Protein AF-0000000084673022 (afdb_homodimer)

pLDDT: mean 87.24, std 14.82, range [24.66, 98.88]

InterPro domains:
  IPR000847 LysR, HTH, N-terminal domain [PF00126] (3-62)
  IPR000847 LysR, HTH, N-terminal domain [PR00039] (18-29)
  IPR000847 LysR, HTH, N-terminal domain [PR00039] (29-39)
  IPR000847 LysR, HTH, N-terminal domain [PR00039] (39-50)
  IPR000847 LysR, HTH, N-terminal domain [PS50931] (1-58)
  IPR005119 LysR, substrate-binding [PF03466] (88-296)
  IPR036388 Winged helix-like DNA-binding domain superfamily [G3DSA:1.10.10.10] (1-85)
  IPR036390 Winged helix DNA-binding domain superfamily [SSF46785] (1-85)

Organism: Aquipseudomonas alcaligenes (strain ATCC 14909 / DSM 50342 / CCUG 1425 / JCM 20561 / NBRC 14159 / NCIMB 9945 / NCTC 10367 / 1577) (NCBI:txid1215092)

Solvent-accessible surface area (backbone atoms only — not comparable to full-atom values): 33502 Å² total; per-residue (Å²): 138,50,74,66,43,41,50,47,48,41,40,27,67,73,56,39,33,65,61,59,22,10,56,75,69,72,45,52,43,68,59,43,53,51,40,46,49,50,50,25,62,74,70,71,45,66,42,62,43,79,52,99,84,45,50,41,71,28,80,68,19,50,56,49,36,37,52,36,40,45,50,54,32,48,53,50,33,53,56,41,61,74,34,66,81,56,70,62,43,58,48,72,44,34,37,31,21,25,66,90,45,36,79,62,43,47,78,50,33,44,62,51,39,48,72,78,34,62,51,34,18,37,44,65,44,72,41,43,61,72,57,47,50,52,33,40,54,56,56,75,22,58,31,36,37,44,60,63,85,80,86,55,90,71,44,45,71,43,84,61,50,59,35,45,46,28,38,38,34,19,51,87,41,76,68,70,78,42,82,48,42,55,52,71,69,63,58,42,53,42,38,46,37,54,28,91,70,42,66,63,40,52,52,52,43,67,59,19,57,54,57,62,65,41,60,99,70,47,82,38,53,44,71,39,78,29,92,42,73,65,54,51,48,51,20,17,48,32,56,59,29,30,34,73,38,49,48,60,62,67,72,64,61,85,70,59,89,66,40,51,39,80,31,45,38,41,77,88,50,53,62,46,40,34,27,41,35,31,46,67,51,55,71,42,62,65,42,52,50,55,50,54,52,42,44,52,72,53,55,73,50,68,70,83,71,84,70,74,81,130,139,50,72,65,40,40,49,46,47,40,41,28,67,73,57,37,32,63,60,59,21,11,54,76,69,72,47,51,44,66,58,42,52,52,40,46,48,51,49,25,61,75,70,71,46,66,43,60,43,79,51,99,85,45,49,41,70,30,80,66,20,51,56,50,37,37,51,36,39,46,51,53,31,48,52,48,34,53,56,42,60,74,36,68,82,57,68,62,42,58,48,72,44,35,38,31,21,26,66,91,44,36,79,63,44,47,79,51,34,45,64,49,39,47,73,78,34,63,51,36,17,38,44,66,40,72,41,44,62,73,58,48,49,52,33,41,53,58,57,74,23,58,33,35,39,44,60,63,85,80,86,55,89,71,44,44,73,44,83,61,51,59,35,46,45,29,39,39,33,19,49,86,42,76,68,69,76,43,82,46,42,54,54,69,68,62,58,38,55,41,35,48,36,53,24,90,72,42,64,64,40,52,52,53,43,67,61,18,56,57,57,60,62,36,58,99,68,47,80,37,50,40,71,35,79,34,88,41,71,64,54,51,50,51,21,18,48,32,56,59,28,30,34,72,40,47,48,60,63,66,71,64,60,86,70,60,88,66,40,51,39,79,32,44,39,42,76,88,51,53,63,46,40,35,25,42,34,32,48,66,52,56,71,44,62,65,42,52,50,53,50,53,52,42,44,53,71,54,54,72,51,68,72,82,70,85,72,73,81,130

Radius of gyration: 26.32 Å; Cα contacts (8 Å, |Δi|>4): 1087; chains: 2; bounding box: 62×76×70 Å

Nearest PDB structures (foldseek):
  6g4r-assembly1_E  TM=6.621E-01  e=5.731E-28  Corynebacterium glutamicum
  6g1d-assembly1_C  TM=6.575E-01  e=6.791E-27  Corynebacterium glutamicum
  6g1d-assembly1_A  TM=6.542E-01  e=2.136E-26  Corynebacterium glutamicum
  1ixc-assembly1_B-2  TM=6.039E-01  e=1.770E-20  Cupriavidus necator
  7d98-assembly1_Q  TM=5.892E-01  e=1.477E-20  Cupriavidus necator

Sequence (620 aa):
MTLTELRYIVTLAQEQHFGRAAERCHVSQPTLSVGVKKLEDELGVLIFERSKSAVRLTPVGEGIVTQAQKVLEQAQGIRELAQAGKNQLTAPLKIGAIYTVGPYLFPHLIPQLHRVAPQMPLYIEENFTHILRDKLRTGELDAIIIALPFQEADVLTKPLYDEPFFALLPAGHPWAARESIDTELLNDKSLLLLGEGHCFRDQVLEACPSLRKGGEDAAKHTTVESSSLETIRHMVASGLGISILPFSAVDSHHYAPGVIEVRPLTPPAPFRTVAIAWRASFPRPKAIEVLADSIRLCSVARPQGEALPAMTLTELRYIVTLAQEQHFGRAAERCHVSQPTLSVGVKKLEDELGVLIFERSKSAVRLTPVGEGIVTQAQKVLEQAQGIRELAQAGKNQLTAPLKIGAIYTVGPYLFPHLIPQLHRVAPQMPLYIEENFTHILRDKLRTGELDAIIIALPFQEADVLTKPLYDEPFFALLPAGHPWAARESIDTELLNDKSLLLLGEGHCFRDQVLEACPSLRKGGEDAAKHTTVESSSLETIRHMVASGLGISILPFSAVDSHHYAPGVIEVRPLTPPAPFRTVAIAWRASFPRPKAIEVLADSIRLCSVARPQGEALPA

Structure (mmCIF, N/CA/C/O backbone):
data_AF-0000000084673022-model_v1
#
loop_
_entity.id
_entity.type
_entity.pdbx_description
1 polymer 'Putative LysR family transcriptional regulator'
#
loop_
_atom_site.group_PDB
_atom_site.id
_atom_site.type_symbol
_atom_site.label_atom_id
_atom_site.label_alt_id
_atom_site.label_comp_id
_atom_site.label_asym_id
_atom_site.label_entity_id
_atom_site.label_seq_id
_atom_site.pdbx_PDB_ins_code
_atom_site.Cartn_x
_atom_site.Cartn_y
_atom_site.Cartn_z
_atom_site.occupancy
_atom_site.B_iso_or_equiv
_atom_site.auth_seq_id
_atom_site.auth_comp_id
_atom_site.auth_asym_id
_atom_site.auth_atom_id
_atom_site.pdbx_PDB_model_num
ATOM 1 N N . MET A 1 1 ? -11.953 39.531 -7.309 1 88.38 1 MET A N 1
ATOM 2 C CA . MET A 1 1 ? -11.406 38.312 -6.715 1 88.38 1 MET A CA 1
ATOM 3 C C . MET A 1 1 ? -11.812 38.188 -5.25 1 88.38 1 MET A C 1
ATOM 5 O O . MET A 1 1 ? -11.617 39.094 -4.469 1 88.38 1 MET A O 1
ATOM 9 N N . THR A 1 2 ? -12.438 37.062 -4.855 1 91.94 2 THR A N 1
ATOM 10 C CA . THR A 1 2 ? -12.961 36.844 -3.514 1 91.94 2 THR A CA 1
ATOM 11 C C . THR A 1 2 ? -12.391 35.531 -2.922 1 91.94 2 THR A C 1
ATOM 13 O O . THR A 1 2 ? -11.875 34.688 -3.652 1 91.94 2 THR A O 1
ATOM 16 N N . LEU A 1 3 ? -12.523 35.469 -1.6 1 93.38 3 LEU A N 1
ATOM 17 C CA . LEU A 1 3 ? -12.086 34.25 -0.931 1 93.38 3 LEU A CA 1
ATOM 18 C C . LEU A 1 3 ? -12.883 33.031 -1.423 1 93.38 3 LEU A C 1
ATOM 20 O O . LEU A 1 3 ? -12.352 31.922 -1.522 1 93.38 3 LEU A O 1
ATOM 24 N N . THR A 1 4 ? -14.094 33.312 -1.745 1 93.75 4 THR A N 1
ATOM 25 C CA . THR A 1 4 ? -14.961 32.25 -2.246 1 93.75 4 THR A CA 1
ATOM 26 C C . THR A 1 4 ? -14.461 31.734 -3.59 1 93.75 4 THR A C 1
ATOM 28 O O . THR A 1 4 ? -14.414 30.516 -3.814 1 93.75 4 THR A O 1
ATOM 31 N N . GLU A 1 5 ? -14.141 32.625 -4.406 1 93.38 5 GLU A N 1
ATOM 32 C CA . GLU A 1 5 ? -13.609 32.219 -5.707 1 93.38 5 GLU A CA 1
ATOM 33 C C . GLU A 1 5 ? -12.297 31.453 -5.555 1 93.38 5 GLU A C 1
ATOM 35 O O . GLU A 1 5 ? -12.047 30.5 -6.281 1 93.38 5 GLU A O 1
ATOM 40 N N . LEU A 1 6 ? -11.477 31.922 -4.613 1 94.62 6 LEU A N 1
ATOM 41 C CA . LEU A 1 6 ? -10.227 31.219 -4.34 1 94.62 6 LEU A CA 1
ATOM 42 C C . LEU A 1 6 ? -10.492 29.812 -3.812 1 94.62 6 LEU A C 1
ATOM 44 O O . LEU A 1 6 ? -9.805 28.875 -4.191 1 94.62 6 LEU A O 1
ATOM 48 N N . ARG A 1 7 ? -11.477 29.688 -3.014 1 94.94 7 ARG A N 1
ATOM 49 C CA . ARG A 1 7 ? -11.875 28.375 -2.512 1 94.94 7 ARG A CA 1
ATOM 50 C C . ARG A 1 7 ? -12.352 27.469 -3.648 1 94.94 7 ARG A C 1
ATOM 52 O O . ARG A 1 7 ? -12.062 26.266 -3.66 1 94.94 7 ARG A O 1
ATOM 59 N N . TYR A 1 8 ? -13.078 28.078 -4.613 1 95.75 8 TYR A N 1
ATOM 60 C CA . TYR A 1 8 ? -13.57 27.312 -5.754 1 95.75 8 TYR A CA 1
ATOM 61 C C . TYR A 1 8 ? -12.414 26.703 -6.539 1 95.75 8 TYR A C 1
ATOM 63 O O . TYR A 1 8 ? -12.438 25.516 -6.852 1 95.75 8 TYR A O 1
ATOM 71 N N . ILE A 1 9 ? -11.406 27.469 -6.824 1 95.69 9 ILE A N 1
ATOM 72 C CA . ILE A 1 9 ? -10.344 26.984 -7.695 1 95.69 9 ILE A CA 1
ATOM 73 C C . ILE A 1 9 ? -9.477 25.984 -6.941 1 95.69 9 ILE A C 1
ATOM 75 O O . ILE A 1 9 ? -8.992 25.016 -7.52 1 95.69 9 ILE A O 1
ATOM 79 N N . VAL A 1 10 ? -9.211 26.203 -5.629 1 94.81 10 VAL A N 1
ATOM 80 C CA . VAL A 1 10 ? -8.43 25.25 -4.836 1 94.81 10 VAL A CA 1
ATOM 81 C C . VAL A 1 10 ? -9.172 23.922 -4.75 1 94.81 10 VAL A C 1
ATOM 83 O O . VAL A 1 10 ? -8.578 22.859 -4.977 1 94.81 10 VAL A O 1
ATOM 86 N N . THR A 1 11 ? -10.461 23.969 -4.492 1 94.94 11 THR A N 1
ATOM 87 C CA . THR A 1 11 ? -11.273 22.766 -4.379 1 94.94 11 THR A CA 1
ATOM 88 C C . THR A 1 11 ? -11.336 22.031 -5.715 1 94.94 11 THR A C 1
ATOM 90 O O . THR A 1 11 ? -11.242 20.797 -5.762 1 94.94 11 THR A O 1
ATOM 93 N N . LEU A 1 12 ? -11.484 22.781 -6.785 1 94.75 12 LEU A N 1
ATOM 94 C CA . LEU A 1 12 ? -11.531 22.172 -8.109 1 94.75 12 LEU A CA 1
ATOM 95 C C . LEU A 1 12 ? -10.203 21.516 -8.453 1 94.75 12 LEU A C 1
ATOM 97 O O . LEU A 1 12 ? -10.172 20.453 -9.086 1 94.75 12 LEU A O 1
ATOM 101 N N . ALA A 1 13 ? -9.117 22.125 -8.078 1 93.5 13 ALA A N 1
ATOM 102 C CA . ALA A 1 13 ? -7.801 21.547 -8.305 1 93.5 13 ALA A CA 1
ATOM 103 C C . ALA A 1 13 ? -7.66 20.203 -7.582 1 93.5 13 ALA A C 1
ATOM 105 O O . ALA A 1 13 ? -7.043 19.266 -8.102 1 93.5 13 ALA A O 1
ATOM 106 N N . GLN A 1 14 ? -8.219 20.141 -6.422 1 90.75 14 GLN A N 1
ATOM 107 C CA . GLN A 1 14 ? -8.148 18.938 -5.59 1 90.75 14 GLN A CA 1
ATOM 108 C C . GLN A 1 14 ? -9.031 17.828 -6.141 1 90.75 14 GLN A C 1
ATOM 110 O O . GLN A 1 14 ? -8.609 16.672 -6.227 1 90.75 14 GLN A O 1
ATOM 115 N N . GLU A 1 15 ? -10.25 18.203 -6.609 1 88.69 15 GLU A N 1
ATOM 116 C CA . GLU A 1 15 ? -11.25 17.219 -7.004 1 88.69 15 GLU A CA 1
ATOM 117 C C . GLU A 1 15 ? -11.117 16.844 -8.477 1 88.69 15 GLU A C 1
ATOM 119 O O . GLU A 1 15 ? -11.539 15.766 -8.898 1 88.69 15 GLU A O 1
ATOM 124 N N . GLN A 1 16 ? -10.664 17.766 -9.258 1 91.06 16 GLN A N 1
ATOM 125 C CA . GLN A 1 16 ? -10.508 17.625 -10.703 1 91.06 16 GLN A CA 1
ATOM 126 C C . GLN A 1 16 ? -11.828 17.266 -11.367 1 91.06 16 GLN A C 1
ATOM 128 O O . GLN A 1 16 ? -11.852 16.5 -12.328 1 91.06 16 GLN A O 1
ATOM 133 N N . HIS A 1 17 ? -12.859 17.641 -10.758 1 91.12 17 HIS A N 1
ATOM 134 C CA . HIS A 1 17 ? -14.234 17.422 -11.203 1 91.12 17 HIS A CA 1
ATOM 135 C C . HIS A 1 17 ? -15.148 18.531 -10.734 1 91.12 17 HIS A C 1
ATOM 137 O O . HIS A 1 17 ? -15.336 18.734 -9.531 1 91.12 17 HIS A O 1
ATOM 143 N N . PHE A 1 18 ? -15.828 19.234 -11.727 1 93.06 18 PHE A N 1
ATOM 144 C CA . PHE A 1 18 ? -16.625 20.406 -11.398 1 93.06 18 PHE A CA 1
ATOM 145 C C . PHE A 1 18 ? -17.781 20.031 -10.469 1 93.06 18 PHE A C 1
ATOM 147 O O . PHE A 1 18 ? -18.047 20.734 -9.492 1 93.06 18 PHE A O 1
ATOM 154 N N . GLY A 1 19 ? -18.391 18.969 -10.789 1 92.19 19 GLY A N 1
ATOM 155 C CA . GLY A 1 19 ? -19.516 18.547 -9.961 1 92.19 19 GLY A CA 1
ATOM 156 C C . GLY A 1 19 ? -19.109 18.25 -8.523 1 92.19 19 GLY A C 1
ATOM 157 O O . GLY A 1 19 ? -19.719 18.766 -7.59 1 92.19 19 GLY A O 1
ATOM 158 N N . ARG A 1 20 ? -18.047 17.531 -8.328 1 91.19 20 ARG A N 1
ATOM 159 C CA . ARG A 1 20 ? -17.562 17.172 -6.996 1 91.19 20 ARG A CA 1
ATOM 160 C C . ARG A 1 20 ? -17.062 18.391 -6.25 1 91.19 20 ARG A C 1
ATOM 162 O O . ARG A 1 20 ? -17.297 18.531 -5.047 1 91.19 20 ARG A O 1
ATOM 169 N N . ALA A 1 21 ? -16.406 19.203 -6.973 1 93.69 21 ALA A N 1
ATOM 170 C CA . ALA A 1 21 ? -15.914 20.422 -6.363 1 93.69 21 ALA A CA 1
ATOM 171 C C . ALA A 1 21 ? -17.062 21.297 -5.875 1 93.69 21 ALA A C 1
ATOM 173 O O . ALA A 1 21 ? -17 21.859 -4.773 1 93.69 21 ALA A O 1
ATOM 174 N N . ALA A 1 22 ? -18.125 21.375 -6.672 1 94.75 22 ALA A N 1
ATOM 175 C CA . ALA A 1 22 ? -19.297 22.172 -6.297 1 94.75 22 ALA A CA 1
ATOM 176 C C . ALA A 1 22 ? -19.969 21.609 -5.047 1 94.75 22 ALA A C 1
ATOM 178 O O . ALA A 1 22 ? -20.328 22.359 -4.141 1 94.75 22 ALA A O 1
ATOM 179 N N . GLU A 1 23 ? -20.016 20.359 -4.988 1 90.25 23 GLU A N 1
ATOM 180 C CA . GLU A 1 23 ? -20.594 19.703 -3.822 1 90.25 23 GLU A CA 1
ATOM 181 C C . GLU A 1 23 ? -19.781 19.984 -2.561 1 90.25 23 GLU A C 1
ATOM 183 O O . GLU A 1 23 ? -20.359 20.312 -1.517 1 90.25 23 GLU A O 1
ATOM 188 N N . ARG A 1 24 ? -18.547 19.953 -2.729 1 89.12 24 ARG A N 1
ATOM 189 C CA . ARG A 1 24 ? -17.656 20.188 -1.594 1 89.12 24 ARG A CA 1
ATOM 190 C C . ARG A 1 24 ? -17.734 21.641 -1.136 1 89.12 24 ARG A C 1
ATOM 192 O O . ARG A 1 24 ? -17.562 21.938 0.05 1 89.12 24 ARG A O 1
ATOM 199 N N . CYS A 1 25 ? -18.016 22.5 -2.059 1 93.31 25 CYS A N 1
ATOM 200 C CA . CYS A 1 25 ? -18.156 23.922 -1.742 1 93.31 25 CYS A CA 1
ATOM 201 C C . CYS A 1 25 ? -19.594 24.266 -1.379 1 93.31 25 CYS A C 1
ATOM 203 O O . CYS A 1 25 ? -19.906 25.422 -1.108 1 93.31 25 CYS A O 1
ATOM 205 N N . HIS A 1 26 ? -20.5 23.234 -1.459 1 92.25 26 HIS A N 1
ATOM 206 C CA . HIS A 1 26 ? -21.906 23.391 -1.115 1 92.25 26 HIS A CA 1
ATOM 207 C C . HIS A 1 26 ? -22.594 24.406 -2.023 1 92.25 26 HIS A C 1
ATOM 209 O O . HIS A 1 26 ? -23.312 25.281 -1.546 1 92.25 26 HIS A O 1
ATOM 215 N N . VAL A 1 27 ? -22.281 24.328 -3.34 1 94 27 VAL A N 1
ATOM 216 C CA . VAL A 1 27 ? -22.906 25.156 -4.363 1 94 27 VAL A CA 1
ATOM 217 C C . VAL A 1 27 ? -23.25 24.297 -5.578 1 94 27 VAL A C 1
ATOM 219 O O . VAL A 1 27 ? -22.891 23.125 -5.633 1 94 27 VAL A O 1
ATOM 222 N N . SER A 1 28 ? -24.031 24.844 -6.402 1 95.31 28 SER A N 1
ATOM 223 C CA . SER A 1 28 ? -24.328 24.141 -7.648 1 95.31 28 SER A CA 1
ATOM 224 C C . SER A 1 28 ? -23.125 24.156 -8.586 1 95.31 28 SER A C 1
ATOM 226 O O . SER A 1 28 ? -22.266 25.047 -8.492 1 95.31 28 SER A O 1
ATOM 228 N N . GLN A 1 29 ? -23.078 23.203 -9.445 1 94.44 29 GLN A N 1
ATOM 229 C CA . GLN A 1 29 ? -21.969 23.109 -10.398 1 94.44 29 GLN A CA 1
ATOM 230 C C . GLN A 1 29 ? -21.922 24.344 -11.297 1 94.44 29 GLN A C 1
ATOM 232 O O . GLN A 1 29 ? -20.859 24.906 -11.531 1 94.44 29 GLN A O 1
ATOM 237 N N . PRO A 1 30 ? -23.047 24.922 -11.773 1 96.19 30 PRO A N 1
ATOM 238 C CA . PRO A 1 30 ? -22.969 26.156 -12.555 1 96.19 30 PRO A CA 1
ATOM 239 C C . PRO A 1 30 ? -22.406 27.328 -11.766 1 96.19 30 PRO A C 1
ATOM 241 O O . PRO A 1 30 ? -21.641 28.141 -12.305 1 96.19 30 PRO A O 1
ATOM 244 N N . THR A 1 31 ? -22.781 27.391 -10.484 1 95 31 THR A N 1
ATOM 245 C CA . THR A 1 31 ? -22.281 28.469 -9.625 1 95 31 THR A CA 1
ATOM 246 C C . THR A 1 31 ? -20.766 28.406 -9.523 1 95 31 THR A C 1
ATOM 248 O O . THR A 1 31 ? -20.094 29.422 -9.688 1 95 31 THR A O 1
ATOM 251 N N . LEU A 1 32 ? -20.234 27.234 -9.289 1 96.5 32 LEU A N 1
ATOM 252 C CA . LEU A 1 32 ? -18.781 27.062 -9.203 1 96.5 32 LEU A CA 1
ATOM 253 C C . LEU A 1 32 ? -18.125 27.375 -10.531 1 96.5 32 LEU A C 1
ATOM 255 O O . LEU A 1 32 ? -17.094 28.078 -10.57 1 96.5 32 LEU A O 1
ATOM 259 N N . SER A 1 33 ? -18.703 26.891 -11.609 1 95.56 33 SER A N 1
ATOM 260 C CA . SER A 1 33 ? -18.156 27.094 -12.945 1 95.56 33 SER A CA 1
ATOM 261 C C . SER A 1 33 ? -18.062 28.578 -13.289 1 95.56 33 SER A C 1
ATOM 263 O O . SER A 1 33 ? -17.047 29.031 -13.828 1 95.56 33 SER A O 1
ATOM 265 N N . VAL A 1 34 ? -19.109 29.297 -12.977 1 95.94 34 VAL A N 1
ATOM 266 C CA . VAL A 1 34 ? -19.156 30.719 -13.25 1 95.94 34 VAL A CA 1
ATOM 267 C C . VAL A 1 34 ? -18.094 31.438 -12.414 1 95.94 34 VAL A C 1
ATOM 269 O O . VAL A 1 34 ? -17.438 32.344 -12.898 1 95.94 34 VAL A O 1
ATOM 272 N N . GLY A 1 35 ? -18 31.031 -11.156 1 95.62 35 GLY A N 1
ATOM 273 C CA . GLY A 1 35 ? -17 31.609 -10.281 1 95.62 35 GLY A CA 1
ATOM 274 C C . GLY A 1 35 ? -15.586 31.422 -10.781 1 95.62 35 GLY A C 1
ATOM 275 O O . GLY A 1 35 ? -14.773 32.344 -10.742 1 95.62 35 GLY A O 1
ATOM 276 N N . VAL A 1 36 ? -15.273 30.266 -11.289 1 96.5 36 VAL A N 1
ATOM 277 C CA . VAL A 1 36 ? -13.953 29.953 -11.828 1 96.5 36 VAL A CA 1
ATOM 278 C C . VAL A 1 36 ? -13.695 30.781 -13.086 1 96.5 36 VAL A C 1
ATOM 280 O O . VAL A 1 36 ? -12.617 31.359 -13.242 1 96.5 36 VAL A O 1
ATOM 283 N N . LYS A 1 37 ? -14.625 30.828 -13.93 1 96.06 37 LYS A N 1
ATOM 284 C CA . LYS A 1 37 ? -14.508 31.594 -15.172 1 96.06 37 LYS A CA 1
ATOM 285 C C . LYS A 1 37 ? -14.297 33.062 -14.891 1 96.06 37 LYS A C 1
ATOM 287 O O . LYS A 1 37 ? -13.484 33.719 -15.555 1 96.06 37 LYS A O 1
ATOM 292 N N . LYS A 1 38 ? -15.094 33.562 -13.977 1 95.44 38 LYS A N 1
ATOM 293 C CA . LYS A 1 38 ? -14.969 34.969 -13.602 1 95.44 38 LYS A CA 1
ATOM 294 C C . LYS A 1 38 ? -13.547 35.312 -13.148 1 95.44 38 LYS A C 1
ATOM 296 O O . LYS A 1 38 ? -12.984 36.312 -13.547 1 95.44 38 LYS A O 1
ATOM 301 N N . LEU A 1 39 ? -13.031 34.469 -12.32 1 95.38 39 LEU A N 1
ATOM 302 C CA . LEU A 1 39 ? -11.672 34.688 -11.836 1 95.38 39 LEU A CA 1
ATOM 303 C C . LEU A 1 39 ? -10.664 34.594 -12.977 1 95.38 39 LEU A C 1
ATOM 305 O O . LEU A 1 39 ? -9.727 35.375 -13.047 1 95.38 39 LEU A O 1
ATOM 309 N N . GLU A 1 40 ? -10.797 33.594 -13.867 1 96.5 40 GLU A N 1
ATOM 310 C CA . GLU A 1 40 ? -9.922 33.438 -15.031 1 96.5 40 GLU A CA 1
ATOM 311 C C . GLU A 1 40 ? -9.984 34.688 -15.914 1 96.5 40 GLU A C 1
ATOM 313 O O . GLU A 1 40 ? -8.945 35.188 -16.375 1 96.5 40 GLU A O 1
ATOM 318 N N . ASP A 1 41 ? -11.148 35.25 -16.141 1 95.5 41 ASP A N 1
ATOM 319 C CA . ASP A 1 41 ? -11.336 36.438 -16.938 1 95.5 41 ASP A CA 1
ATOM 320 C C . ASP A 1 41 ? -10.633 37.656 -16.312 1 95.5 41 ASP A C 1
ATOM 322 O O . ASP A 1 41 ? -9.977 38.438 -17 1 95.5 41 ASP A O 1
ATOM 326 N N . GLU A 1 42 ? -10.852 37.719 -15.039 1 95.19 42 GLU A N 1
ATOM 327 C CA . GLU A 1 42 ? -10.242 38.844 -14.312 1 95.19 42 GLU A CA 1
ATOM 328 C C . GLU A 1 42 ? -8.719 38.781 -14.398 1 95.19 42 GLU A C 1
ATOM 330 O O . GLU A 1 42 ? -8.062 39.812 -14.555 1 95.19 42 GLU A O 1
ATOM 335 N N . LEU A 1 43 ? -8.18 37.562 -14.312 1 94.5 43 LEU A N 1
ATOM 336 C CA . LEU A 1 43 ? -6.73 37.375 -14.297 1 94.5 43 LEU A CA 1
ATOM 337 C C . LEU A 1 43 ? -6.176 37.312 -15.711 1 94.5 43 LEU A C 1
ATOM 339 O O . LEU A 1 43 ? -4.969 37.469 -15.922 1 94.5 43 LEU A O 1
ATOM 343 N N . GLY A 1 44 ? -7.031 37.031 -16.688 1 95.25 44 GLY A N 1
ATOM 344 C CA . GLY A 1 44 ? -6.625 36.969 -18.078 1 95.25 44 GLY A CA 1
ATOM 345 C C . GLY A 1 44 ? -5.887 35.719 -18.453 1 95.25 44 GLY A C 1
ATOM 346 O O . GLY A 1 44 ? -5.094 35.688 -19.391 1 95.25 44 GLY A O 1
ATOM 347 N N . VAL A 1 45 ? -5.996 34.75 -17.625 1 95.88 45 VAL A N 1
ATOM 348 C CA . VAL A 1 45 ? -5.359 33.469 -17.891 1 95.88 45 VAL A CA 1
ATOM 349 C C . VAL A 1 45 ? -6.348 32.312 -17.609 1 95.88 45 VAL A C 1
ATOM 351 O O . VAL A 1 45 ? -7.32 32.5 -16.875 1 95.88 45 VAL A O 1
ATOM 354 N N . LEU A 1 46 ? -6.074 31.203 -18.219 1 95.69 46 LEU A N 1
ATOM 355 C CA . LEU A 1 46 ? -6.805 29.984 -17.875 1 95.69 46 LEU A CA 1
ATOM 356 C C . LEU A 1 46 ? -6.105 29.219 -16.766 1 95.69 46 LEU A C 1
ATOM 358 O O . LEU A 1 46 ? -4.914 28.922 -16.875 1 95.69 46 LEU A O 1
ATOM 362 N N . ILE A 1 47 ? -6.859 28.984 -15.773 1 96.31 47 ILE A N 1
ATOM 363 C CA . ILE A 1 47 ? -6.312 28.25 -14.641 1 96.31 47 ILE A CA 1
ATOM 364 C C . ILE A 1 47 ? -6.422 26.734 -14.891 1 96.31 47 ILE A C 1
ATOM 366 O O . ILE A 1 47 ? -5.535 25.969 -14.516 1 96.31 47 ILE A O 1
ATOM 370 N N . PHE A 1 48 ? -7.492 26.359 -15.594 1 96.06 48 PHE A N 1
ATOM 371 C CA . PHE A 1 48 ? -7.754 24.938 -15.844 1 96.06 48 PHE A CA 1
ATOM 372 C C . PHE A 1 48 ? -7.883 24.672 -17.344 1 96.06 48 PHE A C 1
ATOM 374 O O . PHE A 1 48 ? -8.383 25.516 -18.078 1 96.06 48 PHE A O 1
ATOM 381 N N . GLU A 1 49 ? -7.309 23.484 -17.719 1 92.62 49 GLU A N 1
ATOM 382 C CA . GLU A 1 49 ? -7.605 22.906 -19.031 1 92.62 49 GLU A CA 1
ATOM 383 C C . GLU A 1 49 ? -8.758 21.922 -18.953 1 92.62 49 GLU A C 1
ATOM 385 O O . GLU A 1 49 ? -8.797 21.078 -18.062 1 92.62 49 GLU A O 1
ATOM 390 N N . ARG A 1 50 ? -9.727 22.203 -19.766 1 84.12 50 ARG A N 1
ATOM 391 C CA . ARG A 1 50 ? -10.922 21.375 -19.75 1 84.12 50 ARG A CA 1
ATOM 392 C C . ARG A 1 50 ? -10.961 20.453 -20.969 1 84.12 50 ARG A C 1
ATOM 394 O O . ARG A 1 50 ? -10.805 20.906 -22.094 1 84.12 50 ARG A O 1
ATOM 401 N N . SER A 1 51 ? -10.656 19.203 -20.734 1 78.38 51 SER A N 1
ATOM 402 C CA . SER A 1 51 ? -10.914 18.219 -21.781 1 78.38 51 SER A CA 1
ATOM 403 C C . SER A 1 51 ? -12.195 17.453 -21.516 1 78.38 51 SER A C 1
ATOM 405 O O . SER A 1 51 ? -12.859 17.672 -20.484 1 78.38 51 SER A O 1
ATOM 407 N N . LYS A 1 52 ? -12.68 16.688 -22.547 1 68.94 52 LYS A N 1
ATOM 408 C CA . LYS A 1 52 ? -13.906 15.922 -22.438 1 68.94 52 LYS A CA 1
ATOM 409 C C . LYS A 1 52 ? -13.867 15.008 -21.203 1 68.94 52 LYS A C 1
ATOM 411 O O . LYS A 1 52 ? -14.891 14.789 -20.562 1 68.94 52 LYS A O 1
ATOM 416 N N . SER A 1 53 ? -12.758 14.711 -20.828 1 69.94 53 SER A N 1
ATOM 417 C CA . SER A 1 53 ? -12.727 13.648 -19.844 1 69.94 53 SER A CA 1
ATOM 418 C C . SER A 1 53 ? -12.016 14.102 -18.562 1 69.94 53 SER A C 1
ATOM 420 O O . SER A 1 53 ? -12.086 13.43 -17.531 1 69.94 53 SER A O 1
ATOM 422 N N . ALA A 1 54 ? -11.414 15.297 -18.641 1 78.25 54 ALA A N 1
ATOM 423 C CA . ALA A 1 54 ? -10.625 15.586 -17.453 1 78.25 54 ALA A CA 1
ATOM 424 C C . ALA A 1 54 ? -10.414 17.094 -17.281 1 78.25 54 ALA A C 1
ATOM 426 O O . ALA A 1 54 ? -10.359 17.828 -18.266 1 78.25 54 ALA A O 1
ATOM 427 N N . VAL A 1 55 ? -10.523 17.641 -15.984 1 91 55 VAL A N 1
ATOM 428 C CA . VAL A 1 55 ? -10.133 19 -15.594 1 91 55 VAL A CA 1
ATOM 429 C C . VAL A 1 55 ? -8.758 18.969 -14.938 1 91 55 VAL A C 1
ATOM 431 O O . VAL A 1 55 ? -8.539 18.25 -13.961 1 91 55 VAL A O 1
ATOM 434 N N . ARG A 1 56 ? -7.793 19.656 -15.641 1 92 56 ARG A N 1
ATOM 435 C CA . ARG A 1 56 ? -6.434 19.703 -15.109 1 92 56 ARG A CA 1
ATOM 436 C C . ARG A 1 56 ? -5.938 21.141 -15 1 92 56 ARG A C 1
ATOM 438 O O . ARG A 1 56 ? -6.379 22.016 -15.75 1 92 56 ARG A O 1
ATOM 445 N N . LEU A 1 57 ? -5.02 21.344 -14.125 1 93 57 LEU A N 1
ATOM 446 C CA . LEU A 1 57 ? -4.398 22.656 -13.969 1 93 57 LEU A CA 1
ATOM 447 C C . LEU A 1 57 ? -3.486 22.969 -15.156 1 93 57 LEU A C 1
ATOM 449 O O . LEU A 1 57 ? -2.779 22.094 -15.648 1 93 57 LEU A O 1
ATOM 453 N N . THR A 1 58 ? -3.529 24.203 -15.648 1 93.12 58 THR A N 1
ATOM 454 C CA . THR A 1 58 ? -2.488 24.703 -16.531 1 93.12 58 THR A CA 1
ATOM 455 C C . THR A 1 58 ? -1.196 24.969 -15.766 1 93.12 58 THR A C 1
ATOM 457 O O . THR A 1 58 ? -1.201 25.016 -14.539 1 93.12 58 THR A O 1
ATOM 460 N N . PRO A 1 59 ? -0.155 25.156 -16.469 1 91.5 59 PRO A N 1
ATOM 461 C CA . PRO A 1 59 ? 1.099 25.453 -15.773 1 91.5 59 PRO A CA 1
ATOM 462 C C . PRO A 1 59 ? 1.002 26.719 -14.914 1 91.5 59 PRO A C 1
ATOM 464 O O . PRO A 1 59 ? 1.454 26.719 -13.766 1 91.5 59 PRO A O 1
ATOM 467 N N . VAL A 1 60 ? 0.406 27.734 -15.422 1 94.19 60 VAL A N 1
ATOM 468 C CA . VAL A 1 60 ? 0.24 28.953 -14.648 1 94.19 60 VAL A CA 1
ATOM 469 C C . VAL A 1 60 ? -0.769 28.734 -13.531 1 94.19 60 VAL A C 1
ATOM 471 O O . VAL A 1 60 ? -0.644 29.312 -12.445 1 94.19 60 VAL A O 1
ATOM 474 N N . GLY A 1 61 ? -1.76 27.875 -13.812 1 94.5 61 GLY A N 1
ATOM 475 C CA . GLY A 1 61 ? -2.76 27.531 -12.812 1 94.5 61 GLY A CA 1
ATOM 476 C C . GLY A 1 61 ? -2.168 26.922 -11.562 1 94.5 61 GLY A C 1
ATOM 477 O O . GLY A 1 61 ? -2.65 27.156 -10.453 1 94.5 61 GLY A O 1
ATOM 478 N N . GLU A 1 62 ? -1.126 26.219 -11.68 1 92.75 62 GLU A N 1
ATOM 479 C CA . GLU A 1 62 ? -0.449 25.594 -10.547 1 92.75 62 GLU A CA 1
ATOM 480 C C . GLU A 1 62 ? 0.048 26.641 -9.555 1 92.75 62 GLU A C 1
ATOM 482 O O . GLU A 1 62 ? -0.17 26.516 -8.344 1 92.75 62 GLU A O 1
ATOM 487 N N . GLY A 1 63 ? 0.645 27.625 -10.094 1 92.12 63 GLY A N 1
ATOM 488 C CA . GLY A 1 63 ? 1.114 28.703 -9.242 1 92.12 63 GLY A CA 1
ATOM 489 C C . GLY A 1 63 ? -0.012 29.484 -8.586 1 92.12 63 GLY A C 1
ATOM 490 O O . GLY A 1 63 ? 0.077 29.828 -7.41 1 92.12 63 GLY A O 1
ATOM 491 N N . ILE A 1 64 ? -1.035 29.703 -9.32 1 94.19 64 ILE A N 1
ATOM 492 C CA . ILE A 1 64 ? -2.166 30.484 -8.828 1 94.19 64 ILE A CA 1
ATOM 493 C C . ILE A 1 64 ? -2.857 29.734 -7.691 1 94.19 64 ILE A C 1
ATOM 495 O O . ILE A 1 64 ? -3.172 30.328 -6.656 1 94.19 64 ILE A O 1
ATOM 499 N N . VAL A 1 65 ? -3.049 28.438 -7.867 1 94.06 65 VAL A N 1
ATOM 500 C CA . VAL A 1 65 ? -3.734 27.641 -6.855 1 94.06 65 VAL A CA 1
ATOM 501 C C . VAL A 1 65 ? -2.883 27.562 -5.59 1 94.06 65 VAL A C 1
ATOM 503 O O . VAL A 1 65 ? -3.406 27.656 -4.477 1 94.06 65 VAL A O 1
ATOM 506 N N . THR A 1 66 ? -1.608 27.438 -5.758 1 91.44 66 THR A N 1
ATOM 507 C CA . THR A 1 66 ? -0.697 27.438 -4.617 1 91.44 66 THR A CA 1
ATOM 508 C C . THR A 1 66 ? -0.803 28.75 -3.838 1 91.44 66 THR A C 1
ATOM 510 O O . THR A 1 66 ? -0.898 28.734 -2.609 1 91.44 66 THR A O 1
ATOM 513 N N . GLN A 1 67 ? -0.831 29.828 -4.539 1 92.06 67 GLN A N 1
ATOM 514 C CA . GLN A 1 67 ? -0.951 31.141 -3.906 1 92.06 67 GLN A CA 1
ATOM 515 C C . GLN A 1 67 ? -2.328 31.312 -3.271 1 92.06 67 GLN A C 1
ATOM 517 O O . GLN A 1 67 ? -2.445 31.875 -2.182 1 92.06 67 GLN A O 1
ATOM 522 N N . ALA A 1 68 ? -3.303 30.844 -3.982 1 93.62 68 ALA A N 1
ATOM 523 C CA . ALA A 1 68 ? -4.66 30.906 -3.451 1 93.62 68 ALA A CA 1
ATOM 524 C C . ALA A 1 68 ? -4.77 30.172 -2.119 1 93.62 68 ALA A C 1
ATOM 526 O O . ALA A 1 68 ? -5.398 30.672 -1.179 1 93.62 68 ALA A O 1
ATOM 527 N N . GLN A 1 69 ? -4.156 29.078 -2.045 1 92.62 69 GLN A N 1
ATOM 528 C CA . GLN A 1 69 ? -4.156 28.297 -0.811 1 92.62 69 GLN A CA 1
ATOM 529 C C . GLN A 1 69 ? -3.5 29.062 0.328 1 92.62 69 GLN A C 1
ATOM 531 O O . GLN A 1 69 ? -4.004 29.078 1.453 1 92.62 69 GLN A O 1
ATOM 536 N N . LYS A 1 70 ? -2.436 29.703 0.068 1 90.12 70 LYS A N 1
ATOM 537 C CA . LYS A 1 70 ? -1.766 30.531 1.072 1 90.12 70 LYS A CA 1
ATOM 538 C C . LYS A 1 70 ? -2.688 31.625 1.586 1 90.12 70 LYS A C 1
ATOM 540 O O . LYS A 1 70 ? -2.764 31.875 2.793 1 90.12 70 LYS A O 1
ATOM 545 N N . VAL A 1 71 ? -3.389 32.219 0.666 1 91.44 71 VAL A N 1
ATOM 546 C CA . VAL A 1 71 ? -4.301 33.312 1.016 1 91.44 71 VAL A CA 1
ATOM 547 C C . VAL A 1 71 ? -5.41 32.781 1.922 1 91.44 71 VAL A C 1
ATOM 549 O O . VAL A 1 71 ? -5.734 33.375 2.939 1 91.44 71 VAL A O 1
ATOM 552 N N . LEU A 1 72 ? -5.941 31.672 1.551 1 91.5 72 LEU A N 1
ATOM 553 C CA . LEU A 1 72 ? -7.023 31.078 2.332 1 91.5 72 LEU A CA 1
ATOM 554 C C . LEU A 1 72 ? -6.547 30.719 3.734 1 91.5 72 LEU A C 1
ATOM 556 O O . LEU A 1 72 ? -7.266 30.938 4.711 1 91.5 72 LEU A O 1
ATOM 560 N N . GLU A 1 73 ? -5.387 30.281 3.867 1 89.06 73 GLU A N 1
ATOM 561 C CA . GLU A 1 73 ? -4.824 29.922 5.164 1 89.06 73 GLU A CA 1
ATOM 562 C C . GLU A 1 73 ? -4.566 31.172 6.012 1 89.06 73 GLU A C 1
ATOM 564 O O . GLU A 1 73 ? -4.844 31.172 7.215 1 89.06 73 GLU A O 1
ATOM 569 N N . GLN A 1 74 ? -4.043 32.156 5.328 1 84.5 74 GLN A N 1
ATOM 570 C CA . GLN A 1 74 ? -3.816 33.406 6.051 1 84.5 74 GLN A CA 1
ATOM 571 C C . GLN A 1 74 ? -5.133 34 6.531 1 84.5 74 GLN A C 1
ATOM 573 O O . GLN A 1 74 ? -5.211 34.531 7.641 1 84.5 74 GLN A O 1
ATOM 578 N N . ALA A 1 75 ? -6.117 33.875 5.68 1 87 75 ALA A N 1
ATOM 579 C CA . ALA A 1 75 ? -7.438 34.344 6.074 1 87 75 ALA A CA 1
ATOM 580 C C . ALA A 1 75 ? -7.98 33.562 7.262 1 87 75 ALA A C 1
ATOM 582 O O . ALA A 1 75 ? -8.578 34.125 8.18 1 87 75 ALA A O 1
ATOM 583 N N . GLN A 1 76 ? -7.785 32.312 7.238 1 83.75 76 GLN A N 1
ATOM 584 C CA . GLN A 1 76 ? -8.188 31.453 8.359 1 83.75 76 GLN A CA 1
ATOM 585 C C . GLN A 1 76 ? -7.441 31.844 9.633 1 83.75 76 GLN A C 1
ATOM 587 O O . GLN A 1 76 ? -7.992 31.766 10.734 1 83.75 76 GLN A O 1
ATOM 592 N N . GLY A 1 77 ? -6.23 32.281 9.469 1 77.31 77 GLY A N 1
ATOM 593 C CA . GLY A 1 77 ? -5.441 32.75 10.594 1 77.31 77 GLY A CA 1
ATOM 594 C C . GLY A 1 77 ? -6.066 33.938 11.305 1 77.31 77 GLY A C 1
ATOM 595 O O . GLY A 1 77 ? -5.988 34.062 12.531 1 77.31 77 GLY A O 1
ATOM 596 N N . ILE A 1 78 ? -6.766 34.688 10.602 1 76.62 78 ILE A N 1
ATOM 597 C CA . ILE A 1 78 ? -7.449 35.844 11.172 1 76.62 78 ILE A CA 1
ATOM 598 C C . ILE A 1 78 ? -8.555 35.375 12.117 1 76.62 78 ILE A C 1
ATOM 600 O O . ILE A 1 78 ? -8.688 35.875 13.234 1 76.62 78 ILE A O 1
ATOM 604 N N . ARG A 1 79 ? -9.25 34.438 11.641 1 72.12 79 ARG A N 1
ATOM 605 C CA . ARG A 1 79 ? -10.312 33.875 12.469 1 72.12 79 ARG A CA 1
ATOM 606 C C . ARG A 1 79 ? -9.742 33.25 13.734 1 72.12 79 ARG A C 1
ATOM 608 O O . ARG A 1 79 ? -10.312 33.375 14.82 1 72.12 79 ARG A O 1
ATOM 615 N N . GLU A 1 80 ? -8.641 32.656 13.562 1 72.5 80 GLU A N 1
ATOM 616 C CA . GLU A 1 80 ? -8 32 14.688 1 72.5 80 GLU A CA 1
ATOM 617 C C . GLU A 1 80 ? -7.457 33 15.688 1 72.5 80 GLU A C 1
ATOM 619 O O . GLU A 1 80 ? -7.52 32.781 16.906 1 72.5 80 GLU A O 1
ATOM 624 N N . LEU A 1 81 ? -6.898 34.031 15.203 1 68 81 LEU A N 1
ATOM 625 C CA . LEU A 1 81 ? -6.441 35.094 16.078 1 68 81 LEU A CA 1
ATOM 626 C C . LEU A 1 81 ? -7.598 35.656 16.891 1 68 81 LEU A C 1
ATOM 628 O O . LEU A 1 81 ? -7.43 36 18.062 1 68 81 LEU A O 1
ATOM 632 N N . ALA A 1 82 ? -8.641 35.625 16.172 1 66.62 82 ALA A N 1
ATOM 633 C CA . ALA A 1 82 ? -9.828 36.156 16.859 1 66.62 82 ALA A CA 1
ATOM 634 C C . ALA A 1 82 ? -10.336 35.156 17.891 1 66.62 82 ALA A C 1
ATOM 636 O O . ALA A 1 82 ? -10.953 35.531 18.891 1 66.62 82 ALA A O 1
ATOM 637 N N . GLN A 1 83 ? -9.898 33.906 17.547 1 62.97 83 GLN A N 1
ATOM 638 C CA . GLN A 1 83 ? -10.305 32.844 18.453 1 62.97 83 GLN A CA 1
ATOM 639 C C . GLN A 1 83 ? -9.148 32.438 19.344 1 62.97 83 GLN A C 1
ATOM 641 O O . GLN A 1 83 ? -9.18 31.344 19.938 1 62.97 83 GLN A O 1
ATOM 646 N N . ALA A 1 84 ? -7.949 33.188 19.344 1 58.78 84 ALA A N 1
ATOM 647 C CA . ALA A 1 84 ? -6.668 32.938 20 1 58.78 84 ALA A CA 1
ATOM 648 C C . ALA A 1 84 ? -6.859 32.156 21.281 1 58.78 84 ALA A C 1
ATOM 650 O O . ALA A 1 84 ? -5.984 31.359 21.672 1 58.78 84 ALA A O 1
ATOM 651 N N . GLY A 1 85 ? -8.039 31.984 21.641 1 59.09 85 GLY A N 1
ATOM 652 C CA . GLY A 1 85 ? -8.344 31.141 22.781 1 59.09 85 GLY A CA 1
ATOM 653 C C . GLY A 1 85 ? -8.844 29.766 22.375 1 59.09 85 GLY A C 1
ATOM 654 O O . GLY A 1 85 ? -9.023 28.891 23.219 1 59.09 85 GLY A O 1
ATOM 655 N N . LYS A 1 86 ? -8.836 29.656 21.094 1 66.5 86 LYS A N 1
ATOM 656 C CA . LYS A 1 86 ? -9.422 28.375 20.719 1 66.5 86 LYS A CA 1
ATOM 657 C C . LYS A 1 86 ? -8.359 27.281 20.641 1 66.5 86 LYS A C 1
ATOM 659 O O . LYS A 1 86 ? -7.211 27.562 20.281 1 66.5 86 LYS A O 1
ATOM 664 N N . ASN A 1 87 ? -8.57 26.172 21.172 1 82.19 87 ASN A N 1
ATOM 665 C CA . ASN A 1 87 ? -7.746 24.984 21.266 1 82.19 87 ASN A CA 1
ATOM 666 C C . ASN A 1 87 ? -7.445 24.406 19.891 1 82.19 87 ASN A C 1
ATOM 668 O O . ASN A 1 87 ? -8.352 23.938 19.188 1 82.19 87 ASN A O 1
ATOM 672 N N . GLN A 1 88 ? -6.145 24.703 19.359 1 88.12 88 GLN A N 1
ATOM 673 C CA . GLN A 1 88 ? -5.68 24.25 18.047 1 88.12 88 GLN A CA 1
ATOM 674 C C . GLN A 1 88 ? -5.691 22.734 17.953 1 88.12 88 GLN A C 1
ATOM 676 O O . GLN A 1 88 ? -5.355 22.172 16.906 1 88.12 88 GLN A O 1
ATOM 681 N N . LEU A 1 89 ? -6.051 22.109 19.031 1 93 89 LEU A N 1
ATOM 682 C CA . LEU A 1 89 ? -5.934 20.656 19.094 1 93 89 LEU A CA 1
ATOM 683 C C . LEU A 1 89 ? -7.309 20 19.109 1 93 89 LEU A C 1
ATOM 685 O O . LEU A 1 89 ? -7.461 18.859 19.562 1 93 89 LEU A O 1
ATOM 689 N N . THR A 1 90 ? -8.289 20.641 18.609 1 90.62 90 THR A N 1
ATOM 690 C CA . THR A 1 90 ? -9.641 20.109 18.75 1 90.62 90 THR A CA 1
ATOM 691 C C . THR A 1 90 ? -10.25 19.797 17.391 1 90.62 90 THR A C 1
ATOM 693 O O . THR A 1 90 ? -11.438 19.5 17.297 1 90.62 90 THR A O 1
ATOM 696 N N . ALA A 1 91 ? -9.508 20 16.391 1 90.5 91 ALA A N 1
ATOM 697 C CA . ALA A 1 91 ? -9.961 19.656 15.039 1 90.5 91 ALA A CA 1
ATOM 698 C C . ALA A 1 91 ? -9.047 18.625 14.391 1 90.5 91 ALA A C 1
ATOM 700 O O . ALA A 1 91 ? -7.879 18.484 14.773 1 90.5 91 ALA A O 1
ATOM 701 N N . PRO A 1 92 ? -9.586 17.906 13.375 1 93.19 92 PRO A N 1
ATOM 702 C CA . PRO A 1 92 ? -8.758 16.906 12.703 1 93.19 92 PRO A CA 1
ATOM 703 C C . PRO A 1 92 ? -7.516 17.5 12.055 1 93.19 92 PRO A C 1
ATOM 705 O O . PRO A 1 92 ? -7.559 18.641 11.562 1 93.19 92 PRO A O 1
ATOM 708 N N . LEU A 1 93 ? -6.469 16.828 12.164 1 96.69 93 LEU A N 1
ATOM 709 C CA . LEU A 1 93 ? -5.223 17.141 11.469 1 96.69 93 LEU A CA 1
ATOM 710 C C . LEU A 1 93 ? -4.984 16.172 10.312 1 96.69 93 LEU A C 1
ATOM 712 O O . LEU A 1 93 ? -5.086 14.953 10.484 1 96.69 93 LEU A O 1
ATOM 716 N N . LYS A 1 94 ? -4.727 16.672 9.07 1 96.38 94 LYS A N 1
ATOM 717 C CA . LYS A 1 94 ? -4.484 15.844 7.887 1 96.38 94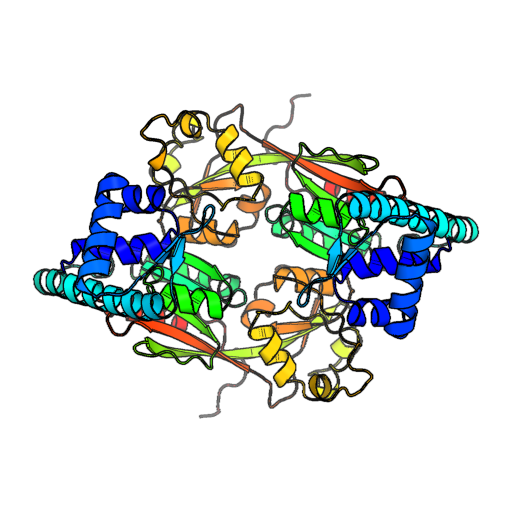 LYS A CA 1
ATOM 718 C C . LYS A 1 94 ? -2.99 15.602 7.68 1 96.38 94 LYS A C 1
ATOM 720 O O . LYS A 1 94 ? -2.26 16.516 7.273 1 96.38 94 LYS A O 1
ATOM 725 N N . ILE A 1 95 ? -2.592 14.344 7.863 1 97.62 95 ILE A N 1
ATOM 726 C CA . ILE A 1 95 ? -1.164 14.047 7.84 1 97.62 95 ILE A CA 1
ATOM 727 C C . ILE A 1 95 ? -0.871 13.023 6.746 1 97.62 95 ILE A C 1
ATOM 729 O O . ILE A 1 95 ? -1.604 12.039 6.594 1 97.62 95 ILE A O 1
ATOM 733 N N . GLY A 1 96 ? 0.154 13.305 5.961 1 97.5 96 GLY A N 1
ATOM 734 C CA . GLY A 1 96 ? 0.717 12.336 5.031 1 97.5 96 GLY A CA 1
ATOM 735 C C . GLY A 1 96 ? 2.033 11.75 5.504 1 97.5 96 GLY A C 1
ATOM 736 O O . GLY A 1 96 ? 2.807 12.422 6.195 1 97.5 96 GLY A O 1
ATOM 737 N N . ALA A 1 97 ? 2.291 10.516 5.184 1 97.19 97 ALA A N 1
ATOM 738 C CA . ALA A 1 97 ? 3.58 9.875 5.445 1 97.19 97 ALA A CA 1
ATOM 739 C C . ALA A 1 97 ? 3.996 8.984 4.281 1 97.19 97 ALA A C 1
ATOM 741 O O . ALA A 1 97 ? 3.145 8.406 3.598 1 97.19 97 ALA A O 1
ATOM 742 N N . ILE A 1 98 ? 5.273 8.898 4.082 1 96.88 98 ILE A N 1
ATOM 743 C CA . ILE A 1 98 ? 5.734 7.984 3.043 1 96.88 98 ILE A CA 1
ATOM 744 C C . ILE A 1 98 ? 5.496 6.543 3.482 1 96.88 98 ILE A C 1
ATOM 746 O O . ILE A 1 98 ? 5.469 6.25 4.68 1 96.88 98 ILE A O 1
ATOM 750 N N . TYR A 1 99 ? 5.492 5.66 2.514 1 94.56 99 TYR A N 1
ATOM 751 C CA . TYR A 1 99 ? 5.098 4.266 2.701 1 94.56 99 TYR A CA 1
ATOM 752 C C . TYR A 1 99 ? 6.031 3.562 3.678 1 94.56 99 TYR A C 1
ATOM 754 O O . TYR A 1 99 ? 5.613 2.648 4.395 1 94.56 99 TYR A O 1
ATOM 762 N N . THR A 1 100 ? 7.203 3.961 3.707 1 95.56 100 THR A N 1
ATOM 763 C CA . THR A 1 100 ? 8.203 3.23 4.473 1 95.56 100 THR A CA 1
ATOM 764 C C . THR A 1 100 ? 8.297 3.773 5.898 1 95.56 100 THR A C 1
ATOM 766 O O . THR A 1 100 ? 9.102 3.293 6.699 1 95.56 100 THR A O 1
ATOM 769 N N . VAL A 1 101 ? 7.492 4.781 6.262 1 95.44 101 VAL A N 1
ATOM 770 C CA . VAL A 1 101 ? 7.531 5.359 7.598 1 95.44 101 VAL A CA 1
ATOM 771 C C . VAL A 1 1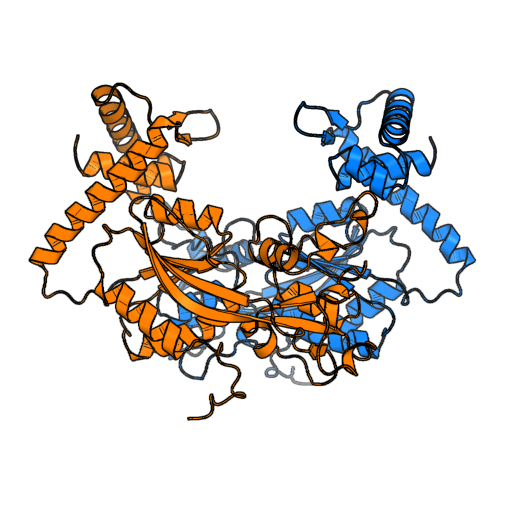01 ? 6.18 5.164 8.281 1 95.44 101 VAL A C 1
ATOM 773 O O . VAL A 1 101 ? 6.117 4.707 9.43 1 95.44 101 VAL A O 1
ATOM 776 N N . GLY A 1 102 ? 5.137 5.418 7.602 1 94.69 102 GLY A N 1
ATOM 777 C CA . GLY A 1 102 ? 3.791 5.457 8.148 1 94.69 102 GLY A CA 1
ATOM 778 C C . GLY A 1 102 ? 3.424 4.207 8.922 1 94.69 102 GLY A C 1
ATOM 779 O O . GLY A 1 102 ? 3.092 4.281 10.109 1 94.69 102 GLY A O 1
ATOM 780 N N . PRO A 1 103 ? 3.559 3.078 8.266 1 92.62 103 PRO A N 1
ATOM 781 C CA . PRO A 1 103 ? 3.123 1.83 8.898 1 92.62 103 PRO A CA 1
ATOM 782 C C . PRO A 1 103 ? 3.857 1.543 10.203 1 92.62 103 PRO A C 1
ATOM 784 O O . PRO A 1 103 ? 3.326 0.854 11.078 1 92.62 103 PRO A O 1
ATOM 787 N N . TYR A 1 104 ? 4.938 2.074 10.391 1 92.81 104 TYR A N 1
ATOM 788 C CA . TYR A 1 104 ? 5.773 1.739 11.539 1 92.81 104 TYR A CA 1
ATOM 789 C C . TYR A 1 104 ? 5.738 2.85 12.578 1 92.81 104 TYR A C 1
ATOM 791 O O . TYR A 1 104 ? 6.098 2.635 13.734 1 92.81 104 TYR A O 1
ATOM 799 N N . LEU A 1 105 ? 5.332 4.004 12.172 1 94.12 105 LEU A N 1
ATOM 800 C CA . LEU A 1 105 ? 5.258 5.164 13.047 1 94.12 105 LEU A CA 1
ATOM 801 C C . LEU A 1 105 ? 3.881 5.27 13.695 1 94.12 105 LEU A C 1
ATOM 803 O O . LEU A 1 105 ? 3.771 5.441 14.906 1 94.12 105 LEU A O 1
ATOM 807 N N . PHE A 1 106 ? 2.824 5.109 12.992 1 93.81 106 PHE A N 1
ATOM 808 C CA . PHE A 1 106 ? 1.471 5.465 13.398 1 93.81 106 PHE A CA 1
ATOM 809 C C . PHE A 1 106 ? 1.004 4.582 14.555 1 93.81 106 PHE A C 1
ATOM 811 O O . PHE A 1 106 ? 0.303 5.047 15.453 1 93.81 106 PHE A O 1
ATOM 818 N N . PRO A 1 107 ? 1.357 3.275 14.555 1 91.25 107 PRO A N 1
ATOM 819 C CA . PRO A 1 107 ? 0.91 2.441 15.672 1 91.25 107 PRO A CA 1
ATOM 820 C C . PRO A 1 107 ? 1.367 2.977 17.031 1 91.25 107 PRO A C 1
ATOM 822 O O . PRO A 1 107 ? 0.703 2.746 18.047 1 91.25 107 PRO A O 1
ATOM 825 N N . HIS A 1 108 ? 2.406 3.658 17.031 1 91.69 108 HIS A N 1
ATOM 826 C CA . HIS A 1 108 ? 2.943 4.211 18.266 1 91.69 108 HIS A CA 1
ATOM 827 C C . HIS A 1 108 ? 2.5 5.66 18.453 1 91.69 108 HIS A C 1
ATOM 829 O O . HIS A 1 108 ? 2.23 6.086 19.578 1 91.69 108 HIS A O 1
ATOM 835 N N . LEU A 1 109 ? 2.404 6.352 17.406 1 94.56 109 LEU A N 1
ATOM 836 C CA . LEU A 1 109 ? 2.078 7.773 17.438 1 94.56 109 LEU A CA 1
ATOM 837 C C . LEU A 1 109 ? 0.649 7.992 17.922 1 94.56 109 LEU A C 1
ATOM 839 O O . LEU A 1 109 ? 0.388 8.906 18.719 1 94.56 109 LEU A O 1
ATOM 843 N N . ILE A 1 110 ? -0.224 7.156 17.484 1 94.06 110 ILE A N 1
ATOM 844 C CA . ILE A 1 110 ? -1.647 7.383 17.719 1 94.06 110 ILE A CA 1
ATOM 845 C C . ILE A 1 110 ? -1.953 7.273 19.219 1 94.06 110 ILE A C 1
ATOM 847 O O . ILE A 1 110 ? -2.58 8.164 19.797 1 94.06 110 ILE A O 1
ATOM 851 N N . PRO A 1 111 ? -1.49 6.203 19.891 1 91.75 111 PRO A N 1
ATOM 852 C CA . PRO A 1 111 ? -1.716 6.164 21.328 1 91.75 111 PRO A CA 1
ATOM 853 C C . PRO A 1 111 ? -1.118 7.367 22.062 1 91.75 111 PRO A C 1
ATOM 855 O O . PRO A 1 111 ? -1.728 7.898 22.984 1 91.75 111 PRO A O 1
ATOM 858 N N . GLN A 1 112 ? 0.038 7.762 21.609 1 93.62 112 GLN A N 1
ATOM 859 C CA . GLN A 1 112 ? 0.687 8.914 22.219 1 93.62 112 GLN A CA 1
ATOM 860 C C . GLN A 1 112 ? -0.131 10.188 22 1 93.62 112 GLN A C 1
ATOM 862 O O . GLN A 1 112 ? -0.321 10.977 22.938 1 93.62 112 GLN A O 1
ATOM 867 N N . LEU A 1 113 ? -0.636 10.414 20.844 1 94.44 113 LEU A N 1
ATOM 868 C CA . LEU A 1 113 ? -1.431 11.594 20.547 1 94.44 113 LEU A CA 1
ATOM 869 C C . LEU A 1 113 ? -2.76 11.57 21.281 1 94.44 113 LEU A C 1
ATOM 871 O O . LEU A 1 113 ? -3.281 12.617 21.672 1 94.44 113 LEU A O 1
ATOM 875 N N . HIS A 1 114 ? -3.268 10.383 21.391 1 90.31 114 HIS A N 1
ATOM 876 C CA . HIS A 1 114 ? -4.512 10.234 22.141 1 90.31 114 HIS A CA 1
ATOM 877 C C . HIS A 1 114 ? -4.355 10.742 23.578 1 90.31 114 HIS A C 1
ATOM 879 O O . HIS A 1 114 ? -5.301 11.273 24.156 1 90.31 114 HIS A O 1
ATOM 885 N N . ARG A 1 115 ? -3.242 10.57 24.125 1 92.38 115 ARG A N 1
ATOM 886 C CA . ARG A 1 115 ? -2.957 10.992 25.5 1 92.38 115 ARG A CA 1
ATOM 887 C C . ARG A 1 115 ? -2.805 12.508 25.578 1 92.38 115 ARG A C 1
ATOM 889 O O . ARG A 1 115 ? -3.342 13.133 26.5 1 92.38 115 ARG A O 1
ATOM 896 N N . VAL A 1 116 ? -2.178 13.156 24.625 1 95.5 116 VAL A N 1
ATOM 897 C CA . VAL A 1 116 ? -1.764 14.547 24.797 1 95.5 116 VAL A CA 1
ATOM 898 C C . VAL A 1 116 ? -2.707 15.461 24.016 1 95.5 116 VAL A C 1
ATOM 900 O O . VAL A 1 116 ? -2.768 16.672 24.281 1 95.5 116 VAL A O 1
ATOM 903 N N . ALA A 1 117 ? -3.375 14.961 23.078 1 95.75 117 ALA A N 1
ATOM 904 C CA . ALA A 1 117 ? -4.332 15.711 22.266 1 95.75 117 ALA A CA 1
ATOM 905 C C . ALA A 1 117 ? -5.527 14.844 21.891 1 95.75 117 ALA A C 1
ATOM 907 O O . ALA A 1 117 ? -5.773 14.609 20.703 1 95.75 117 ALA A O 1
ATOM 908 N N . PRO A 1 118 ? -6.344 14.438 22.812 1 93.06 118 PRO A N 1
ATOM 909 C CA . PRO A 1 118 ? -7.414 13.461 22.594 1 93.06 118 PRO A CA 1
ATOM 910 C C . PRO A 1 118 ? -8.5 13.992 21.656 1 93.06 118 PRO A C 1
ATOM 912 O O . PRO A 1 118 ? -9.281 13.203 21.109 1 93.06 118 PRO A O 1
ATOM 915 N N . GLN A 1 119 ? -8.609 15.266 21.422 1 93.56 119 GLN A N 1
ATOM 916 C CA . GLN A 1 119 ? -9.672 15.836 20.609 1 93.56 119 GLN A CA 1
ATOM 917 C C . GLN A 1 119 ? -9.164 16.203 19.219 1 93.56 119 GLN A C 1
ATOM 919 O O . GLN A 1 119 ? -9.781 17 18.516 1 93.56 119 GLN A O 1
ATOM 924 N N . MET A 1 120 ? -8.008 15.695 18.828 1 95 120 MET A N 1
ATOM 925 C CA . MET A 1 120 ? -7.422 15.945 17.516 1 95 120 MET A CA 1
ATOM 926 C C . MET A 1 120 ? -7.25 14.648 16.734 1 95 120 MET A C 1
ATOM 928 O O . MET A 1 120 ? -6.141 14.117 16.641 1 95 120 MET A O 1
ATOM 932 N N . PRO A 1 121 ? -8.328 14.172 16.141 1 94.75 121 PRO A N 1
ATOM 933 C CA . PRO A 1 121 ? -8.164 12.977 15.32 1 94.75 121 PRO A CA 1
ATOM 934 C C . PRO A 1 121 ? -7.309 13.227 14.078 1 94.75 121 PRO A C 1
ATOM 936 O O . PRO A 1 121 ? -7.051 14.383 13.727 1 94.75 121 PRO A O 1
ATOM 939 N N . LEU A 1 122 ? -6.859 12.133 13.484 1 95.62 122 LEU A N 1
ATOM 940 C CA . LEU A 1 122 ? -5.965 12.258 12.344 1 95.62 122 LEU A CA 1
ATOM 941 C C . LEU A 1 122 ? -6.625 11.711 11.078 1 95.62 122 LEU A C 1
ATOM 943 O O . LEU A 1 122 ? -7.211 10.633 11.094 1 95.62 122 LEU A O 1
ATOM 947 N N . TYR A 1 123 ? -6.602 12.523 10.062 1 94.69 123 TYR A N 1
ATOM 948 C CA . TYR A 1 123 ? -6.703 11.992 8.703 1 94.69 123 TYR A CA 1
ATOM 949 C C . TYR A 1 123 ? -5.336 11.578 8.172 1 94.69 123 TYR A C 1
ATOM 951 O O . TYR A 1 123 ? -4.406 12.383 8.148 1 94.69 123 TYR A O 1
ATOM 959 N N . ILE A 1 124 ? -5.23 10.328 7.715 1 96.19 124 ILE A N 1
ATOM 960 C CA . ILE A 1 124 ? -3.91 9.805 7.379 1 96.19 124 ILE A CA 1
ATOM 961 C C . ILE A 1 124 ? -3.896 9.328 5.93 1 96.19 124 ILE A C 1
ATOM 963 O O . ILE A 1 124 ? -4.836 8.672 5.477 1 96.19 124 ILE A O 1
ATOM 967 N N . GLU A 1 125 ? -2.83 9.68 5.258 1 94.56 125 GLU A N 1
ATOM 968 C CA . GLU A 1 125 ? -2.564 9.188 3.912 1 94.56 125 GLU A CA 1
ATOM 969 C C . GLU A 1 125 ? -1.115 8.727 3.77 1 94.56 125 GLU A C 1
ATOM 971 O O . GLU A 1 125 ? -0.194 9.438 4.184 1 94.56 125 GLU A O 1
ATOM 976 N N . GLU A 1 126 ? -0.942 7.5 3.271 1 94.75 126 GLU A N 1
ATOM 977 C CA . GLU A 1 126 ? 0.388 7.02 2.912 1 94.75 126 GLU A CA 1
ATOM 978 C C . GLU A 1 126 ? 0.602 7.062 1.401 1 94.75 126 GLU A C 1
ATOM 980 O O . GLU A 1 126 ? -0.223 6.559 0.637 1 94.75 126 GLU A O 1
ATOM 985 N N . ASN A 1 127 ? 1.724 7.699 0.995 1 95 127 ASN A N 1
ATOM 986 C CA . ASN A 1 127 ? 1.987 7.844 -0.432 1 95 127 ASN A CA 1
ATOM 987 C C . ASN A 1 127 ? 3.459 8.141 -0.704 1 95 127 ASN A C 1
ATOM 989 O O . ASN A 1 127 ? 4.27 8.172 0.222 1 95 127 ASN A O 1
ATOM 993 N N . PHE A 1 128 ? 3.791 8.32 -1.975 1 95.69 128 PHE A N 1
ATOM 994 C CA . PHE A 1 128 ? 5.133 8.695 -2.41 1 95.69 128 PHE A CA 1
ATOM 995 C C . PHE A 1 128 ? 5.434 10.148 -2.049 1 95.69 128 PHE A C 1
ATOM 997 O O . PHE A 1 128 ? 4.523 10.969 -1.97 1 95.69 128 PHE A O 1
ATOM 1004 N N . THR A 1 129 ? 6.688 10.438 -1.985 1 97.38 129 THR A N 1
ATOM 1005 C CA . THR A 1 129 ? 7.129 11.781 -1.621 1 97.38 129 THR A CA 1
ATOM 1006 C C . THR A 1 129 ? 6.551 12.82 -2.582 1 97.38 129 THR A C 1
ATOM 1008 O O . THR A 1 129 ? 6.035 13.852 -2.152 1 97.38 129 THR A O 1
ATOM 1011 N N . HIS A 1 130 ? 6.605 12.555 -3.873 1 96.69 130 HIS A N 1
ATOM 1012 C CA . HIS A 1 130 ? 6.195 13.562 -4.848 1 96.69 130 HIS A CA 1
ATOM 1013 C C . HIS A 1 130 ? 4.695 13.82 -4.773 1 96.69 130 HIS A C 1
ATOM 1015 O O . HIS A 1 130 ? 4.242 14.945 -4.984 1 96.69 130 HIS A O 1
ATOM 1021 N N . ILE A 1 131 ? 3.934 12.812 -4.453 1 95.62 131 ILE A N 1
ATOM 1022 C CA . ILE A 1 131 ? 2.49 12.977 -4.316 1 95.62 131 ILE A CA 1
ATOM 1023 C C . ILE A 1 131 ? 2.182 13.773 -3.051 1 95.62 131 ILE A C 1
ATOM 1025 O O . ILE A 1 131 ? 1.365 14.703 -3.074 1 95.62 131 ILE A O 1
ATOM 1029 N N . LEU A 1 132 ? 2.848 13.406 -1.992 1 97.38 132 LEU A N 1
ATOM 1030 C CA . LEU A 1 132 ? 2.656 14.109 -0.73 1 97.38 132 LEU A CA 1
ATOM 1031 C C . LEU A 1 132 ? 3.039 15.578 -0.867 1 97.38 132 LEU A C 1
ATOM 1033 O O . LEU A 1 132 ? 2.383 16.453 -0.293 1 97.38 132 LEU A O 1
ATOM 1037 N N . ARG A 1 133 ? 4.078 15.828 -1.617 1 97.38 133 ARG A N 1
ATOM 1038 C CA . ARG A 1 133 ? 4.52 17.188 -1.891 1 97.38 133 ARG A CA 1
ATOM 1039 C C . ARG A 1 133 ? 3.396 18.016 -2.504 1 97.38 133 ARG A C 1
ATOM 1041 O O . AR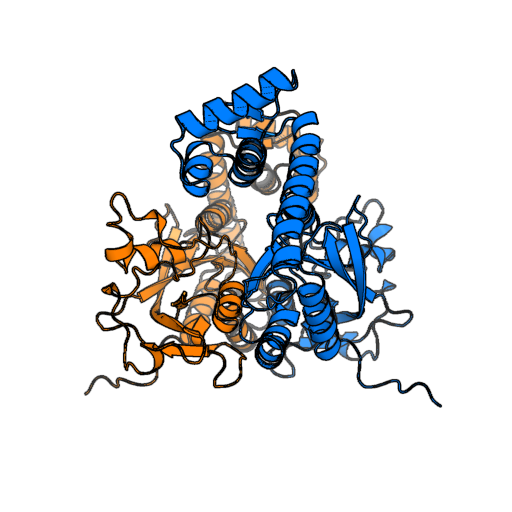G A 1 133 ? 3.1 19.125 -2.033 1 97.38 133 ARG A O 1
ATOM 1048 N N . ASP A 1 134 ? 2.762 17.516 -3.512 1 94.19 134 ASP A N 1
ATOM 1049 C CA . ASP A 1 134 ? 1.69 18.219 -4.215 1 94.19 134 ASP A CA 1
ATOM 1050 C C . ASP A 1 134 ? 0.497 18.453 -3.295 1 94.19 134 ASP A C 1
ATOM 1052 O O . ASP A 1 134 ? -0.093 19.547 -3.307 1 94.19 134 ASP A O 1
ATOM 1056 N N . LYS A 1 135 ? 0.199 17.469 -2.5 1 94.62 135 LYS A N 1
ATOM 1057 C CA . LYS A 1 135 ? -0.956 17.578 -1.612 1 94.62 135 LYS A CA 1
ATOM 1058 C C . LYS A 1 135 ? -0.69 18.562 -0.476 1 94.62 135 LYS A C 1
ATOM 1060 O O . LYS A 1 135 ? -1.615 19.203 0.021 1 94.62 135 LYS A O 1
ATOM 1065 N N . LEU A 1 136 ? 0.542 18.656 -0.069 1 96.19 136 LEU A N 1
ATOM 1066 C CA . LEU A 1 136 ? 0.925 19.672 0.898 1 96.19 136 LEU A CA 1
ATOM 1067 C C . LEU A 1 136 ? 0.773 21.062 0.303 1 96.19 136 LEU A C 1
ATOM 1069 O O . LEU A 1 136 ? 0.174 21.953 0.922 1 96.19 136 LEU A O 1
ATOM 1073 N N . ARG A 1 137 ? 1.186 21.203 -0.933 1 90.94 137 ARG A N 1
ATOM 1074 C CA . ARG A 1 137 ? 1.178 22.484 -1.616 1 90.94 137 ARG A CA 1
ATOM 1075 C C . ARG A 1 137 ? -0.247 22.984 -1.833 1 90.94 137 ARG A C 1
ATOM 1077 O O . ARG A 1 137 ? -0.523 24.188 -1.691 1 90.94 137 ARG A O 1
ATOM 1084 N N . THR A 1 138 ? -1.12 22.078 -2.121 1 85.75 138 THR A N 1
ATOM 1085 C CA . THR A 1 138 ? -2.494 22.438 -2.451 1 85.75 138 THR A CA 1
ATOM 1086 C C . THR A 1 138 ? -3.35 22.531 -1.189 1 85.75 138 THR A C 1
ATOM 1088 O O . THR A 1 138 ? -4.535 22.844 -1.257 1 85.75 138 THR A O 1
ATOM 1091 N N . GLY A 1 139 ? -2.77 22.125 -0.083 1 90.75 139 GLY A N 1
ATOM 1092 C CA . GLY A 1 139 ? -3.486 22.234 1.176 1 90.75 139 GLY A CA 1
ATOM 1093 C C . GLY A 1 139 ? -4.363 21.031 1.479 1 90.75 139 GLY A C 1
ATOM 1094 O O . GLY A 1 139 ? -5.113 21.047 2.459 1 90.75 139 GLY A O 1
ATOM 1095 N N . GLU A 1 140 ? -4.273 20.031 0.658 1 92.12 140 GLU A N 1
ATOM 1096 C CA . GLU A 1 140 ? -4.996 18.797 0.938 1 92.12 140 GLU A CA 1
ATOM 1097 C C . GLU A 1 140 ? -4.469 18.125 2.199 1 92.12 140 GLU A C 1
ATOM 1099 O O . GLU A 1 140 ? -5.215 17.438 2.904 1 92.12 140 GLU A O 1
ATOM 1104 N N . LEU A 1 141 ? -3.221 18.312 2.438 1 96 141 LEU A N 1
ATOM 1105 C CA . LEU A 1 141 ? -2.57 17.844 3.658 1 96 141 LEU A CA 1
ATOM 1106 C C . LEU A 1 141 ? -1.984 19.016 4.441 1 96 141 LEU A C 1
ATOM 1108 O O . LEU A 1 141 ? -1.514 20 3.85 1 96 141 LEU A O 1
ATOM 1112 N N . ASP A 1 142 ? -2.037 18.875 5.781 1 96.88 142 ASP A N 1
ATOM 1113 C CA . ASP A 1 142 ? -1.524 19.922 6.664 1 96.88 142 ASP A CA 1
ATOM 1114 C C . ASP A 1 142 ? -0.031 19.734 6.922 1 96.88 142 ASP A C 1
ATOM 1116 O O . ASP A 1 142 ? 0.713 20.719 7.016 1 96.88 142 ASP A O 1
ATOM 1120 N N . ALA A 1 143 ? 0.366 18.531 7.023 1 98.62 143 ALA A N 1
ATOM 1121 C CA . ALA A 1 143 ? 1.762 18.156 7.254 1 98.62 143 ALA A CA 1
ATOM 1122 C C . ALA A 1 143 ? 2.082 16.797 6.645 1 98.62 143 ALA A C 1
ATOM 1124 O O . ALA A 1 143 ? 1.188 15.969 6.457 1 98.62 143 ALA A O 1
ATOM 1125 N N . ILE A 1 144 ? 3.354 16.609 6.305 1 98.81 144 ILE A N 1
ATOM 1126 C CA . ILE A 1 144 ? 3.783 15.328 5.77 1 98.81 144 ILE A CA 1
ATOM 1127 C C . ILE A 1 144 ? 5.043 14.859 6.492 1 98.81 144 ILE A C 1
ATOM 1129 O O . ILE A 1 144 ? 5.836 15.68 6.969 1 98.81 144 ILE A O 1
ATOM 1133 N N . ILE A 1 145 ? 5.211 13.602 6.68 1 98.5 145 ILE A N 1
ATOM 1134 C CA . ILE A 1 145 ? 6.387 12.953 7.254 1 98.5 145 ILE A CA 1
ATOM 1135 C C . ILE A 1 145 ? 7.176 12.242 6.156 1 98.5 145 ILE A C 1
ATOM 1137 O O . ILE A 1 145 ? 6.684 11.281 5.555 1 98.5 145 ILE A O 1
ATOM 1141 N N . ILE A 1 146 ? 8.406 12.719 5.938 1 98.44 146 ILE A N 1
ATOM 1142 C CA . ILE A 1 146 ? 9.18 12.281 4.781 1 98.44 146 ILE A CA 1
ATOM 1143 C C . ILE A 1 146 ? 10.633 12.039 5.191 1 98.44 146 ILE A C 1
ATOM 1145 O O . ILE A 1 146 ? 10.992 12.211 6.359 1 98.44 146 ILE A O 1
ATOM 1149 N N . ALA A 1 147 ? 11.352 11.539 4.273 1 98.19 147 ALA A N 1
ATOM 1150 C CA . ALA A 1 147 ? 12.797 11.422 4.434 1 98.19 147 ALA A CA 1
ATOM 1151 C C . ALA A 1 147 ? 13.523 12.555 3.721 1 98.19 147 ALA A C 1
ATOM 1153 O O . ALA A 1 147 ? 13.148 12.938 2.607 1 98.19 147 ALA A O 1
ATOM 1154 N N . LEU A 1 148 ? 14.523 13.023 4.344 1 97.5 148 LEU A N 1
ATOM 1155 C CA . LEU A 1 148 ? 15.336 14.086 3.746 1 97.5 148 LEU A CA 1
ATOM 1156 C C . LEU A 1 148 ? 16.266 13.523 2.678 1 97.5 148 LEU A C 1
ATOM 1158 O O . LEU A 1 148 ? 16.625 12.344 2.713 1 97.5 148 LEU A O 1
ATOM 1162 N N . PRO A 1 149 ? 16.594 14.336 1.639 1 97.25 149 PRO A N 1
ATOM 1163 C CA . PRO A 1 149 ? 16.359 15.773 1.506 1 97.25 149 PRO A CA 1
ATOM 1164 C C . PRO A 1 149 ? 14.953 16.078 0.981 1 97.25 149 PRO A C 1
ATOM 1166 O O . PRO A 1 149 ? 14.367 15.273 0.258 1 97.25 149 PRO A O 1
ATOM 1169 N N . PHE A 1 150 ? 14.453 17.203 1.401 1 97.69 150 PHE A N 1
ATOM 1170 C CA . PHE A 1 150 ? 13.164 17.734 0.974 1 97.69 150 PHE A CA 1
ATOM 1171 C C . PHE A 1 150 ? 13.148 19.25 1.048 1 97.69 150 PHE A C 1
ATOM 1173 O O . PHE A 1 150 ? 13.281 19.828 2.131 1 97.69 150 PHE A O 1
ATOM 1180 N N . GLN A 1 151 ? 12.961 19.859 -0.109 1 95.44 151 GLN A N 1
ATOM 1181 C CA . GLN A 1 151 ? 12.914 21.328 -0.183 1 95.44 151 GLN A CA 1
ATOM 1182 C C . GLN A 1 151 ? 11.75 21.797 -1.048 1 95.44 151 GLN A C 1
ATOM 1184 O O . GLN A 1 151 ? 11.57 21.328 -2.172 1 95.44 151 GLN A O 1
ATOM 1189 N N . GLU A 1 152 ? 11.023 22.641 -0.499 1 94.06 152 GLU A N 1
ATOM 1190 C CA . GLU A 1 152 ? 9.867 23.234 -1.168 1 94.06 152 GLU A CA 1
ATOM 1191 C C . GLU A 1 152 ? 9.664 24.688 -0.739 1 94.06 152 GLU A C 1
ATOM 1193 O O . GLU A 1 152 ? 9.812 25.016 0.439 1 94.06 152 GLU A O 1
ATOM 1198 N N . ALA A 1 153 ? 9.312 25.516 -1.719 1 92.38 153 ALA A N 1
ATOM 1199 C CA . ALA A 1 153 ? 9.07 26.922 -1.403 1 92.38 153 ALA A CA 1
ATOM 1200 C C . ALA A 1 153 ? 7.934 27.062 -0.397 1 92.38 153 ALA A C 1
ATOM 1202 O O . ALA A 1 153 ? 6.918 26.375 -0.493 1 92.38 153 ALA A O 1
ATOM 1203 N N . ASP A 1 154 ? 8.117 27.953 0.607 1 92.81 154 ASP A N 1
ATOM 1204 C CA . ASP A 1 154 ? 7.109 28.328 1.597 1 92.81 154 ASP A CA 1
ATOM 1205 C C . ASP A 1 154 ? 6.719 27.125 2.459 1 92.81 154 ASP A C 1
ATOM 1207 O O . ASP A 1 154 ? 5.605 27.062 2.982 1 92.81 154 ASP A O 1
ATOM 1211 N N . VAL A 1 155 ? 7.559 26.156 2.422 1 97.12 155 VAL A N 1
ATOM 1212 C CA . VAL A 1 155 ? 7.375 24.984 3.271 1 97.12 155 VAL A CA 1
ATOM 1213 C C . VAL A 1 155 ? 8.492 24.922 4.309 1 97.12 155 VAL A C 1
ATOM 1215 O O . VAL A 1 155 ? 9.664 25.125 3.982 1 97.12 155 VAL A O 1
ATOM 1218 N N . LEU A 1 156 ? 8.125 24.75 5.59 1 97.94 156 LEU A N 1
ATOM 1219 C CA . LEU A 1 156 ? 9.086 24.516 6.664 1 97.94 156 LEU A CA 1
ATOM 1220 C C . LEU A 1 156 ? 9.328 23.016 6.852 1 97.94 156 LEU A C 1
ATOM 1222 O O . LEU A 1 156 ? 8.406 22.219 6.715 1 97.94 156 LEU A O 1
ATOM 1226 N N . THR A 1 157 ? 10.523 22.703 7.141 1 98.38 157 THR A N 1
ATOM 1227 C CA . THR A 1 157 ? 10.93 21.312 7.359 1 98.38 157 THR A CA 1
ATOM 1228 C C . THR A 1 157 ? 11.727 21.188 8.648 1 98.38 157 THR A C 1
ATOM 1230 O O . THR A 1 157 ? 12.609 22 8.93 1 98.38 157 THR A O 1
ATOM 1233 N N . LYS A 1 158 ? 11.422 20.172 9.492 1 98.06 158 LYS A N 1
ATOM 1234 C CA . LYS A 1 158 ? 12.094 19.922 10.758 1 98.06 158 LYS A CA 1
ATOM 1235 C C . LYS A 1 158 ? 12.523 18.469 10.875 1 98.06 158 LYS A C 1
ATOM 1237 O O . LYS A 1 158 ? 11.688 17.562 10.859 1 98.06 158 LYS A O 1
ATOM 1242 N N . PRO A 1 159 ? 13.844 18.219 10.984 1 97.81 159 PRO A N 1
ATOM 1243 C CA . PRO A 1 159 ? 14.281 16.844 11.25 1 97.81 159 PRO A CA 1
ATOM 1244 C C . PRO A 1 159 ? 13.75 16.297 12.578 1 97.81 159 PRO A C 1
ATOM 1246 O O . PRO A 1 159 ? 13.68 17.047 13.562 1 97.81 159 PRO A O 1
ATOM 1249 N N . LEU A 1 160 ? 13.352 15.086 12.516 1 97.56 160 LEU A N 1
ATOM 1250 C CA . LEU A 1 160 ? 12.789 14.469 13.711 1 97.56 160 LEU A CA 1
ATOM 1251 C C . LEU A 1 160 ? 13.742 13.422 14.289 1 97.56 160 LEU A C 1
ATOM 1253 O O . LEU A 1 160 ? 14.016 13.422 15.492 1 97.56 160 LEU A O 1
ATOM 1257 N N . TYR A 1 161 ? 14.242 12.484 13.5 1 95.81 161 TYR A N 1
ATOM 1258 C CA . TYR A 1 161 ? 15.148 11.445 13.961 1 95.81 161 TYR A CA 1
ATOM 1259 C C . TYR A 1 161 ? 15.906 10.828 12.797 1 95.81 161 TYR A C 1
ATOM 1261 O O . TYR A 1 161 ? 15.492 10.953 11.641 1 95.81 161 TYR A O 1
ATOM 1269 N N . ASP A 1 162 ? 17.047 10.172 13.133 1 95.06 162 ASP A N 1
ATOM 1270 C CA . ASP A 1 162 ? 17.812 9.367 12.18 1 95.06 162 ASP A CA 1
ATOM 1271 C C . ASP A 1 162 ? 17.484 7.883 12.336 1 95.06 162 ASP A C 1
ATOM 1273 O O . ASP A 1 162 ? 17.219 7.41 13.438 1 95.06 162 ASP A O 1
ATOM 1277 N N . GLU A 1 163 ? 17.516 7.27 11.203 1 93.88 163 GLU A N 1
ATOM 1278 C CA . GLU A 1 163 ? 17.219 5.844 11.219 1 93.88 163 GLU A CA 1
ATOM 1279 C C . GLU A 1 163 ? 18.203 5.059 10.352 1 93.88 163 GLU A C 1
ATOM 1281 O O . GLU A 1 163 ? 18.297 5.285 9.141 1 93.88 163 GLU A O 1
ATOM 1286 N N . PRO A 1 164 ? 18.922 4.082 10.961 1 94.25 164 PRO A N 1
ATOM 1287 C CA . PRO A 1 164 ? 19.859 3.277 10.188 1 94.25 164 PRO A CA 1
ATOM 1288 C C . PRO A 1 164 ? 19.172 2.18 9.375 1 94.25 164 PRO A C 1
ATOM 1290 O O . PRO A 1 164 ? 18.016 1.853 9.625 1 94.25 164 PRO A O 1
ATOM 1293 N N . PHE A 1 165 ? 19.969 1.665 8.383 1 94.62 165 PHE A N 1
ATOM 1294 C CA . PHE A 1 165 ? 19.516 0.575 7.527 1 94.62 165 PHE A CA 1
ATOM 1295 C C . PHE A 1 165 ? 20.094 -0.756 7.992 1 94.62 165 PHE A C 1
ATOM 1297 O O . PHE A 1 165 ? 21.203 -0.805 8.516 1 94.62 165 PHE A O 1
ATOM 1304 N N . PHE A 1 166 ? 19.375 -1.817 7.812 1 95.06 166 PHE A N 1
ATOM 1305 C CA . PHE A 1 166 ? 19.781 -3.166 8.188 1 95.06 166 PHE A CA 1
ATOM 1306 C C . PHE A 1 166 ? 19.594 -4.133 7.023 1 95.06 166 PHE A C 1
ATOM 1308 O O . PHE A 1 166 ? 18.703 -3.938 6.184 1 95.06 166 PHE A O 1
ATOM 1315 N N . ALA A 1 167 ? 20.391 -5.145 7.039 1 94.75 167 ALA A N 1
ATOM 1316 C CA . ALA A 1 167 ? 20.203 -6.242 6.094 1 94.75 167 ALA A CA 1
ATOM 1317 C C . ALA A 1 167 ? 19.203 -7.266 6.629 1 94.75 167 ALA A C 1
ATOM 1319 O O . ALA A 1 167 ? 19.25 -7.637 7.805 1 94.75 167 ALA A O 1
ATOM 1320 N N . LEU A 1 168 ? 18.281 -7.582 5.789 1 94.94 168 LEU A N 1
ATOM 1321 C CA . LEU A 1 168 ? 17.328 -8.648 6.078 1 94.94 168 LEU A CA 1
ATOM 1322 C C . LEU A 1 168 ? 17.656 -9.906 5.285 1 94.94 168 LEU A C 1
ATOM 1324 O O . LEU A 1 168 ? 17.75 -9.867 4.055 1 94.94 168 LEU A O 1
ATOM 1328 N N . LEU A 1 169 ? 17.812 -11.039 6.02 1 95 169 LEU A N 1
ATOM 1329 C CA . LEU A 1 169 ? 18.25 -12.297 5.422 1 95 169 LEU A CA 1
ATOM 1330 C C . LEU A 1 169 ? 17.25 -13.414 5.719 1 95 169 LEU A C 1
ATOM 1332 O O . LEU A 1 169 ? 16.641 -13.438 6.789 1 95 169 LEU A O 1
ATOM 1336 N N . PRO A 1 170 ? 17.078 -14.328 4.734 1 94 170 PRO A N 1
ATOM 1337 C CA . PRO A 1 170 ? 16.312 -15.523 5.102 1 94 170 PRO A CA 1
ATOM 1338 C C . PRO A 1 170 ? 17.047 -16.406 6.102 1 94 170 PRO A C 1
ATOM 1340 O O . PRO A 1 170 ? 18.266 -16.312 6.23 1 94 170 PRO A O 1
ATOM 1343 N N . ALA A 1 171 ? 16.234 -17.219 6.762 1 90 171 ALA A N 1
ATOM 1344 C CA . ALA A 1 171 ? 16.844 -18.172 7.676 1 90 171 ALA A CA 1
ATOM 1345 C C . ALA A 1 171 ? 17.859 -19.062 6.953 1 90 171 ALA A C 1
ATOM 1347 O O . ALA A 1 171 ? 17.625 -19.484 5.824 1 90 171 ALA A O 1
ATOM 1348 N N . GLY A 1 172 ? 19.047 -19.219 7.664 1 90.81 172 GLY A N 1
ATOM 1349 C CA . GLY A 1 172 ? 20.047 -20.125 7.129 1 90.81 172 GLY A CA 1
ATOM 1350 C C . GLY A 1 172 ? 21 -19.453 6.152 1 90.81 172 GLY A C 1
ATOM 1351 O O . GLY A 1 172 ? 21.953 -20.078 5.676 1 90.81 172 GLY A O 1
ATOM 1352 N N . HIS A 1 173 ? 20.719 -18.25 5.781 1 92.88 173 HIS A N 1
ATOM 1353 C CA . HIS A 1 173 ? 21.625 -17.547 4.879 1 92.88 173 HIS A CA 1
ATOM 1354 C C . HIS A 1 173 ? 23.031 -17.5 5.449 1 92.88 173 HIS A C 1
ATOM 1356 O O . HIS A 1 173 ? 23.219 -17.25 6.641 1 92.88 173 HIS A O 1
ATOM 1362 N N . PRO A 1 174 ? 24.031 -17.672 4.664 1 93.94 174 PRO A N 1
ATOM 1363 C CA . PRO A 1 174 ? 25.406 -17.688 5.148 1 93.94 174 PRO A CA 1
ATOM 1364 C C . PRO A 1 174 ? 25.812 -16.391 5.844 1 93.94 174 PRO A C 1
ATOM 1366 O O . PRO A 1 174 ? 26.625 -16.406 6.773 1 93.94 174 PRO A O 1
ATOM 1369 N N . TRP A 1 175 ? 25.281 -15.336 5.453 1 94.12 175 TRP A N 1
ATOM 1370 C CA . TRP A 1 175 ? 25.641 -14.031 6.02 1 94.12 175 TRP A CA 1
ATOM 1371 C C . TRP A 1 175 ? 25.141 -13.906 7.453 1 94.12 175 TRP A C 1
ATOM 1373 O O . TRP A 1 175 ? 25.547 -13.008 8.188 1 94.12 175 TRP A O 1
ATOM 1383 N N . ALA A 1 176 ? 24.234 -14.805 7.824 1 93.44 176 ALA A N 1
ATOM 1384 C CA . ALA A 1 176 ? 23.719 -14.758 9.188 1 93.44 176 ALA A CA 1
ATOM 1385 C C . ALA A 1 176 ? 24.812 -15.047 10.211 1 93.44 176 ALA A C 1
ATOM 1387 O O . ALA A 1 176 ? 24.656 -14.758 11.398 1 93.44 176 ALA A O 1
ATOM 1388 N N . ALA A 1 177 ? 25.828 -15.547 9.75 1 95.06 177 ALA A N 1
ATOM 1389 C CA . ALA A 1 177 ? 26.953 -15.844 10.625 1 95.06 177 ALA A CA 1
ATOM 1390 C C . ALA A 1 177 ? 27.844 -14.617 10.828 1 95.06 177 ALA A C 1
ATOM 1392 O O . ALA A 1 177 ? 28.688 -14.602 11.719 1 95.06 177 ALA A O 1
ATOM 1393 N N . ARG A 1 178 ? 27.625 -13.656 10.039 1 95.25 178 ARG A N 1
ATOM 1394 C CA . ARG A 1 178 ? 28.422 -12.438 10.133 1 95.25 178 ARG A CA 1
ATOM 1395 C C . ARG A 1 178 ? 27.844 -11.477 11.164 1 95.25 178 ARG A C 1
ATOM 1397 O O . ARG A 1 178 ? 26.625 -11.445 11.375 1 95.25 178 ARG A O 1
ATOM 1404 N N . GLU A 1 179 ? 28.719 -10.68 11.75 1 95.69 179 GLU A N 1
ATOM 1405 C CA . GLU A 1 179 ? 28.281 -9.68 12.719 1 95.69 179 GLU A CA 1
ATOM 1406 C C . GLU A 1 179 ? 27.672 -8.477 12.016 1 95.69 179 GLU A C 1
ATOM 1408 O O . GLU A 1 179 ? 26.75 -7.844 12.547 1 95.69 179 GLU A O 1
ATOM 1413 N N . SER A 1 180 ? 28.188 -8.156 10.891 1 96.12 180 SER A N 1
ATOM 1414 C CA . SER A 1 180 ? 27.703 -7.055 10.055 1 96.12 180 SER A CA 1
ATOM 1415 C C . SER A 1 180 ? 27.891 -7.359 8.57 1 96.12 180 SER A C 1
ATOM 1417 O O . SER A 1 180 ? 28.641 -8.266 8.211 1 96.12 180 SER A O 1
ATOM 1419 N N . ILE A 1 181 ? 27.156 -6.746 7.805 1 94.06 181 ILE A N 1
ATOM 1420 C CA . ILE A 1 181 ? 27.203 -6.973 6.363 1 94.06 181 ILE A CA 1
ATOM 1421 C C . ILE A 1 181 ? 27.828 -5.762 5.672 1 94.06 181 ILE A C 1
ATOM 1423 O O . ILE A 1 181 ? 27.328 -4.641 5.797 1 94.06 181 ILE A O 1
ATOM 1427 N N . ASP A 1 182 ? 28.797 -5.984 4.906 1 91.06 182 ASP A N 1
ATOM 1428 C CA . ASP A 1 182 ? 29.406 -4.934 4.094 1 91.06 182 ASP A CA 1
ATOM 1429 C C . ASP A 1 182 ? 28.531 -4.605 2.885 1 91.06 182 ASP A C 1
ATOM 1431 O O . ASP A 1 182 ? 28.141 -5.5 2.131 1 91.06 182 ASP A O 1
ATOM 1435 N N . THR A 1 183 ? 28.312 -3.301 2.693 1 87.75 183 THR A N 1
ATOM 1436 C CA . THR A 1 183 ? 27.438 -2.869 1.612 1 87.75 183 THR A CA 1
ATOM 1437 C C . THR A 1 183 ? 28 -3.285 0.257 1 87.75 183 THR A C 1
ATOM 1439 O O . THR A 1 183 ? 27.25 -3.414 -0.717 1 87.75 183 THR A O 1
ATOM 1442 N N . GLU A 1 184 ? 29.234 -3.496 0.115 1 84 184 GLU A N 1
ATOM 1443 C CA . GLU A 1 184 ? 29.875 -3.914 -1.134 1 84 184 GLU A CA 1
ATOM 1444 C C . GLU A 1 184 ? 29.438 -5.32 -1.531 1 84 184 GLU A C 1
ATOM 1446 O O . GLU A 1 184 ? 29.531 -5.703 -2.699 1 84 184 GLU A O 1
ATOM 1451 N N . LEU A 1 185 ? 29.016 -6.027 -0.509 1 83.81 185 LEU A N 1
ATOM 1452 C CA . LEU A 1 185 ? 28.578 -7.398 -0.764 1 83.81 185 LEU A CA 1
ATOM 1453 C C . LEU A 1 185 ? 27.203 -7.422 -1.405 1 83.81 185 LEU A C 1
ATOM 1455 O O . LEU A 1 185 ? 26.797 -8.438 -1.971 1 83.81 185 LEU A O 1
ATOM 1459 N N . LEU A 1 186 ? 26.438 -6.27 -1.288 1 80.31 186 LEU A N 1
ATOM 1460 C CA . LEU A 1 186 ? 25.047 -6.219 -1.729 1 80.31 186 LEU A CA 1
ATOM 1461 C C . LEU A 1 186 ? 24.969 -6.113 -3.248 1 80.31 186 LEU A C 1
ATOM 1463 O O . LEU A 1 186 ? 23.984 -5.594 -3.785 1 80.31 186 LEU A O 1
ATOM 1467 N N . ASN A 1 187 ? 25.797 -6.484 -4.008 1 66.56 187 ASN A N 1
ATOM 1468 C CA . ASN A 1 187 ? 25.828 -6.355 -5.461 1 66.56 187 ASN A CA 1
ATOM 1469 C C . ASN A 1 187 ? 25.172 -7.551 -6.141 1 66.56 187 ASN A C 1
ATOM 1471 O O . ASN A 1 187 ? 25.219 -7.684 -7.367 1 66.56 187 ASN A O 1
ATOM 1475 N N . ASP A 1 188 ? 24.375 -8.258 -5.363 1 61.38 188 ASP A N 1
ATOM 1476 C CA . ASP A 1 188 ? 24.031 -9.562 -5.922 1 61.38 188 ASP A CA 1
ATOM 1477 C C . ASP A 1 188 ? 22.578 -9.594 -6.383 1 61.38 188 ASP A C 1
ATOM 1479 O O . ASP A 1 188 ? 21.781 -8.727 -6 1 61.38 188 ASP A O 1
ATOM 1483 N N . LYS A 1 189 ? 22.266 -10.344 -7.438 1 65.06 189 LYS A N 1
ATOM 1484 C CA . LYS A 1 189 ? 20.984 -10.648 -8.078 1 65.06 189 LYS A CA 1
ATOM 1485 C C . LYS A 1 189 ? 19.922 -11.008 -7.039 1 65.06 189 LYS A C 1
ATOM 1487 O O . LYS A 1 189 ? 18.734 -10.93 -7.316 1 65.06 189 LYS A O 1
ATOM 1492 N N . SER A 1 190 ? 20.391 -11.078 -5.805 1 79.31 190 SER A N 1
ATOM 1493 C CA . SER A 1 190 ? 19.406 -11.578 -4.84 1 79.31 190 SER A CA 1
ATOM 1494 C C . SER A 1 190 ? 18.812 -10.438 -4.016 1 79.31 190 SER A C 1
ATOM 1496 O O . SER A 1 190 ? 17.922 -10.656 -3.203 1 79.31 190 SER A O 1
ATOM 1498 N N . LEU A 1 191 ? 19.234 -9.141 -4.32 1 88.06 191 LEU A N 1
ATOM 1499 C CA . LEU A 1 191 ? 18.734 -8.016 -3.535 1 88.06 191 LEU A CA 1
ATOM 1500 C C . LEU A 1 191 ? 17.359 -7.598 -4 1 88.06 191 LEU A C 1
ATOM 1502 O O . LEU A 1 191 ? 17.172 -7.203 -5.156 1 88.06 191 LEU A O 1
ATOM 1506 N N . LEU A 1 192 ? 16.406 -7.711 -3.064 1 91.19 192 LEU A N 1
ATOM 1507 C CA . LEU A 1 192 ? 15.039 -7.289 -3.322 1 91.19 192 LEU A CA 1
ATOM 1508 C C . LEU A 1 192 ? 14.844 -5.824 -2.947 1 91.19 192 LEU A C 1
ATOM 1510 O O . LEU A 1 192 ? 15.125 -5.422 -1.816 1 91.19 192 LEU A O 1
ATOM 1514 N N . LEU A 1 193 ? 14.367 -5.027 -3.924 1 90.38 193 LEU A N 1
ATOM 1515 C CA . LEU A 1 193 ? 14.188 -3.598 -3.705 1 90.38 193 LEU A CA 1
ATOM 1516 C C . LEU A 1 193 ? 12.75 -3.18 -3.998 1 90.38 193 LEU A C 1
ATOM 1518 O O . LEU A 1 193 ? 12.07 -3.805 -4.812 1 90.38 193 LEU A O 1
ATOM 1522 N N . LEU A 1 194 ? 12.344 -2.145 -3.287 1 92.25 194 LEU A N 1
ATOM 1523 C CA . LEU A 1 194 ? 11.062 -1.522 -3.611 1 92.25 194 LEU A CA 1
ATOM 1524 C C . LEU A 1 194 ? 11.07 -0.982 -5.039 1 92.25 194 LEU A C 1
ATOM 1526 O O . LEU A 1 194 ? 12.133 -0.779 -5.625 1 92.25 194 LEU A O 1
ATOM 1530 N N . GLY A 1 195 ? 9.828 -0.774 -5.523 1 87.62 195 GLY A N 1
ATOM 1531 C CA . GLY A 1 195 ? 9.68 -0.259 -6.875 1 87.62 195 GLY A CA 1
ATOM 1532 C C . GLY A 1 195 ? 10.078 1.199 -7.004 1 87.62 195 GLY A C 1
ATOM 1533 O O . GLY A 1 195 ? 10.32 1.873 -6 1 87.62 195 GLY A O 1
ATOM 1534 N N . GLU A 1 196 ? 9.992 1.671 -8.227 1 86.31 196 GLU A N 1
ATOM 1535 C CA . GLU A 1 196 ? 10.32 3.064 -8.516 1 86.31 196 GLU A CA 1
ATOM 1536 C C . GLU A 1 196 ? 9.312 4.016 -7.867 1 86.31 196 GLU A C 1
ATOM 1538 O O . GLU A 1 196 ? 8.125 3.701 -7.773 1 86.31 196 GLU A O 1
ATOM 1543 N N . GLY A 1 197 ? 9.859 5.16 -7.457 1 89.25 197 GLY A N 1
ATOM 1544 C CA . GLY A 1 197 ? 9.031 6.148 -6.793 1 89.25 197 GLY A CA 1
ATOM 1545 C C . GLY A 1 197 ? 9.258 6.215 -5.297 1 89.25 197 GLY A C 1
ATOM 1546 O O . GLY A 1 197 ? 8.984 7.238 -4.664 1 89.25 197 GLY A O 1
ATOM 1547 N N . HIS A 1 198 ? 9.695 5.113 -4.797 1 92.94 198 HIS A N 1
ATOM 1548 C CA . HIS A 1 198 ? 10.031 5.094 -3.379 1 92.94 198 HIS A CA 1
ATOM 1549 C C . HIS A 1 198 ? 11.391 5.746 -3.125 1 92.94 198 HIS A C 1
ATOM 1551 O O . HIS A 1 198 ? 12.414 5.281 -3.633 1 92.94 198 HIS A O 1
ATOM 1557 N N . CYS A 1 199 ? 11.422 6.738 -2.326 1 95.06 199 CYS A N 1
ATOM 1558 C CA . CYS A 1 199 ? 12.688 7.387 -2.002 1 95.06 199 CYS A CA 1
ATOM 1559 C C . CYS A 1 199 ? 13.617 6.434 -1.256 1 95.06 199 CYS A C 1
ATOM 1561 O O . CYS A 1 199 ? 14.836 6.539 -1.361 1 95.06 199 CYS A O 1
ATOM 1563 N N . PHE A 1 200 ? 13.07 5.488 -0.537 1 94.88 200 PHE A N 1
ATOM 1564 C CA . PHE A 1 200 ? 13.898 4.523 0.181 1 94.88 200 PHE A CA 1
ATOM 1565 C C . PHE A 1 200 ? 14.695 3.662 -0.792 1 94.88 200 PHE A C 1
ATOM 1567 O O . PHE A 1 200 ? 15.844 3.309 -0.521 1 94.88 200 PHE A O 1
ATOM 1574 N N . ARG A 1 201 ? 14.039 3.27 -1.821 1 91.81 201 ARG A N 1
ATOM 1575 C CA . ARG A 1 201 ? 14.758 2.553 -2.865 1 91.81 201 ARG A CA 1
ATOM 1576 C C . ARG A 1 201 ? 16 3.322 -3.293 1 91.81 201 ARG A C 1
ATOM 1578 O O . ARG A 1 201 ? 17.109 2.758 -3.35 1 91.81 201 ARG A O 1
ATOM 1585 N N . ASP A 1 202 ? 15.844 4.602 -3.549 1 90.75 202 ASP A N 1
ATOM 1586 C CA . ASP A 1 202 ? 16.938 5.445 -4 1 90.75 202 ASP A CA 1
ATOM 1587 C C . ASP A 1 202 ? 18.016 5.562 -2.924 1 90.75 202 ASP A C 1
ATOM 1589 O O . ASP A 1 202 ? 19.219 5.555 -3.23 1 90.75 202 ASP A O 1
ATOM 1593 N N . GLN A 1 203 ? 17.625 5.648 -1.762 1 91.69 203 GLN A N 1
ATOM 1594 C CA . GLN A 1 203 ? 18.562 5.762 -0.643 1 91.69 203 GLN A CA 1
ATOM 1595 C C . GLN A 1 203 ? 19.406 4.496 -0.497 1 91.69 203 GLN A C 1
ATOM 1597 O O . GLN A 1 203 ? 20.609 4.574 -0.225 1 91.69 203 GLN A O 1
ATOM 1602 N N . VAL A 1 204 ? 18.75 3.375 -0.659 1 90.81 204 VAL A N 1
ATOM 1603 C CA . VAL A 1 204 ? 19.469 2.105 -0.592 1 90.81 204 VAL A CA 1
ATOM 1604 C C . VAL A 1 204 ? 20.469 2.01 -1.746 1 90.81 204 VAL A C 1
ATOM 1606 O O . VAL A 1 204 ? 21.625 1.626 -1.549 1 90.81 204 VAL A O 1
ATOM 1609 N N . LEU A 1 205 ? 20.031 2.361 -2.887 1 87.62 205 LEU A N 1
ATOM 1610 C CA . LEU A 1 205 ? 20.891 2.301 -4.062 1 87.62 205 LEU A CA 1
ATOM 1611 C C . LEU A 1 205 ? 22.078 3.25 -3.918 1 87.62 205 LEU A C 1
ATOM 1613 O O . LEU A 1 205 ? 23.188 2.932 -4.348 1 87.62 205 LEU A O 1
ATOM 1617 N N . GLU A 1 206 ? 21.859 4.395 -3.381 1 87.25 206 GLU A N 1
ATOM 1618 C CA . GLU A 1 206 ? 22.922 5.371 -3.164 1 87.25 206 GLU A CA 1
ATOM 1619 C C . GLU A 1 206 ? 23.938 4.867 -2.139 1 87.25 206 GLU A C 1
ATOM 1621 O O . GLU A 1 206 ? 25.125 5.168 -2.234 1 87.25 206 GLU A O 1
ATOM 1626 N N . ALA A 1 207 ? 23.406 4.191 -1.218 1 82.56 207 ALA A N 1
ATOM 1627 C CA . ALA A 1 207 ? 24.25 3.709 -0.122 1 82.56 207 ALA A CA 1
ATOM 1628 C C . ALA A 1 207 ? 25.094 2.51 -0.557 1 82.56 207 ALA A C 1
ATOM 1630 O O . ALA A 1 207 ? 26.062 2.148 0.111 1 82.56 207 ALA A O 1
ATOM 1631 N N . CYS A 1 208 ? 24.703 1.916 -1.629 1 78.62 208 CYS A N 1
ATOM 1632 C CA . CYS A 1 208 ? 25.406 0.724 -2.102 1 78.62 208 CYS A CA 1
ATOM 1633 C C . CYS A 1 208 ? 26.047 0.974 -3.459 1 78.62 208 CYS A C 1
ATOM 1635 O O . CYS A 1 208 ? 25.469 0.645 -4.496 1 78.62 208 CYS A O 1
ATOM 1637 N N . PRO A 1 209 ? 27.234 1.611 -3.441 1 68.69 2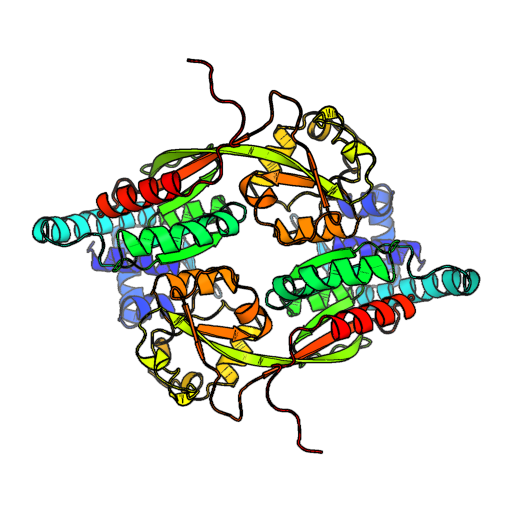09 PRO A N 1
ATOM 1638 C CA . PRO A 1 209 ? 27.875 2.066 -4.68 1 68.69 209 PRO A CA 1
ATOM 1639 C C . PRO A 1 209 ? 28.047 0.945 -5.699 1 68.69 209 PRO A C 1
ATOM 1641 O O . PRO A 1 209 ? 28.062 1.199 -6.906 1 68.69 209 PRO A O 1
ATOM 1644 N N . SER A 1 210 ? 28.266 -0.196 -5.176 1 64.62 210 SER A N 1
ATOM 1645 C CA . SER A 1 210 ? 28.438 -1.312 -6.102 1 64.62 210 SER A CA 1
ATOM 1646 C C . SER A 1 210 ? 27.188 -1.539 -6.945 1 64.62 210 SER A C 1
ATOM 1648 O O . SER A 1 210 ? 27.25 -2.145 -8.016 1 64.62 210 SER A O 1
ATOM 1650 N N . LEU A 1 211 ? 26.125 -1.059 -6.449 1 62.28 211 LEU A N 1
ATOM 1651 C CA . LEU A 1 211 ? 24.859 -1.228 -7.156 1 62.28 211 LEU A CA 1
ATOM 1652 C C . LEU A 1 211 ? 24.734 -0.221 -8.297 1 62.28 211 LEU A C 1
ATOM 1654 O O . LEU A 1 211 ? 23.969 -0.437 -9.242 1 62.28 211 LEU A O 1
ATOM 1658 N N . ARG A 1 212 ? 25.344 0.971 -8.039 1 57.41 212 ARG A N 1
ATOM 1659 C CA . ARG A 1 212 ? 25.266 2.016 -9.055 1 57.41 212 ARG A CA 1
ATOM 1660 C C . ARG A 1 212 ? 26.156 1.693 -10.25 1 57.41 212 ARG A C 1
ATOM 1662 O O . ARG A 1 212 ? 25.859 2.078 -11.375 1 57.41 212 ARG A O 1
ATOM 1669 N N . LYS A 1 213 ? 27.484 1.39 -9.867 1 49 213 LYS A N 1
ATOM 1670 C CA . LYS A 1 213 ? 28.516 1.239 -10.891 1 49 213 LYS A CA 1
ATOM 1671 C C . LYS A 1 213 ? 28.172 0.112 -11.859 1 49 213 LYS A C 1
ATOM 1673 O O . LYS A 1 213 ? 29.016 -0.364 -12.609 1 49 213 LYS A O 1
ATOM 1678 N N . GLY A 1 214 ? 27.219 -0.633 -11.578 1 43.72 214 GLY A N 1
ATOM 1679 C CA . GLY A 1 214 ? 27.156 -1.714 -12.547 1 43.72 214 GLY A CA 1
ATOM 1680 C C . GLY A 1 214 ? 27.078 -1.225 -13.984 1 43.72 214 GLY A C 1
ATOM 1681 O O . GLY A 1 214 ? 26.188 -0.464 -14.336 1 43.72 214 GLY A O 1
ATOM 1682 N N . GLY A 1 215 ? 28.125 -1.029 -14.625 1 39.91 215 GLY A N 1
ATOM 1683 C CA . GLY A 1 215 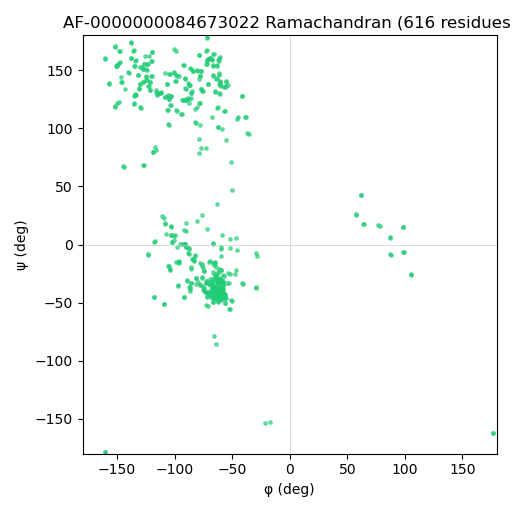? 28.266 -1.146 -16.062 1 39.91 215 GLY A CA 1
ATOM 1684 C C . GLY A 1 215 ? 27.141 -1.932 -16.719 1 39.91 215 GLY A C 1
ATOM 1685 O O . GLY A 1 215 ? 26.141 -2.232 -16.062 1 39.91 215 GLY A O 1
ATOM 1686 N N . GLU A 1 216 ? 27.438 -2.631 -17.984 1 42.03 216 GLU A N 1
ATOM 1687 C CA . GLU A 1 216 ? 26.672 -3.523 -18.859 1 42.03 216 GLU A CA 1
ATOM 1688 C C . GLU A 1 216 ? 25.844 -4.512 -18.047 1 42.03 216 GLU A C 1
ATOM 1690 O O . GLU A 1 216 ? 24.812 -5.008 -18.531 1 42.03 216 GLU A O 1
ATOM 1695 N N . ASP A 1 217 ? 26.344 -4.98 -16.859 1 42.25 217 ASP A N 1
ATOM 1696 C CA . ASP A 1 217 ? 25.812 -6.117 -16.109 1 42.25 217 ASP A CA 1
ATOM 1697 C C . ASP A 1 217 ? 24.812 -5.66 -15.062 1 42.25 217 ASP A C 1
ATOM 1699 O O . ASP A 1 217 ? 24.562 -6.367 -14.078 1 42.25 217 ASP A O 1
ATOM 1703 N N . ALA A 1 218 ? 24.484 -4.555 -14.867 1 43.19 218 ALA A N 1
ATOM 1704 C CA . ALA A 1 218 ? 23.547 -3.924 -13.938 1 43.19 218 ALA A CA 1
ATOM 1705 C C . ALA A 1 218 ? 22.203 -4.645 -13.938 1 43.19 218 ALA A C 1
ATOM 1707 O O . ALA A 1 218 ? 21.312 -4.289 -13.172 1 43.19 218 ALA A O 1
ATOM 1708 N N . ALA A 1 219 ? 21.812 -5.305 -14.914 1 44.34 219 ALA A N 1
ATOM 1709 C CA . ALA A 1 219 ? 20.625 -6.137 -15.07 1 44.34 219 ALA A CA 1
ATOM 1710 C C . ALA A 1 219 ? 20.438 -7.062 -13.867 1 44.34 219 ALA A C 1
ATOM 1712 O O . ALA A 1 219 ? 19.531 -7.891 -13.852 1 44.34 219 ALA A O 1
ATOM 1713 N N . LYS A 1 220 ? 21.297 -6.898 -12.82 1 51.09 220 LYS A N 1
ATOM 1714 C CA . LYS A 1 220 ? 21.328 -8.102 -11.992 1 51.09 220 LYS A CA 1
ATOM 1715 C C . LYS A 1 220 ? 20.391 -7.961 -10.789 1 51.09 220 LYS A C 1
ATOM 1717 O O . LYS A 1 220 ? 20.328 -8.859 -9.945 1 51.09 220 LYS A O 1
ATOM 1722 N N . HIS A 1 221 ? 19.922 -6.621 -10.492 1 47.66 221 HIS A N 1
ATOM 1723 C CA . HIS A 1 221 ? 19.047 -6.699 -9.32 1 47.66 221 HIS A CA 1
ATOM 1724 C C . HIS A 1 221 ? 17.625 -7.055 -9.719 1 47.66 221 HIS A C 1
ATOM 1726 O O . HIS A 1 221 ? 17.203 -6.766 -10.844 1 47.66 221 HIS A O 1
ATOM 1732 N N . THR A 1 222 ? 17.125 -8.062 -8.938 1 56.59 222 THR A N 1
ATOM 1733 C CA . THR A 1 222 ? 15.719 -8.398 -9.156 1 56.59 222 THR A CA 1
ATOM 1734 C C . THR A 1 222 ? 14.812 -7.309 -8.586 1 56.59 222 THR A C 1
ATOM 1736 O O . THR A 1 222 ? 14.789 -7.082 -7.371 1 56.59 222 THR A O 1
ATOM 1739 N N . THR A 1 223 ? 14.617 -6.277 -9.336 1 57.84 223 THR A N 1
ATOM 1740 C CA . THR A 1 223 ? 13.633 -5.289 -8.891 1 57.84 223 THR A CA 1
ATOM 1741 C C . THR A 1 223 ? 12.258 -5.93 -8.734 1 57.84 223 THR A C 1
ATOM 1743 O O . THR A 1 223 ? 11.742 -6.543 -9.672 1 57.84 223 THR A O 1
ATOM 1746 N N . VAL A 1 224 ? 11.984 -6.234 -7.438 1 61.25 224 VAL A N 1
ATOM 1747 C CA . VAL A 1 224 ? 10.609 -6.66 -7.172 1 61.25 224 VAL A CA 1
ATOM 1748 C C . VAL A 1 224 ? 9.695 -5.445 -7.125 1 61.25 224 VAL A C 1
ATOM 1750 O O . VAL A 1 224 ? 10 -4.453 -6.453 1 61.25 224 VAL A O 1
ATOM 1753 N N . GLU A 1 225 ? 8.961 -5.215 -8.148 1 59.16 225 GLU A N 1
ATOM 1754 C CA . GLU A 1 225 ? 7.969 -4.145 -8.172 1 59.16 225 GLU A CA 1
ATOM 1755 C C . GLU A 1 225 ? 7.07 -4.195 -6.941 1 59.16 225 GLU A C 1
ATOM 1757 O O . GLU A 1 225 ? 5.914 -4.605 -7.023 1 59.16 225 GLU A O 1
ATOM 1762 N N . SER A 1 226 ? 7.805 -4.359 -5.742 1 62.94 226 SER A N 1
ATOM 1763 C CA . SER A 1 226 ? 6.945 -4.41 -4.562 1 62.94 226 SER A CA 1
ATOM 1764 C C . SER A 1 226 ? 6.648 -3.014 -4.031 1 62.94 226 SER A C 1
ATOM 1766 O O . SER A 1 226 ? 7.512 -2.131 -4.074 1 62.94 226 SER A O 1
ATOM 1768 N N . SER A 1 227 ? 5.348 -2.777 -3.645 1 64.75 227 SER A N 1
ATOM 1769 C CA . SER A 1 227 ? 4.938 -1.489 -3.098 1 64.75 227 SER A CA 1
ATOM 1770 C C . SER A 1 227 ? 5.051 -1.472 -1.577 1 64.75 227 SER A C 1
ATOM 1772 O O . SER A 1 227 ? 4.828 -0.438 -0.944 1 64.75 227 SER A O 1
ATOM 1774 N N . SER A 1 228 ? 5.492 -2.568 -0.903 1 88.94 228 SER A N 1
ATOM 1775 C CA . SER A 1 228 ? 5.426 -2.588 0.554 1 88.94 228 SER A CA 1
ATOM 1776 C C . SER A 1 228 ? 6.633 -3.301 1.154 1 88.94 228 SER A C 1
ATOM 1778 O O . SER A 1 228 ? 7.039 -4.359 0.667 1 88.94 228 SER A O 1
ATOM 1780 N N . LEU A 1 229 ? 7.219 -2.682 2.17 1 93.75 229 LEU A N 1
ATOM 1781 C CA . LEU A 1 229 ? 8.312 -3.32 2.895 1 93.75 229 LEU A CA 1
ATOM 1782 C C . LEU A 1 229 ? 7.875 -4.66 3.473 1 93.75 229 LEU A C 1
ATOM 1784 O O . LEU A 1 229 ? 8.672 -5.598 3.555 1 93.75 229 LEU A O 1
ATOM 1788 N N . GLU A 1 230 ? 6.605 -4.727 3.803 1 92.94 230 GLU A N 1
ATOM 1789 C CA . GLU A 1 230 ? 6.09 -5.98 4.348 1 92.94 230 GLU A CA 1
ATOM 1790 C C . GLU A 1 230 ? 6.129 -7.094 3.303 1 92.94 230 GLU A C 1
ATOM 1792 O O . GLU A 1 230 ? 6.516 -8.227 3.605 1 92.94 230 GLU A O 1
ATOM 1797 N N . THR A 1 231 ? 5.727 -6.75 2.156 1 92.06 231 THR A N 1
ATOM 1798 C CA . THR A 1 231 ? 5.75 -7.738 1.082 1 92.06 231 THR A CA 1
ATOM 1799 C C . THR A 1 231 ? 7.172 -8.219 0.814 1 92.06 231 THR A C 1
ATOM 1801 O O . THR A 1 231 ? 7.406 -9.414 0.631 1 92.06 231 THR A O 1
ATOM 1804 N N . ILE A 1 232 ? 8.094 -7.336 0.803 1 93.38 232 ILE A N 1
ATOM 1805 C CA . ILE A 1 232 ? 9.5 -7.68 0.63 1 93.38 232 ILE A CA 1
ATOM 1806 C C . ILE A 1 232 ? 9.938 -8.609 1.756 1 93.38 232 ILE A C 1
ATOM 1808 O O . ILE A 1 232 ? 10.617 -9.609 1.511 1 93.38 232 ILE A O 1
ATOM 1812 N N . ARG A 1 233 ? 9.562 -8.266 2.916 1 94.31 233 ARG A N 1
ATOM 1813 C CA . ARG A 1 233 ? 9.891 -9.094 4.074 1 94.31 233 ARG A CA 1
ATOM 1814 C C . ARG A 1 233 ? 9.383 -10.516 3.893 1 94.31 233 ARG A C 1
ATOM 1816 O O . ARG A 1 233 ? 10.102 -11.477 4.184 1 94.31 233 ARG A O 1
ATOM 1823 N N . HIS A 1 234 ? 8.195 -10.648 3.402 1 93.12 234 HIS A N 1
ATOM 1824 C CA . HIS A 1 234 ? 7.621 -11.969 3.166 1 93.12 234 HIS A CA 1
ATOM 1825 C C . HIS A 1 234 ? 8.422 -12.742 2.125 1 93.12 234 HIS A C 1
ATOM 1827 O O . HIS A 1 234 ? 8.664 -13.938 2.281 1 93.12 234 HIS A O 1
ATOM 1833 N N . MET A 1 235 ? 8.797 -12.047 1.146 1 93.94 235 MET A N 1
ATOM 1834 C CA . MET A 1 235 ? 9.555 -12.703 0.088 1 93.94 235 MET A CA 1
ATOM 1835 C C . MET A 1 235 ? 10.922 -13.141 0.599 1 93.94 235 MET A C 1
ATOM 1837 O O . MET A 1 235 ? 11.391 -14.234 0.279 1 93.94 235 MET A O 1
ATOM 1841 N N . VAL A 1 236 ? 11.539 -12.336 1.439 1 94.12 236 VAL A N 1
ATOM 1842 C CA . VAL A 1 236 ? 12.797 -12.727 2.068 1 94.12 236 VAL A CA 1
ATOM 1843 C C . VAL A 1 236 ? 12.57 -13.945 2.961 1 94.12 236 VAL A C 1
ATOM 1845 O O . VAL A 1 236 ? 13.328 -14.914 2.896 1 94.12 236 VAL A O 1
ATOM 1848 N N . ALA A 1 237 ? 11.539 -13.883 3.732 1 94.25 237 ALA A N 1
ATOM 1849 C CA . ALA A 1 237 ? 11.227 -14.969 4.66 1 94.25 237 ALA A CA 1
ATOM 1850 C C . ALA A 1 237 ? 11.016 -16.281 3.912 1 94.25 237 ALA A C 1
ATOM 1852 O O . ALA A 1 237 ? 11.312 -17.359 4.438 1 94.25 237 ALA A O 1
ATOM 1853 N N . SER A 1 238 ? 10.531 -16.156 2.719 1 93.44 238 SER A N 1
ATOM 1854 C CA . SER A 1 238 ? 10.258 -17.344 1.924 1 93.44 238 SER A CA 1
ATOM 1855 C C . SER A 1 238 ? 11.516 -17.859 1.233 1 93.44 238 SER A C 1
ATOM 1857 O O . SER A 1 238 ? 11.5 -18.938 0.618 1 93.44 238 SER A O 1
ATOM 1859 N N . GLY A 1 239 ? 12.578 -17.062 1.306 1 92.75 239 GLY A N 1
ATOM 1860 C CA . GLY A 1 239 ? 13.859 -17.5 0.79 1 92.75 239 GLY A CA 1
ATOM 1861 C C . GLY A 1 239 ? 14.164 -16.984 -0.604 1 92.75 239 GLY A C 1
ATOM 1862 O O . GLY A 1 239 ? 15.07 -17.484 -1.273 1 92.75 239 GLY A O 1
ATOM 1863 N N . LEU A 1 240 ? 13.438 -15.992 -1.064 1 91.88 240 LEU A N 1
ATOM 1864 C CA . LEU A 1 240 ? 13.586 -15.531 -2.439 1 91.88 240 LEU A CA 1
ATOM 1865 C C . LEU A 1 240 ? 14.852 -14.695 -2.596 1 91.88 240 LEU A C 1
ATOM 1867 O O . LEU A 1 240 ? 15.43 -14.641 -3.682 1 91.88 240 LEU A O 1
ATOM 1871 N N . GLY A 1 241 ? 15.266 -14.055 -1.57 1 92.19 241 GLY A N 1
ATOM 1872 C CA . GLY A 1 241 ? 16.422 -13.18 -1.611 1 92.19 241 GLY A CA 1
ATOM 1873 C C . GLY A 1 241 ? 16.672 -12.469 -0.298 1 92.19 241 GLY A C 1
ATOM 1874 O O . GLY A 1 241 ? 16.266 -12.938 0.763 1 92.19 241 GLY A O 1
ATOM 1875 N N . ILE A 1 242 ? 17.469 -11.406 -0.435 1 93.06 242 ILE A N 1
ATOM 1876 C CA . ILE A 1 242 ? 17.781 -10.562 0.716 1 93.06 242 ILE A CA 1
ATOM 1877 C C . ILE A 1 242 ? 17.297 -9.141 0.462 1 93.06 242 ILE A C 1
ATOM 1879 O O . ILE A 1 242 ? 16.953 -8.789 -0.669 1 93.06 242 ILE A O 1
ATOM 1883 N N . SER A 1 243 ? 17.234 -8.336 1.52 1 93.56 243 SER A N 1
ATOM 1884 C CA . SER A 1 243 ? 16.828 -6.949 1.337 1 93.56 243 SER A CA 1
ATOM 1885 C C . SER A 1 243 ? 17.438 -6.047 2.402 1 93.56 243 SER A C 1
ATOM 1887 O O . SER A 1 243 ? 18.188 -6.512 3.262 1 93.56 243 SER A O 1
ATOM 1889 N N . ILE A 1 244 ? 17.266 -4.777 2.168 1 93.44 244 ILE A N 1
ATOM 1890 C CA . ILE A 1 244 ? 17.625 -3.746 3.135 1 93.44 244 ILE A CA 1
ATOM 1891 C C . ILE A 1 244 ? 16.359 -3.07 3.668 1 93.44 244 ILE A C 1
ATOM 1893 O O . ILE A 1 244 ? 15.461 -2.725 2.896 1 93.44 244 ILE A O 1
ATOM 1897 N N . LEU A 1 245 ? 16.25 -2.951 4.988 1 95.19 245 LEU A N 1
ATOM 1898 C CA . LEU A 1 245 ? 15.109 -2.303 5.625 1 95.19 245 LEU A CA 1
ATOM 1899 C C . LEU A 1 245 ? 15.57 -1.226 6.602 1 95.19 245 LEU A C 1
ATOM 1901 O O . LEU A 1 245 ? 16.672 -1.31 7.148 1 95.19 245 LEU A O 1
ATOM 1905 N N . PRO A 1 246 ? 14.719 -0.218 6.762 1 95.38 246 PRO A N 1
ATOM 1906 C CA . PRO A 1 246 ? 15 0.707 7.863 1 95.38 246 PRO A CA 1
ATOM 1907 C C . PRO A 1 246 ? 14.758 0.08 9.234 1 95.38 246 PRO A C 1
ATOM 1909 O O . PRO A 1 246 ? 13.984 -0.871 9.359 1 95.38 246 PRO A O 1
ATOM 1912 N N . PHE A 1 247 ? 15.336 0.629 10.219 1 93.94 247 PHE A N 1
ATOM 1913 C CA . PHE A 1 247 ? 15.328 0.071 11.562 1 93.94 247 PHE A CA 1
ATOM 1914 C C . PHE A 1 247 ? 13.906 -0.14 12.055 1 93.94 247 PHE A C 1
ATOM 1916 O O . PHE A 1 247 ? 13.586 -1.184 12.633 1 93.94 247 PHE A O 1
ATOM 1923 N N . SER A 1 248 ? 13.039 0.81 11.836 1 92.94 248 SER A N 1
ATOM 1924 C CA . SER A 1 248 ? 11.672 0.729 12.336 1 92.94 248 SER A CA 1
ATOM 1925 C C . SER A 1 248 ? 10.945 -0.478 11.75 1 92.94 248 SER A C 1
ATOM 1927 O O . SER A 1 248 ? 10.086 -1.068 12.414 1 92.94 248 SER A O 1
ATOM 1929 N N . ALA A 1 249 ? 11.305 -0.863 10.539 1 92.94 249 ALA A N 1
ATOM 1930 C CA . ALA A 1 249 ? 10.641 -1.98 9.875 1 92.94 249 ALA A CA 1
ATOM 1931 C C . ALA A 1 249 ? 11.211 -3.316 10.352 1 92.94 249 ALA A C 1
ATOM 1933 O O . ALA A 1 249 ? 10.531 -4.344 10.281 1 92.94 249 ALA A O 1
ATOM 1934 N N . VAL A 1 250 ? 12.445 -3.365 10.75 1 88.88 250 VAL A N 1
ATOM 1935 C CA . VAL A 1 250 ? 13.07 -4.594 11.227 1 88.88 250 VAL A CA 1
ATOM 1936 C C . VAL A 1 250 ? 12.523 -4.957 12.609 1 88.88 250 VAL A C 1
ATOM 1938 O O . VAL A 1 250 ? 12.344 -6.133 12.922 1 88.88 250 VAL A O 1
ATOM 1941 N N . ASP A 1 251 ? 12.219 -3.994 13.359 1 77.38 251 ASP A N 1
ATOM 1942 C CA . ASP A 1 251 ? 11.812 -4.176 14.75 1 77.38 251 ASP A CA 1
ATOM 1943 C C . ASP A 1 251 ? 10.328 -4.512 14.852 1 77.38 251 ASP A C 1
ATOM 1945 O O . ASP A 1 251 ? 9.867 -5.012 15.883 1 77.38 251 ASP A O 1
ATOM 1949 N N . SER A 1 252 ? 9.578 -4.34 13.859 1 68.38 252 SER A N 1
ATOM 1950 C CA . SER A 1 252 ? 8.117 -4.43 13.93 1 68.38 252 SER A CA 1
ATOM 1951 C C . SER A 1 252 ? 7.629 -5.785 13.438 1 68.38 252 SER A C 1
ATOM 1953 O O . SER A 1 252 ? 6.43 -6.078 13.5 1 68.38 252 SER A O 1
ATOM 1955 N N . HIS A 1 253 ? 8.461 -6.727 13.188 1 62.91 253 HIS A N 1
ATOM 1956 C CA . HIS A 1 253 ? 7.922 -7.906 12.523 1 62.91 253 HIS A CA 1
ATOM 1957 C C . HIS A 1 253 ? 7.492 -8.961 13.539 1 62.91 253 HIS A C 1
ATOM 1959 O O . HIS A 1 253 ? 7.91 -8.914 14.703 1 62.91 253 HIS A O 1
ATOM 1965 N N . HIS A 1 254 ? 6.535 -9.711 12.945 1 66.94 254 HIS A N 1
ATOM 1966 C CA . HIS A 1 254 ? 5.906 -10.688 13.82 1 66.94 254 HIS A CA 1
ATOM 1967 C C . HIS A 1 254 ? 6.348 -12.109 13.461 1 66.94 254 HIS A C 1
ATOM 1969 O O . HIS A 1 254 ? 5.66 -13.078 13.789 1 66.94 254 HIS A O 1
ATOM 1975 N N . TYR A 1 255 ? 7.414 -12.148 12.75 1 74.69 255 TYR A N 1
ATOM 1976 C CA . TYR A 1 255 ? 7.84 -13.516 12.461 1 74.69 255 TYR A CA 1
ATOM 1977 C C . TYR A 1 255 ? 8.539 -14.133 13.672 1 74.69 255 TYR A C 1
ATOM 1979 O O . TYR A 1 255 ? 9.234 -13.438 14.414 1 74.69 255 TYR A O 1
ATOM 1987 N N . ALA A 1 256 ? 8.297 -15.391 13.797 1 72.75 256 ALA A N 1
ATOM 1988 C CA . ALA A 1 256 ? 9.008 -16.141 14.828 1 72.75 256 ALA A CA 1
ATOM 1989 C C . ALA A 1 256 ? 10.508 -16.156 14.562 1 72.75 256 ALA A C 1
ATOM 1991 O O . ALA A 1 256 ? 10.945 -15.969 13.43 1 72.75 256 ALA A O 1
ATOM 1992 N N . PRO A 1 257 ? 11.203 -16.312 15.68 1 76.81 257 PRO A N 1
ATOM 1993 C CA . PRO A 1 257 ? 12.648 -16.453 15.5 1 76.81 257 PRO A CA 1
ATOM 1994 C C . PRO A 1 257 ? 13.023 -17.562 14.531 1 76.81 257 PRO A C 1
ATOM 1996 O O . PRO A 1 257 ? 12.391 -18.625 14.516 1 76.81 257 PRO A O 1
ATOM 1999 N N . GLY A 1 258 ? 13.914 -17.297 13.727 1 81.69 258 GLY A N 1
ATOM 2000 C CA . GLY A 1 258 ? 14.438 -18.312 12.844 1 81.69 258 GLY A CA 1
ATOM 2001 C C . GLY A 1 258 ? 13.836 -18.266 11.445 1 81.69 258 GLY A C 1
ATOM 2002 O O . GLY A 1 258 ? 14.25 -19.016 10.562 1 81.69 258 GLY A O 1
ATOM 2003 N N . VAL A 1 259 ? 12.898 -17.453 11.273 1 87.62 259 VAL A N 1
ATOM 2004 C CA . VAL A 1 259 ? 12.305 -17.328 9.945 1 87.62 259 VAL A CA 1
ATOM 2005 C C . VAL A 1 259 ? 13.086 -16.312 9.117 1 87.62 259 VAL A C 1
ATOM 2007 O O . VAL A 1 259 ? 13.32 -16.516 7.926 1 87.62 259 VAL A O 1
ATOM 2010 N N . ILE A 1 260 ? 13.508 -15.266 9.758 1 93.31 260 ILE A N 1
ATOM 2011 C CA . ILE A 1 260 ? 14.336 -14.234 9.133 1 93.31 260 ILE A CA 1
ATOM 2012 C C . ILE A 1 260 ? 15.484 -13.859 10.07 1 93.31 260 ILE A C 1
ATOM 2014 O O . ILE A 1 260 ? 15.398 -14.078 11.281 1 93.31 260 ILE A O 1
ATOM 2018 N N . GLU A 1 261 ? 16.547 -13.391 9.516 1 93.94 261 GLU A N 1
ATOM 2019 C CA . GLU A 1 261 ? 17.719 -12.891 10.25 1 93.94 261 GLU A CA 1
ATOM 2020 C C . GLU A 1 261 ? 18 -11.438 9.898 1 93.94 261 GLU A C 1
ATOM 2022 O O . GLU A 1 261 ? 17.891 -11.031 8.742 1 93.94 261 GLU A O 1
ATOM 2027 N N . VAL A 1 262 ? 18.359 -10.672 10.93 1 94.62 262 VAL A N 1
ATOM 2028 C CA . VAL A 1 262 ? 18.688 -9.266 10.742 1 94.62 262 VAL A CA 1
ATOM 2029 C C . VAL A 1 262 ? 20.156 -9.016 11.109 1 94.62 262 VAL A C 1
ATOM 2031 O O . VAL A 1 262 ? 20.641 -9.516 12.117 1 94.62 262 VAL A O 1
ATOM 2034 N N . ARG A 1 263 ? 20.891 -8.305 10.258 1 95.25 263 ARG A N 1
ATOM 2035 C CA . ARG A 1 263 ? 22.266 -7.906 10.531 1 95.25 263 ARG A CA 1
ATOM 2036 C C . ARG A 1 263 ? 22.469 -6.414 10.281 1 95.25 263 ARG A C 1
ATOM 2038 O O . ARG A 1 263 ? 21.953 -5.871 9.305 1 95.25 263 ARG A O 1
ATOM 2045 N N . PRO A 1 264 ? 23.219 -5.754 11.18 1 95.69 264 PRO A N 1
ATOM 2046 C CA . PRO A 1 264 ? 23.578 -4.375 10.852 1 95.69 264 PRO A CA 1
ATOM 2047 C C . PRO A 1 264 ? 24.516 -4.281 9.648 1 95.69 264 PRO A C 1
ATOM 2049 O O . PRO A 1 264 ? 25.188 -5.262 9.305 1 95.69 264 PRO A O 1
ATOM 2052 N N . LEU A 1 265 ? 24.469 -3.162 8.977 1 94.5 265 LEU A N 1
ATOM 2053 C CA . LEU A 1 265 ? 25.469 -2.893 7.945 1 94.5 265 LEU A CA 1
ATOM 2054 C C . LEU A 1 265 ? 26.766 -2.383 8.562 1 94.5 265 LEU A C 1
ATOM 2056 O O . LEU A 1 265 ? 26.734 -1.714 9.594 1 94.5 265 LEU A O 1
ATOM 2060 N N . THR A 1 266 ? 27.766 -2.693 7.902 1 94.25 266 THR A N 1
ATOM 2061 C CA . THR A 1 266 ? 29.078 -2.289 8.414 1 94.25 266 THR A CA 1
ATOM 2062 C C . THR A 1 266 ? 29.203 -0.77 8.43 1 94.25 266 THR A C 1
ATOM 2064 O O . THR A 1 266 ? 28.875 -0.104 7.445 1 94.25 266 THR A O 1
ATOM 2067 N N . PRO A 1 267 ? 29.656 -0.225 9.547 1 92.06 267 PRO A N 1
ATOM 2068 C CA . PRO A 1 267 ? 29.812 1.229 9.625 1 92.06 267 PRO A CA 1
ATOM 2069 C C . PRO A 1 267 ? 30.812 1.77 8.617 1 92.06 267 PRO A C 1
ATOM 2071 O O . PRO A 1 267 ? 31.812 1.107 8.32 1 92.06 267 PRO A O 1
ATOM 2074 N N . PRO A 1 268 ? 30.812 3.004 8.219 1 90.31 268 PRO A N 1
ATOM 2075 C CA . PRO A 1 268 ? 29.672 3.879 8.484 1 90.31 268 PRO A CA 1
ATOM 2076 C C . PRO A 1 268 ? 28.391 3.404 7.809 1 90.31 268 PRO A C 1
ATOM 2078 O O . PRO A 1 268 ? 28.312 3.385 6.578 1 90.31 268 PRO A O 1
ATOM 2081 N N . ALA A 1 269 ? 27.422 3.098 8.57 1 88.56 269 ALA A N 1
ATOM 2082 C CA . ALA A 1 269 ? 26.156 2.527 8.086 1 88.56 269 ALA A CA 1
ATOM 2083 C C . ALA A 1 269 ? 25.281 3.602 7.457 1 88.56 269 ALA A C 1
ATOM 2085 O O . ALA A 1 269 ? 25.156 4.707 7.992 1 88.56 269 ALA A O 1
ATOM 2086 N N . PRO A 1 270 ? 24.75 3.232 6.297 1 93.38 270 PRO A N 1
ATOM 2087 C CA . PRO A 1 270 ? 23.797 4.188 5.727 1 93.38 270 PRO A CA 1
ATOM 2088 C C . PRO A 1 270 ? 22.578 4.418 6.621 1 93.38 270 PRO A C 1
ATOM 2090 O O . PRO A 1 270 ? 22.188 3.529 7.387 1 93.38 270 PRO A O 1
ATOM 2093 N N . PHE A 1 271 ? 22.078 5.637 6.594 1 94.56 271 PHE A N 1
ATOM 2094 C CA . PHE A 1 271 ? 20.891 5.996 7.359 1 94.56 271 PHE A CA 1
ATOM 2095 C C . PHE A 1 271 ? 20.078 7.047 6.625 1 94.56 271 PHE A C 1
ATOM 2097 O O . PHE A 1 271 ? 20.516 7.586 5.605 1 94.56 271 PHE A O 1
ATOM 2104 N N . ARG A 1 272 ? 18.891 7.227 7.086 1 96.19 272 ARG A N 1
ATOM 2105 C CA . ARG A 1 272 ? 18.078 8.344 6.605 1 96.19 272 ARG A CA 1
ATOM 2106 C C . ARG A 1 272 ? 17.625 9.227 7.766 1 96.19 272 ARG A C 1
ATOM 2108 O O . ARG A 1 272 ? 17.578 8.781 8.914 1 96.19 272 ARG A O 1
ATOM 2115 N N . THR A 1 273 ? 17.344 10.477 7.441 1 96.88 273 THR A N 1
ATOM 2116 C CA . THR A 1 273 ? 16.734 11.398 8.391 1 96.88 273 THR A CA 1
ATOM 2117 C C . THR A 1 273 ? 15.25 11.586 8.078 1 96.88 273 THR A C 1
ATOM 2119 O O . THR A 1 273 ? 14.891 12.016 6.977 1 96.88 273 THR A O 1
ATOM 2122 N N . VAL A 1 274 ? 14.43 11.234 9.047 1 97.75 274 VAL A N 1
ATOM 2123 C CA . VAL A 1 274 ? 12.992 11.453 8.922 1 97.75 274 VAL A CA 1
ATOM 2124 C C . VAL A 1 274 ? 12.641 12.852 9.422 1 97.75 274 VAL A C 1
ATOM 2126 O O . VAL A 1 274 ? 13.164 13.305 10.445 1 97.75 274 VAL A O 1
ATOM 2129 N N . ALA A 1 275 ? 11.773 13.492 8.672 1 98.5 275 ALA A N 1
ATOM 2130 C CA . ALA A 1 275 ? 11.422 14.875 8.984 1 98.5 275 ALA A CA 1
ATOM 2131 C C . ALA A 1 275 ? 9.922 15.117 8.828 1 98.5 275 ALA A C 1
ATOM 2133 O O . ALA A 1 275 ? 9.219 14.312 8.203 1 98.5 275 ALA A O 1
ATOM 2134 N N . ILE A 1 276 ? 9.484 16.156 9.453 1 98.62 276 ILE A N 1
ATOM 2135 C CA . ILE A 1 276 ? 8.141 16.672 9.234 1 98.62 276 ILE A CA 1
ATOM 2136 C C . ILE A 1 276 ? 8.211 17.969 8.422 1 98.62 276 ILE A C 1
ATOM 2138 O O . ILE A 1 276 ? 9.109 18.781 8.617 1 98.62 276 ILE A O 1
ATOM 2142 N N . ALA A 1 277 ? 7.305 18.109 7.461 1 98.88 277 ALA A N 1
ATOM 2143 C CA . ALA A 1 277 ? 7.188 19.312 6.652 1 98.88 277 ALA A CA 1
ATOM 2144 C C . ALA A 1 277 ? 5.758 19.844 6.66 1 98.88 277 ALA A C 1
ATOM 2146 O O . ALA A 1 277 ? 4.801 19.062 6.613 1 98.88 277 ALA A O 1
ATOM 2147 N N . TRP A 1 278 ? 5.598 21.125 6.73 1 98.5 278 TRP A N 1
ATOM 2148 C CA . TRP A 1 278 ? 4.297 21.781 6.707 1 98.5 278 TRP A CA 1
ATOM 2149 C C . TRP A 1 278 ? 4.398 23.172 6.078 1 98.5 278 TRP A C 1
ATOM 2151 O O . TRP A 1 278 ? 5.484 23.75 5.996 1 98.5 278 TRP A O 1
ATOM 2161 N N . ARG A 1 279 ? 3.27 23.641 5.531 1 95.88 279 ARG A N 1
ATOM 2162 C CA . ARG A 1 279 ? 3.279 24.969 4.941 1 95.88 279 ARG A CA 1
ATOM 2163 C C . ARG A 1 279 ? 3.545 26.031 6 1 95.88 279 ARG A C 1
ATOM 2165 O O . ARG A 1 279 ? 2.973 25.984 7.09 1 95.88 279 ARG A O 1
ATOM 2172 N N . ALA A 1 280 ? 4.297 27.078 5.668 1 94.56 280 ALA A N 1
ATOM 2173 C CA . ALA A 1 280 ? 4.621 28.172 6.586 1 94.56 280 ALA A CA 1
ATOM 2174 C C . ALA A 1 280 ? 3.365 28.938 6.992 1 94.56 280 ALA A C 1
ATOM 2176 O O . ALA A 1 280 ? 3.299 29.5 8.094 1 94.56 280 ALA A O 1
ATOM 2177 N N . SER A 1 281 ? 2.357 28.922 6.152 1 90.5 281 SER A N 1
ATOM 2178 C CA . SER A 1 281 ? 1.126 29.672 6.367 1 90.5 281 SER A CA 1
ATOM 2179 C C . SER A 1 281 ? 0.122 28.875 7.188 1 90.5 281 SER A C 1
ATOM 2181 O O . SER A 1 281 ? -0.933 29.391 7.562 1 90.5 281 SER A O 1
ATOM 2183 N N . PHE A 1 282 ? 0.419 27.641 7.531 1 92.38 282 PHE A N 1
ATOM 2184 C CA . PHE A 1 282 ? -0.524 26.812 8.266 1 92.38 282 PHE A CA 1
ATOM 2185 C C . PHE A 1 282 ? -0.871 27.422 9.609 1 92.38 282 PHE A C 1
ATOM 2187 O O . PHE A 1 282 ? 0.021 27.766 10.391 1 92.38 282 PHE A O 1
ATOM 2194 N N . PRO A 1 283 ? -2.131 27.547 9.914 1 89.5 283 PRO A N 1
ATOM 2195 C CA . PRO A 1 283 ? -2.535 28.422 11.016 1 89.5 283 PRO A CA 1
ATOM 2196 C C . PRO A 1 283 ? -2.602 27.703 12.359 1 89.5 283 PRO A C 1
ATOM 2198 O O . PRO A 1 283 ? -3.152 28.234 13.328 1 89.5 283 PRO A O 1
ATOM 2201 N N . ARG A 1 284 ? -2.098 26.453 12.531 1 91.12 284 ARG A N 1
ATOM 2202 C CA . ARG A 1 284 ? -2.121 25.719 13.797 1 91.12 284 ARG A CA 1
ATOM 2203 C C . ARG A 1 284 ? -0.726 25.234 14.172 1 91.12 284 ARG A C 1
ATOM 2205 O O . ARG A 1 284 ? -0.493 24.031 14.289 1 91.12 284 ARG A O 1
ATOM 2212 N N . PRO A 1 285 ? 0.151 26.172 14.5 1 92.12 285 PRO A N 1
ATOM 2213 C CA . PRO A 1 285 ? 1.519 25.781 14.836 1 92.12 285 PRO A CA 1
ATOM 2214 C C . PRO A 1 285 ? 1.582 24.859 16.062 1 92.12 285 PRO A C 1
ATOM 2216 O O . PRO A 1 285 ? 2.463 24.016 16.156 1 92.12 285 PRO A O 1
ATOM 2219 N N . LYS A 1 286 ? 0.704 25.016 16.984 1 94.31 286 LYS A N 1
ATOM 2220 C CA . LYS A 1 286 ? 0.699 24.156 18.172 1 94.31 286 LYS A CA 1
ATOM 2221 C C . LYS A 1 286 ? 0.408 22.703 17.797 1 94.31 286 LYS A C 1
ATOM 2223 O O . LYS A 1 286 ? 0.963 21.781 18.406 1 94.31 286 LYS A O 1
ATOM 2228 N N . ALA A 1 287 ? -0.47 22.5 16.859 1 96.19 287 ALA A N 1
ATOM 2229 C CA . ALA A 1 287 ? -0.763 21.141 16.375 1 96.19 287 ALA A CA 1
ATOM 2230 C C . ALA A 1 287 ? 0.485 20.484 15.797 1 96.19 287 ALA A C 1
ATOM 2232 O O . ALA A 1 287 ? 0.742 19.297 16.047 1 96.19 287 ALA A O 1
ATOM 2233 N N . ILE A 1 288 ? 1.288 21.266 15.117 1 97.69 288 ILE A N 1
ATOM 2234 C CA . ILE A 1 288 ? 2.518 20.75 14.516 1 97.69 288 ILE A CA 1
ATOM 2235 C C . ILE A 1 288 ? 3.531 20.422 15.609 1 97.69 288 ILE A C 1
ATOM 2237 O O . ILE A 1 288 ? 4.195 19.391 15.562 1 97.69 288 ILE A O 1
ATOM 2241 N N . GLU A 1 289 ? 3.604 21.266 16.531 1 97.44 289 GLU A N 1
ATOM 2242 C CA . GLU A 1 289 ? 4.543 21.078 17.625 1 97.44 289 GLU A CA 1
ATOM 2243 C C . GLU A 1 289 ? 4.219 19.797 18.406 1 97.44 289 GLU A C 1
ATOM 2245 O O . GLU A 1 289 ? 5.109 19 18.688 1 97.44 289 GLU A O 1
ATOM 2250 N N . VAL A 1 290 ? 2.965 19.656 18.734 1 97.5 290 VAL A N 1
ATOM 2251 C CA . VAL A 1 290 ? 2.529 18.484 19.484 1 97.5 290 VAL A CA 1
ATOM 2252 C C . VAL A 1 290 ? 2.775 17.219 18.672 1 97.5 290 VAL A C 1
ATOM 2254 O O . VAL A 1 290 ? 3.219 16.203 19.203 1 97.5 290 VAL A O 1
ATOM 2257 N N . LEU A 1 291 ? 2.52 17.281 17.375 1 97.81 291 LEU A N 1
ATOM 2258 C CA . LEU A 1 291 ? 2.768 16.156 16.484 1 97.81 291 LEU A CA 1
ATOM 2259 C C . LEU A 1 291 ? 4.25 15.797 16.453 1 97.81 291 LEU A C 1
ATOM 2261 O O . LEU A 1 291 ? 4.621 14.641 16.656 1 97.81 291 LEU A O 1
ATOM 2265 N N . ALA A 1 292 ? 5.07 16.766 16.266 1 97.94 292 ALA A N 1
ATOM 2266 C CA . ALA A 1 292 ? 6.516 16.562 16.188 1 97.94 292 ALA A CA 1
ATOM 2267 C C . ALA A 1 292 ? 7.07 16 17.484 1 97.94 292 ALA A C 1
ATOM 2269 O O . ALA A 1 292 ? 7.867 15.055 17.469 1 97.94 292 ALA A O 1
ATOM 2270 N N . ASP A 1 293 ? 6.652 16.547 18.547 1 97.06 293 ASP A N 1
ATOM 2271 C CA . ASP A 1 293 ? 7.109 16.094 19.859 1 97.06 293 ASP A CA 1
ATOM 2272 C C . ASP A 1 293 ? 6.68 14.648 20.109 1 97.06 293 ASP A C 1
ATOM 2274 O O . ASP A 1 293 ? 7.457 13.844 20.625 1 97.06 293 ASP A O 1
ATOM 2278 N N . SER A 1 294 ? 5.465 14.367 19.766 1 97.12 294 SER A N 1
ATOM 2279 C CA . SER A 1 294 ? 4.949 13.016 19.953 1 97.12 294 SER A CA 1
ATOM 2280 C C . SER A 1 294 ? 5.723 12.008 19.109 1 97.12 294 SER A C 1
ATOM 2282 O O . SER A 1 294 ? 5.992 10.891 19.562 1 97.12 294 SER A O 1
ATOM 2284 N N . ILE A 1 295 ? 6.066 12.375 17.891 1 97.19 295 ILE A N 1
ATOM 2285 C CA . ILE A 1 295 ? 6.832 11.5 17 1 97.19 295 ILE A CA 1
ATOM 2286 C C . ILE A 1 295 ? 8.211 11.242 17.609 1 97.19 295 ILE A C 1
ATOM 2288 O O . ILE A 1 295 ? 8.672 10.102 17.641 1 97.19 295 ILE A O 1
ATOM 2292 N N . ARG A 1 296 ? 8.836 12.219 18.094 1 95.06 296 ARG A N 1
ATOM 2293 C CA . ARG A 1 296 ? 10.164 12.086 18.672 1 95.06 296 ARG A CA 1
ATOM 2294 C C . ARG A 1 296 ? 10.141 11.18 19.906 1 95.06 296 ARG A C 1
ATOM 2296 O O . ARG A 1 296 ? 11.07 10.406 20.141 1 95.06 296 ARG A O 1
ATOM 2303 N N . LEU A 1 297 ? 9.109 11.25 20.625 1 91.06 297 LEU A N 1
ATOM 2304 C CA . LEU A 1 297 ? 8.969 10.445 21.828 1 91.06 297 LEU A CA 1
ATOM 2305 C C . LEU A 1 297 ? 8.797 8.969 21.484 1 91.06 297 LEU A C 1
ATOM 2307 O O . LEU A 1 297 ? 9.266 8.102 22.219 1 91.06 297 LEU A O 1
ATOM 2311 N N . CYS A 1 298 ? 8.133 8.75 20.375 1 86.25 298 CYS A N 1
ATOM 2312 C CA . CYS A 1 298 ? 7.801 7.371 20.047 1 86.25 298 CYS A CA 1
ATOM 2313 C C . CYS A 1 298 ? 8.836 6.781 19.094 1 86.25 298 CYS A C 1
ATOM 2315 O O . CYS A 1 298 ? 8.789 5.586 18.797 1 86.25 298 CYS A O 1
ATOM 2317 N N . SER A 1 299 ? 9.625 7.621 18.516 1 71.62 299 SER A N 1
ATOM 2318 C CA . SER A 1 299 ? 10.547 7.148 17.469 1 71.62 299 SER A CA 1
ATOM 2319 C C . SER A 1 299 ? 11.453 6.043 18 1 71.62 299 SER A C 1
ATOM 2321 O O . SER A 1 299 ? 11.945 6.121 19.125 1 71.62 299 SER A O 1
ATOM 2323 N N . VAL A 1 300 ? 11.336 4.805 17.484 1 59.56 300 VAL A N 1
ATOM 2324 C CA . VAL A 1 300 ? 12.086 3.594 17.812 1 59.56 300 VAL A CA 1
ATOM 2325 C C . VAL A 1 300 ? 13.539 3.752 17.391 1 59.56 300 VAL A C 1
ATOM 2327 O O . VAL A 1 300 ? 14.32 2.797 17.453 1 59.56 300 VAL A O 1
ATOM 2330 N N . ALA A 1 301 ? 14.039 4.785 16.844 1 56.78 301 ALA A N 1
ATOM 2331 C CA . ALA A 1 301 ? 15.305 4.871 16.125 1 56.78 301 ALA A CA 1
ATOM 2332 C C . ALA A 1 301 ? 16.484 4.539 17.031 1 56.78 301 ALA A C 1
ATOM 2334 O O . ALA A 1 301 ? 17.609 4.355 16.562 1 56.78 301 ALA A O 1
ATOM 2335 N N . ARG A 1 302 ? 16.438 4.871 18.359 1 53.56 302 ARG A N 1
ATOM 2336 C CA . ARG A 1 302 ? 17.781 4.742 18.922 1 53.56 302 ARG A CA 1
ATOM 2337 C C . ARG A 1 302 ? 18.094 3.289 19.266 1 53.56 302 ARG A C 1
ATOM 2339 O O . ARG A 1 302 ? 17.312 2.643 19.984 1 53.56 302 ARG A O 1
ATOM 2346 N N . PRO A 1 303 ? 18.922 2.672 18.406 1 48.41 303 PRO A N 1
ATOM 2347 C CA . PRO A 1 303 ? 19.391 1.384 18.922 1 48.41 303 PRO A CA 1
ATOM 2348 C C . PRO A 1 303 ? 19.828 1.452 20.391 1 48.41 303 PRO A C 1
ATOM 2350 O O . PRO A 1 303 ? 20.328 2.486 20.844 1 48.41 303 PRO A O 1
ATOM 2353 N N . GLN A 1 304 ? 19.172 0.91 21.312 1 41.25 304 GLN A N 1
ATOM 2354 C CA . GLN A 1 304 ? 19.578 0.887 22.719 1 41.25 304 GLN A CA 1
ATOM 2355 C C . GLN A 1 304 ? 21.094 0.91 22.844 1 41.25 304 GLN A C 1
ATOM 2357 O O . GLN A 1 304 ? 21.641 1.071 23.953 1 41.25 304 GLN A O 1
ATOM 2362 N N . GLY A 1 305 ? 21.969 0.285 22.047 1 38.03 305 GLY A N 1
ATOM 2363 C CA . GLY A 1 305 ? 23.297 -0.03 22.516 1 38.03 305 GLY A CA 1
ATOM 2364 C C . GLY A 1 305 ? 24.141 1.202 22.797 1 38.03 305 GLY A C 1
ATOM 2365 O O . GLY A 1 305 ? 24.906 1.231 23.766 1 38.03 305 GLY A O 1
ATOM 2366 N N . GLU A 1 306 ? 24.812 2.01 21.875 1 36.91 306 GLU A N 1
ATOM 2367 C CA . GLU A 1 306 ? 26.062 2.697 22.156 1 36.91 306 GLU A CA 1
ATOM 2368 C C . GLU A 1 306 ? 25.828 3.963 22.969 1 36.91 306 GLU A C 1
ATOM 2370 O O . GLU A 1 306 ? 25.297 4.949 22.469 1 36.91 306 GLU A O 1
ATOM 2375 N N . ALA A 1 307 ? 25.609 3.893 24.281 1 33.56 307 ALA A N 1
ATOM 2376 C CA . ALA A 1 307 ? 25.859 4.926 25.281 1 33.56 307 ALA A CA 1
ATOM 2377 C C . ALA A 1 307 ? 27.125 5.699 24.984 1 33.56 307 ALA A C 1
ATOM 2379 O O . ALA A 1 307 ? 28.203 5.109 24.828 1 33.56 307 ALA A O 1
ATOM 2380 N N . LEU A 1 308 ? 27.188 6.863 24.328 1 30.88 308 LEU A N 1
ATOM 2381 C CA . LEU A 1 308 ? 28.391 7.699 24.391 1 30.88 308 LEU A CA 1
ATOM 2382 C C . LEU A 1 308 ? 29 7.691 25.781 1 30.88 308 LEU A C 1
ATOM 2384 O O . LEU A 1 308 ? 28.281 7.754 26.781 1 30.88 308 LEU A O 1
ATOM 2388 N N . PRO A 1 309 ? 30.156 7.082 26 1 30.17 309 PRO A N 1
ATOM 2389 C CA . PRO A 1 309 ? 30.766 7.367 27.297 1 30.17 309 PRO A CA 1
ATOM 2390 C C . PRO A 1 309 ? 30.656 8.836 27.703 1 30.17 309 PRO A C 1
ATOM 2392 O O . PRO A 1 309 ? 30.734 9.719 26.844 1 30.17 309 PRO A O 1
ATOM 2395 N N . ALA A 1 310 ? 30.141 9.109 28.906 1 24.66 310 ALA A N 1
ATOM 2396 C CA . ALA A 1 310 ? 30.391 10.422 29.484 1 24.66 310 ALA A CA 1
ATOM 2397 C C . ALA A 1 310 ? 31.891 10.648 29.703 1 24.66 310 ALA A C 1
ATOM 2399 O O . ALA A 1 310 ? 32.625 9.727 30.094 1 24.66 310 ALA A O 1
ATOM 2400 N N . MET B 1 1 ? 5.875 -19.172 -37.219 1 88.31 1 MET B N 1
ATOM 2401 C CA . MET B 1 1 ? 5.605 -18.891 -35.812 1 88.31 1 MET B CA 1
ATOM 2402 C C . MET B 1 1 ? 6.34 -19.875 -34.906 1 88.31 1 MET B C 1
ATOM 2404 O O . MET B 1 1 ? 6.223 -21.094 -35.094 1 88.31 1 MET B O 1
ATOM 2408 N N . THR B 1 2 ? 7.176 -19.391 -34 1 91.75 2 THR B N 1
ATOM 2409 C CA . THR B 1 2 ? 8.008 -20.203 -33.094 1 91.75 2 THR B CA 1
ATOM 2410 C C . THR B 1 2 ? 7.73 -19.875 -31.641 1 91.75 2 THR B C 1
ATOM 2412 O O . THR B 1 2 ? 7.152 -18.828 -31.328 1 91.75 2 THR B O 1
ATOM 2415 N N . LEU B 1 3 ? 8.164 -20.812 -30.797 1 93.31 3 LEU B N 1
ATOM 2416 C CA . LEU B 1 3 ? 8.031 -20.562 -29.375 1 93.31 3 LEU B CA 1
ATOM 2417 C C . LEU B 1 3 ? 8.82 -19.328 -28.953 1 93.31 3 LEU B C 1
ATOM 2419 O O . LEU B 1 3 ? 8.398 -18.594 -28.047 1 93.31 3 LEU B O 1
ATOM 2423 N N . THR B 1 4 ? 9.883 -19.125 -29.625 1 93.62 4 THR B N 1
ATOM 2424 C CA . THR B 1 4 ? 10.727 -17.969 -29.328 1 93.62 4 THR B CA 1
ATOM 2425 C C . THR B 1 4 ? 9.992 -16.672 -29.641 1 93.62 4 THR B C 1
ATOM 2427 O O . THR B 1 4 ? 10.023 -15.727 -28.859 1 93.62 4 THR B O 1
ATOM 2430 N N . GLU B 1 5 ? 9.398 -16.672 -30.734 1 93.25 5 GLU B N 1
ATOM 2431 C CA . GLU B 1 5 ? 8.625 -15.492 -31.125 1 93.25 5 GLU B CA 1
ATOM 2432 C C . GLU B 1 5 ? 7.477 -15.242 -30.141 1 93.25 5 GLU B C 1
ATOM 2434 O O . GLU B 1 5 ? 7.168 -14.102 -29.812 1 93.25 5 GLU B O 1
ATOM 2439 N N . LEU B 1 6 ? 6.852 -16.344 -29.734 1 94.56 6 LEU B N 1
ATOM 2440 C CA . LEU B 1 6 ? 5.777 -16.219 -28.766 1 94.56 6 LEU B CA 1
ATOM 2441 C C . LEU B 1 6 ? 6.305 -15.688 -27.438 1 94.56 6 LEU B C 1
ATOM 2443 O O . LEU B 1 6 ? 5.656 -14.859 -26.797 1 94.56 6 LEU B O 1
ATOM 2447 N N . ARG B 1 7 ? 7.457 -16.109 -27.062 1 94.88 7 ARG B N 1
ATOM 2448 C CA . ARG B 1 7 ? 8.094 -15.594 -25.859 1 94.88 7 ARG B CA 1
ATOM 2449 C C . ARG B 1 7 ? 8.391 -14.102 -25.984 1 94.88 7 ARG B C 1
ATOM 2451 O O . ARG B 1 7 ? 8.234 -13.344 -25.031 1 94.88 7 ARG B O 1
ATOM 2458 N N . TYR B 1 8 ? 8.812 -13.688 -27.203 1 95.69 8 TYR B N 1
ATOM 2459 C CA . TYR B 1 8 ? 9.109 -12.281 -27.453 1 95.69 8 TYR B CA 1
ATOM 2460 C C . TYR B 1 8 ? 7.883 -11.414 -27.203 1 95.69 8 TYR B C 1
ATOM 2462 O O . TYR B 1 8 ? 7.961 -10.398 -26.5 1 95.69 8 TYR B O 1
ATOM 2470 N N . ILE B 1 9 ? 6.762 -11.812 -27.719 1 95.69 9 ILE B N 1
ATOM 2471 C CA . ILE B 1 9 ? 5.59 -10.945 -27.641 1 95.69 9 ILE B CA 1
ATOM 2472 C C . ILE B 1 9 ? 5.027 -10.961 -26.234 1 95.69 9 ILE B C 1
ATOM 2474 O O . ILE B 1 9 ? 4.527 -9.938 -25.734 1 95.69 9 ILE B O 1
ATOM 2478 N N . VAL B 1 10 ? 5.047 -12.109 -25.531 1 94.81 10 VAL B N 1
ATOM 2479 C CA . VAL B 1 10 ? 4.578 -12.18 -24.156 1 94.81 10 VAL B CA 1
ATOM 2480 C C . VAL B 1 10 ? 5.457 -11.297 -23.266 1 94.81 10 VAL B C 1
ATOM 2482 O O . VAL B 1 10 ? 4.949 -10.5 -22.469 1 94.81 10 VAL B O 1
ATOM 2485 N N . THR B 1 11 ? 6.762 -11.391 -23.438 1 94.88 11 THR B N 1
ATOM 2486 C CA . THR B 1 11 ? 7.703 -10.609 -22.656 1 94.88 11 THR B CA 1
ATOM 2487 C C . THR B 1 11 ? 7.539 -9.117 -22.938 1 94.88 11 THR B C 1
ATOM 2489 O O . THR B 1 11 ? 7.578 -8.297 -22.016 1 94.88 11 THR B O 1
ATOM 2492 N N . LEU B 1 12 ? 7.348 -8.781 -24.188 1 94.62 12 LEU B N 1
ATOM 2493 C CA . LEU B 1 12 ? 7.156 -7.383 -24.562 1 94.62 12 LEU B CA 1
ATOM 2494 C C . LEU B 1 12 ? 5.863 -6.836 -23.969 1 94.62 12 LEU B C 1
ATOM 2496 O O . LEU B 1 12 ? 5.812 -5.676 -23.547 1 94.62 12 LEU B O 1
ATOM 2500 N N . ALA B 1 13 ? 4.844 -7.629 -23.953 1 93.5 13 ALA B N 1
ATOM 2501 C CA . ALA B 1 13 ? 3.58 -7.215 -23.344 1 93.5 13 ALA B CA 1
ATOM 2502 C C . ALA B 1 13 ? 3.754 -6.914 -21.859 1 93.5 13 ALA B C 1
ATOM 2504 O O . ALA B 1 13 ? 3.143 -5.98 -21.328 1 93.5 13 ALA B O 1
ATOM 2505 N N . GLN B 1 14 ? 4.57 -7.691 -21.234 1 90.75 14 GLN B N 1
ATOM 2506 C CA . GLN B 1 14 ? 4.816 -7.555 -19.797 1 90.75 14 GLN B CA 1
ATOM 2507 C C . GLN B 1 14 ? 5.672 -6.324 -19.5 1 90.75 14 GLN B C 1
ATOM 2509 O O . GLN B 1 14 ? 5.367 -5.555 -18.594 1 90.75 14 GLN B O 1
ATOM 2514 N N . GLU B 1 15 ? 6.703 -6.074 -20.344 1 88.5 15 GLU B N 1
ATOM 2515 C CA . GLU B 1 15 ? 7.691 -5.031 -20.078 1 88.5 15 GLU B CA 1
ATOM 2516 C C . GLU B 1 15 ? 7.258 -3.695 -20.672 1 88.5 15 GLU B C 1
ATOM 2518 O O . GLU B 1 15 ? 7.691 -2.635 -20.219 1 88.5 15 GLU B O 1
ATOM 2523 N N . GLN B 1 16 ? 6.547 -3.758 -21.75 1 91 16 GLN B N 1
ATOM 2524 C CA . GLN B 1 16 ? 6.078 -2.6 -22.5 1 91 16 GLN B CA 1
ATOM 2525 C C . GLN B 1 16 ? 7.242 -1.723 -22.938 1 91 16 GLN B C 1
ATOM 2527 O O . GLN B 1 16 ? 7.129 -0.495 -22.969 1 91 16 GLN B O 1
ATOM 2532 N N . HIS B 1 17 ? 8.352 -2.32 -23.062 1 91 17 HIS B N 1
ATOM 2533 C CA . HIS B 1 17 ? 9.594 -1.696 -23.5 1 91 17 HIS B CA 1
ATOM 2534 C C . HIS B 1 17 ? 10.469 -2.682 -24.266 1 91 17 HIS B C 1
ATOM 2536 O O . HIS B 1 17 ? 10.898 -3.697 -23.719 1 91 17 HIS B O 1
ATOM 2542 N N . PHE B 1 18 ? 10.82 -2.312 -25.547 1 92.94 18 PHE B N 1
ATOM 2543 C CA . PHE B 1 18 ? 11.539 -3.238 -26.422 1 92.94 18 PHE B CA 1
ATOM 2544 C C . PHE B 1 18 ? 12.906 -3.574 -25.828 1 92.94 18 PHE B C 1
ATOM 2546 O O . PHE B 1 18 ? 13.312 -4.738 -25.828 1 92.94 18 PHE B O 1
ATOM 2553 N N . GLY B 1 19 ? 13.547 -2.576 -25.375 1 92.06 19 GLY B N 1
ATOM 2554 C CA . GLY B 1 19 ? 14.867 -2.811 -24.797 1 92.06 19 GLY B CA 1
ATOM 2555 C C . GLY B 1 19 ? 14.836 -3.74 -23.609 1 92.06 19 GLY B C 1
ATOM 2556 O O . GLY B 1 19 ? 15.586 -4.719 -23.562 1 92.06 19 GLY B O 1
ATOM 2557 N N . ARG B 1 20 ? 13.93 -3.531 -22.688 1 91.12 20 ARG B N 1
ATOM 2558 C CA . ARG B 1 20 ? 13.797 -4.352 -21.484 1 91.12 20 ARG B CA 1
ATOM 2559 C C . ARG B 1 20 ? 13.352 -5.766 -21.844 1 91.12 20 ARG B C 1
ATOM 2561 O O . ARG B 1 20 ? 13.836 -6.738 -21.266 1 91.12 20 ARG B O 1
ATOM 2568 N N . ALA B 1 21 ? 12.477 -5.809 -22.734 1 93.62 21 ALA B N 1
ATOM 2569 C CA . ALA B 1 21 ? 12 -7.117 -23.156 1 93.62 21 ALA B CA 1
ATOM 2570 C C . ALA B 1 21 ? 13.125 -7.938 -23.781 1 93.62 21 ALA B C 1
ATOM 2572 O O . ALA B 1 21 ? 13.258 -9.133 -23.516 1 93.62 21 ALA B O 1
ATOM 2573 N N . ALA B 1 22 ? 13.961 -7.27 -24.578 1 94.69 22 ALA B N 1
ATOM 2574 C CA . ALA B 1 22 ? 15.086 -7.945 -25.219 1 94.69 22 ALA B CA 1
ATOM 2575 C C . ALA B 1 22 ? 16.078 -8.461 -24.188 1 94.69 22 ALA B C 1
ATOM 2577 O O . ALA B 1 22 ? 16.547 -9.594 -24.281 1 94.69 22 ALA B O 1
ATOM 2578 N N . GLU B 1 23 ? 16.281 -7.691 -23.219 1 90.19 23 GLU B N 1
ATOM 2579 C CA . GLU B 1 23 ? 17.172 -8.078 -22.125 1 90.19 23 GLU B CA 1
ATOM 2580 C C . GLU B 1 23 ? 16.641 -9.305 -21.391 1 90.19 23 GLU B C 1
ATOM 2582 O O . GLU B 1 23 ? 17.391 -10.25 -21.125 1 90.19 23 GLU B O 1
ATOM 2587 N N . ARG B 1 24 ? 15.406 -9.281 -21.172 1 89.12 24 ARG B N 1
ATOM 2588 C CA . ARG B 1 24 ? 14.781 -10.383 -20.453 1 89.12 24 ARG B CA 1
ATOM 2589 C C . ARG B 1 24 ? 14.805 -11.664 -21.281 1 89.12 24 ARG B C 1
ATOM 2591 O O . ARG B 1 24 ? 14.875 -12.766 -20.734 1 89.12 24 ARG B O 1
ATOM 2598 N N . CYS B 1 25 ? 14.781 -11.492 -22.562 1 93.31 25 CYS B N 1
ATOM 2599 C CA . CYS B 1 25 ? 14.828 -12.641 -23.469 1 93.31 25 CYS B CA 1
ATOM 2600 C C . CYS B 1 25 ? 16.266 -12.984 -23.828 1 93.31 25 CYS B C 1
ATOM 2602 O O . CYS B 1 25 ? 16.516 -13.906 -24.609 1 93.31 25 CYS B O 1
ATOM 2604 N N . HIS B 1 26 ? 17.25 -12.164 -23.312 1 92.12 26 HIS B N 1
ATOM 2605 C CA . HIS B 1 26 ? 18.672 -12.375 -23.547 1 92.12 26 HIS B CA 1
ATOM 2606 C C . HIS B 1 26 ? 19.016 -12.281 -25.031 1 92.12 26 HIS B C 1
ATOM 2608 O O . HIS B 1 26 ? 19.734 -13.125 -25.562 1 92.12 26 HIS B O 1
ATOM 2614 N N . VAL B 1 27 ? 18.406 -11.266 -25.703 1 93.88 27 VAL B N 1
ATOM 2615 C CA . VAL B 1 27 ? 18.703 -10.953 -27.109 1 93.88 27 VAL B CA 1
ATOM 2616 C C . VAL B 1 27 ? 18.859 -9.445 -27.281 1 93.88 27 VAL B C 1
ATOM 2618 O O . VAL B 1 27 ? 18.609 -8.68 -26.344 1 93.88 27 VAL B O 1
ATOM 2621 N N . SER B 1 28 ? 19.359 -9.094 -28.375 1 95.19 28 SER B N 1
ATOM 2622 C CA . SER B 1 28 ? 19.422 -7.672 -28.672 1 95.19 28 SER B CA 1
ATOM 2623 C C . SER B 1 28 ? 18.047 -7.105 -29 1 95.19 28 SER B C 1
ATOM 2625 O O . SER B 1 28 ? 17.156 -7.84 -29.422 1 95.19 28 SER B O 1
ATOM 2627 N N . GLN B 1 29 ? 17.906 -5.832 -28.797 1 94.25 29 GLN B N 1
ATOM 2628 C CA . GLN B 1 29 ? 16.641 -5.176 -29.062 1 94.25 29 GLN B CA 1
ATOM 2629 C C . GLN B 1 29 ? 16.25 -5.309 -30.531 1 94.25 29 GLN B C 1
ATOM 2631 O O . GLN B 1 29 ? 15.102 -5.609 -30.859 1 94.25 29 GLN B O 1
ATOM 2636 N N . PRO B 1 30 ? 17.172 -5.211 -31.516 1 96.12 30 PRO B N 1
ATOM 2637 C CA . PRO B 1 30 ? 16.781 -5.426 -32.906 1 96.12 30 PRO B CA 1
ATOM 2638 C C . PRO B 1 30 ? 16.297 -6.848 -33.188 1 96.12 30 PRO B C 1
ATOM 2640 O O . PRO B 1 30 ? 15.344 -7.039 -33.938 1 96.12 30 PRO B O 1
ATOM 2643 N N . THR B 1 31 ? 16.953 -7.812 -32.531 1 95 31 THR B N 1
ATOM 2644 C CA . THR B 1 31 ? 16.547 -9.203 -32.688 1 95 31 THR B CA 1
ATOM 2645 C C . THR B 1 31 ? 15.102 -9.406 -32.25 1 95 31 THR B C 1
ATOM 2647 O O . THR B 1 31 ? 14.297 -10.008 -32.969 1 95 31 THR B O 1
ATOM 2650 N N . LEU B 1 32 ? 14.766 -8.875 -31.078 1 96.44 32 LEU B N 1
ATOM 2651 C CA . LEU B 1 32 ? 13.406 -8.992 -30.578 1 96.44 32 LEU B CA 1
ATOM 2652 C C . LEU B 1 32 ? 12.422 -8.258 -31.484 1 96.44 32 LEU B C 1
ATOM 2654 O O . LEU B 1 32 ? 11.352 -8.789 -31.797 1 96.44 32 LEU B O 1
ATOM 2658 N N . SER B 1 33 ? 12.797 -7.07 -31.906 1 95.56 33 SER B N 1
ATOM 2659 C CA . SER B 1 33 ? 11.938 -6.246 -32.75 1 95.56 33 SER B CA 1
ATOM 2660 C C . SER B 1 33 ? 11.609 -6.953 -34.062 1 95.56 33 SER B C 1
ATOM 2662 O O . SER B 1 33 ? 10.461 -6.949 -34.5 1 95.56 33 SER B O 1
ATOM 2664 N N . VAL B 1 34 ? 12.617 -7.539 -34.656 1 95.94 34 VAL B N 1
ATOM 2665 C CA . VAL B 1 34 ? 12.438 -8.258 -35.906 1 95.94 34 VAL B CA 1
ATOM 2666 C C . VAL B 1 34 ? 11.531 -9.461 -35.688 1 95.94 34 VAL B C 1
ATOM 2668 O O . VAL B 1 34 ? 10.672 -9.758 -36.531 1 95.94 34 VAL B O 1
ATOM 2671 N N . GLY B 1 35 ? 11.773 -10.156 -34.594 1 95.69 35 GLY B N 1
ATOM 2672 C CA . GLY B 1 35 ? 10.945 -11.297 -34.25 1 95.69 35 GLY B CA 1
ATOM 2673 C C . GLY B 1 35 ? 9.477 -10.945 -34.094 1 95.69 35 GLY B C 1
ATOM 2674 O O . GLY B 1 35 ? 8.602 -11.656 -34.594 1 95.69 35 GLY B O 1
ATOM 2675 N N . VAL B 1 36 ? 9.18 -9.852 -33.469 1 96.44 36 VAL B N 1
ATOM 2676 C CA . VAL B 1 36 ? 7.816 -9.375 -33.25 1 96.44 36 VAL B CA 1
ATOM 2677 C C . VAL B 1 36 ? 7.188 -8.992 -34.594 1 96.44 36 VAL B C 1
ATOM 2679 O O . VAL B 1 36 ? 6.047 -9.367 -34.875 1 96.44 36 VAL B O 1
ATOM 2682 N N . LYS B 1 37 ? 7.898 -8.289 -35.375 1 96.06 37 LYS B N 1
ATOM 2683 C CA . LYS B 1 37 ? 7.414 -7.852 -36.656 1 96.06 37 LYS B CA 1
ATOM 2684 C C . LYS B 1 37 ? 7.117 -9.047 -37.562 1 96.06 37 LYS B C 1
ATOM 2686 O O . LYS B 1 37 ? 6.109 -9.062 -38.281 1 96.06 37 LYS B O 1
ATOM 2691 N N . LYS B 1 38 ? 8.031 -9.977 -37.562 1 95.38 38 LYS B N 1
ATOM 2692 C CA . LYS B 1 38 ? 7.848 -11.18 -38.375 1 95.38 38 LYS B CA 1
ATOM 2693 C C . LYS B 1 38 ? 6.535 -11.875 -38 1 95.38 38 LYS B C 1
ATOM 2695 O O . LYS B 1 38 ? 5.789 -12.297 -38.906 1 95.38 38 LYS B O 1
ATOM 2700 N N . LEU B 1 39 ? 6.324 -12.023 -36.75 1 95.25 39 LEU B N 1
ATOM 2701 C CA . LEU B 1 39 ? 5.098 -12.664 -36.312 1 95.25 39 LEU B CA 1
ATOM 2702 C C . LEU B 1 39 ? 3.871 -11.852 -36.719 1 95.25 39 LEU B C 1
ATOM 2704 O O . LEU B 1 39 ? 2.865 -12.414 -37.156 1 95.25 39 LEU B O 1
ATOM 2708 N N . GLU B 1 40 ? 3.904 -10.516 -36.531 1 96.5 40 GLU B N 1
ATOM 2709 C CA . GLU B 1 40 ? 2.811 -9.641 -36.938 1 96.5 40 GLU B CA 1
ATOM 2710 C C . GLU B 1 40 ? 2.533 -9.766 -38.438 1 96.5 40 GLU B C 1
ATOM 2712 O O . GLU B 1 40 ? 1.376 -9.852 -38.844 1 96.5 40 GLU B O 1
ATOM 2717 N N . ASP B 1 41 ? 3.557 -9.836 -39.25 1 95.44 41 ASP B N 1
ATOM 2718 C CA . ASP B 1 41 ? 3.424 -9.984 -40.688 1 95.44 41 ASP B CA 1
ATOM 2719 C C . ASP B 1 41 ? 2.762 -11.312 -41.062 1 95.44 41 ASP B C 1
ATOM 2721 O O . ASP B 1 41 ? 1.885 -11.367 -41.906 1 95.44 41 ASP B O 1
ATOM 2725 N N . GLU B 1 42 ? 3.242 -12.312 -40.375 1 95 42 GLU B N 1
ATOM 2726 C CA . GLU B 1 42 ? 2.699 -13.641 -40.656 1 95 42 GLU B CA 1
ATOM 2727 C C . GLU B 1 42 ? 1.211 -13.703 -40.312 1 95 42 GLU B C 1
ATOM 2729 O O . GLU B 1 42 ? 0.43 -14.312 -41.031 1 95 42 GLU B O 1
ATOM 2734 N N . LEU B 1 43 ? 0.844 -13.031 -39.219 1 94.44 43 LEU B N 1
ATOM 2735 C CA . LEU B 1 43 ? -0.534 -13.078 -38.719 1 94.44 43 LEU B CA 1
ATOM 2736 C C . LEU B 1 43 ? -1.385 -12.016 -39.438 1 94.44 43 LEU B C 1
ATOM 2738 O O . LEU B 1 43 ? -2.615 -12.086 -39.406 1 94.44 43 LEU B O 1
ATOM 2742 N N . GLY B 1 44 ? -0.744 -11 -40 1 95.19 44 GLY B N 1
ATOM 2743 C CA . GLY B 1 44 ? -1.445 -9.961 -40.719 1 95.19 44 GLY B CA 1
ATOM 2744 C C . GLY B 1 44 ? -2.104 -8.938 -39.812 1 95.19 44 GLY B C 1
ATOM 2745 O O . GLY B 1 44 ? -3.09 -8.305 -40.219 1 95.19 44 GLY B O 1
ATOM 2746 N N . VAL B 1 45 ? -1.696 -8.93 -38.594 1 95.81 45 VAL B N 1
ATOM 2747 C CA . VAL B 1 45 ? -2.232 -7.965 -37.656 1 95.81 45 VAL B CA 1
ATOM 2748 C C . VAL B 1 45 ? -1.091 -7.328 -36.875 1 95.81 45 VAL B C 1
ATOM 2750 O O . VAL B 1 45 ? 0.003 -7.895 -36.781 1 95.81 45 VAL B O 1
ATOM 2753 N N . LEU B 1 46 ? -1.38 -6.184 -36.344 1 95.62 46 LEU B N 1
ATOM 2754 C CA . LEU B 1 46 ? -0.466 -5.566 -35.375 1 95.62 46 LEU B CA 1
ATOM 2755 C C . LEU B 1 46 ? -0.805 -5.984 -33.938 1 95.62 46 LEU B C 1
ATOM 2757 O O . LEU B 1 46 ? -1.944 -5.828 -33.5 1 95.62 46 LEU B O 1
ATOM 2761 N N . ILE B 1 47 ? 0.179 -6.492 -33.344 1 96.25 47 ILE B N 1
ATOM 2762 C CA . ILE B 1 47 ? -0.012 -6.934 -31.953 1 96.25 47 ILE B CA 1
ATOM 2763 C C . ILE B 1 47 ? 0.199 -5.762 -31 1 96.25 47 ILE B C 1
ATOM 2765 O O . ILE B 1 47 ? -0.491 -5.645 -29.984 1 96.25 47 ILE B O 1
ATOM 2769 N N . PHE B 1 48 ? 1.108 -4.879 -31.391 1 96 48 PHE B N 1
ATOM 2770 C CA . PHE B 1 48 ? 1.456 -3.744 -30.531 1 96 48 PHE B CA 1
ATOM 2771 C C . PHE B 1 48 ? 1.268 -2.43 -31.281 1 96 48 PHE B C 1
ATOM 2773 O O . PHE B 1 48 ? 1.49 -2.361 -32.5 1 96 48 PHE B O 1
ATOM 2780 N N . GLU B 1 49 ? 0.747 -1.43 -30.5 1 92.62 49 GLU B N 1
ATOM 2781 C CA . GLU B 1 49 ? 0.799 -0.04 -30.953 1 92.62 49 GLU B CA 1
ATOM 2782 C C . GLU B 1 49 ? 2.043 0.665 -30.422 1 92.62 49 GLU B C 1
ATOM 2784 O O . GLU B 1 49 ? 2.373 0.542 -29.234 1 92.62 49 GLU B O 1
ATOM 2789 N N . ARG B 1 50 ? 2.775 1.194 -31.344 1 84.19 50 ARG B N 1
ATOM 2790 C CA . ARG B 1 50 ? 4.027 1.846 -30.984 1 84.19 50 ARG B CA 1
ATOM 2791 C C . ARG B 1 50 ? 3.893 3.363 -31.047 1 84.19 50 ARG B C 1
ATOM 2793 O O . ARG B 1 50 ? 3.434 3.912 -32.031 1 84.19 50 ARG B O 1
ATOM 2800 N N . SER B 1 51 ? 3.762 3.957 -29.891 1 78.19 51 SER B N 1
ATOM 2801 C CA . SER B 1 51 ? 3.873 5.414 -29.844 1 78.19 51 SER B CA 1
ATOM 2802 C C . SER B 1 51 ? 5.262 5.848 -29.391 1 78.19 51 SER B C 1
ATOM 2804 O O . SER B 1 51 ? 6.105 5.012 -29.078 1 78.19 51 SER B O 1
ATOM 2806 N N . LYS B 1 52 ? 5.562 7.188 -29.594 1 68.69 52 LYS B N 1
ATOM 2807 C CA . LYS B 1 52 ? 6.863 7.734 -29.203 1 68.69 52 LYS B CA 1
ATOM 2808 C C . LYS B 1 52 ? 7.203 7.398 -27.766 1 68.69 52 LYS B C 1
ATOM 2810 O O . LYS B 1 52 ? 8.367 7.164 -27.422 1 68.69 52 LYS B O 1
ATOM 2815 N N . SER B 1 53 ? 6.246 7.191 -27.047 1 69.81 53 SER B N 1
ATOM 2816 C CA . SER B 1 53 ? 6.555 7.129 -25.625 1 69.81 53 SER B CA 1
ATOM 2817 C C . SER B 1 53 ? 6.117 5.797 -25.016 1 69.81 53 SER B C 1
ATOM 2819 O O . SER B 1 53 ? 6.504 5.461 -23.891 1 69.81 53 SER B O 1
ATOM 2821 N N . ALA B 1 54 ? 5.375 5.012 -25.828 1 77.75 54 ALA B N 1
ATOM 2822 C CA . ALA B 1 54 ? 4.867 3.834 -25.125 1 77.75 54 ALA B CA 1
ATOM 2823 C C . ALA B 1 54 ? 4.539 2.711 -26.109 1 77.75 54 ALA B C 1
ATOM 2825 O O . ALA B 1 54 ? 4.18 2.967 -27.25 1 77.75 54 ALA B O 1
ATOM 2826 N N . VAL B 1 55 ? 4.887 1.388 -25.766 1 91 55 VAL B N 1
ATOM 2827 C CA . VAL B 1 55 ? 4.457 0.179 -26.453 1 91 55 VAL B CA 1
ATOM 2828 C C . VAL B 1 55 ? 3.275 -0.447 -25.719 1 91 55 VAL B C 1
ATOM 2830 O O . VAL B 1 55 ? 3.369 -0.744 -24.516 1 91 55 VAL B O 1
ATOM 2833 N N . ARG B 1 56 ? 2.105 -0.457 -26.438 1 91.94 56 ARG B N 1
ATOM 2834 C CA . ARG B 1 56 ? 0.908 -1.033 -25.828 1 91.94 56 ARG B CA 1
ATOM 2835 C C . ARG B 1 56 ? 0.298 -2.1 -26.734 1 91.94 56 ARG B C 1
ATOM 2837 O O . ARG B 1 56 ? 0.454 -2.051 -27.953 1 91.94 56 ARG B O 1
ATOM 2844 N N . LEU B 1 57 ? -0.411 -2.998 -26.141 1 93 57 LEU B N 1
ATOM 2845 C CA . LEU B 1 57 ? -1.116 -4.027 -26.891 1 93 57 LEU B CA 1
ATOM 2846 C C . LEU B 1 57 ? -2.301 -3.438 -27.641 1 93 57 LEU B C 1
ATOM 2848 O O . LEU B 1 57 ? -3.006 -2.572 -27.125 1 93 57 LEU B O 1
ATOM 2852 N N . THR B 1 58 ? -2.514 -3.859 -28.891 1 93.12 58 THR B N 1
ATOM 2853 C CA . THR B 1 58 ? -3.779 -3.625 -29.578 1 93.12 58 THR B CA 1
ATOM 2854 C C . THR B 1 58 ? -4.879 -4.508 -29 1 93.12 58 THR B C 1
ATOM 2856 O O . THR B 1 58 ? -4.598 -5.477 -28.281 1 93.12 58 THR B O 1
ATOM 2859 N N . PRO B 1 59 ? -6.07 -4.211 -29.344 1 91.44 59 PRO B N 1
ATOM 2860 C CA . PRO B 1 59 ? -7.152 -5.066 -28.859 1 91.44 59 PRO B CA 1
ATOM 2861 C C . PRO B 1 59 ? -6.996 -6.52 -29.297 1 91.44 59 PRO B C 1
ATOM 2863 O O . PRO B 1 59 ? -7.168 -7.434 -28.484 1 91.44 59 PRO B O 1
ATOM 2866 N N . VAL B 1 60 ? -6.645 -6.73 -30.516 1 94.12 60 VAL B N 1
ATOM 2867 C CA . VAL B 1 60 ? -6.438 -8.086 -31 1 94.12 60 VAL B CA 1
ATOM 2868 C C . VAL B 1 60 ? -5.18 -8.68 -30.359 1 94.12 60 VAL B C 1
ATOM 2870 O O . VAL B 1 60 ? -5.117 -9.891 -30.109 1 94.12 60 VAL B O 1
ATOM 2873 N N . GLY B 1 61 ? -4.207 -7.812 -30.125 1 94.44 61 GLY B N 1
ATOM 2874 C CA . GLY B 1 61 ? -2.973 -8.242 -29.484 1 94.44 61 GLY B CA 1
ATOM 2875 C C . GLY B 1 61 ? -3.193 -8.844 -28.109 1 94.44 61 GLY B C 1
ATOM 2876 O O . GLY B 1 61 ? -2.5 -9.781 -27.719 1 94.44 61 GLY B O 1
ATOM 2877 N N . GLU B 1 62 ? -4.156 -8.406 -27.406 1 92.62 62 GLU B N 1
ATOM 2878 C CA . GLU B 1 62 ? -4.484 -8.93 -26.094 1 92.62 62 GLU B CA 1
ATOM 2879 C C . GLU B 1 62 ? -4.852 -10.414 -26.156 1 92.62 62 GLU B C 1
ATOM 2881 O O . GLU B 1 62 ? -4.352 -11.219 -25.375 1 92.62 62 GLU B O 1
ATOM 2886 N N . GLY B 1 63 ? -5.652 -10.695 -27.094 1 91.94 63 GLY B N 1
ATOM 2887 C CA . GLY B 1 63 ? -6.031 -12.086 -27.281 1 91.94 63 GLY B CA 1
ATOM 2888 C C . GLY B 1 63 ? -4.871 -12.969 -27.719 1 91.94 63 GLY B C 1
ATOM 2889 O O . GLY B 1 63 ? -4.73 -14.094 -27.234 1 91.94 63 GLY B O 1
ATOM 2890 N N . ILE B 1 64 ? -4.074 -12.453 -28.562 1 94.12 64 ILE B N 1
ATOM 2891 C CA . ILE B 1 64 ? -2.951 -13.211 -29.109 1 94.12 64 ILE B CA 1
ATOM 2892 C C . ILE B 1 64 ? -1.944 -13.508 -28 1 94.12 64 ILE B C 1
ATOM 2894 O O . ILE B 1 64 ? -1.466 -14.641 -27.891 1 94.12 64 ILE B O 1
ATOM 2898 N N . VAL B 1 65 ? -1.659 -12.516 -27.172 1 94 65 VAL B N 1
ATOM 2899 C CA . VAL B 1 65 ? -0.682 -12.695 -26.109 1 94 65 VAL B CA 1
ATOM 2900 C C . VAL B 1 65 ? -1.212 -13.695 -25.078 1 94 65 VAL B C 1
ATOM 2902 O O . VAL B 1 65 ? -0.463 -14.539 -24.578 1 94 65 VAL B O 1
ATOM 2905 N N . THR B 1 66 ? -2.475 -13.617 -24.797 1 91.31 66 THR B N 1
ATOM 2906 C CA . THR B 1 66 ? -3.098 -14.578 -23.891 1 91.31 66 THR B CA 1
ATOM 2907 C C . THR B 1 66 ? -2.957 -16 -24.422 1 91.31 66 THR B C 1
ATOM 2909 O O . THR B 1 66 ? -2.584 -16.906 -23.688 1 91.31 66 THR B O 1
ATOM 2912 N N . GLN B 1 67 ? -3.199 -16.156 -25.688 1 92.06 67 GLN B N 1
ATOM 2913 C CA . GLN B 1 67 ? -3.08 -17.469 -26.312 1 92.06 67 GLN B CA 1
ATOM 2914 C C . GLN B 1 67 ? -1.623 -17.922 -26.375 1 92.06 67 GLN B C 1
ATOM 2916 O O . GLN B 1 67 ? -1.321 -19.094 -26.156 1 92.06 67 GLN B O 1
ATOM 2921 N N . ALA B 1 68 ? -0.799 -16.984 -26.672 1 93.62 68 ALA B N 1
ATOM 2922 C CA . ALA B 1 68 ? 0.628 -17.297 -26.703 1 93.62 68 ALA B CA 1
ATOM 2923 C C . ALA B 1 68 ? 1.114 -17.812 -25.344 1 93.62 68 ALA B C 1
ATOM 2925 O O . ALA B 1 68 ? 1.881 -18.766 -25.281 1 93.62 68 ALA B O 1
ATOM 2926 N N . GLN B 1 69 ? 0.656 -17.219 -24.344 1 92.69 69 GLN B N 1
ATOM 2927 C CA . GLN B 1 69 ? 1.021 -17.641 -22.984 1 92.69 69 GLN B CA 1
ATOM 2928 C C . GLN B 1 69 ? 0.558 -19.062 -22.719 1 92.69 69 GLN B C 1
ATOM 2930 O O . GLN B 1 69 ? 1.302 -19.875 -22.156 1 92.69 69 GLN B O 1
ATOM 2935 N N . LYS B 1 70 ? -0.596 -19.391 -23.125 1 90.06 70 LYS B N 1
ATOM 2936 C CA . LYS B 1 70 ? -1.106 -20.75 -22.969 1 90.06 70 LYS B CA 1
ATOM 2937 C C . LYS B 1 70 ? -0.216 -21.766 -23.688 1 90.06 70 LYS B C 1
ATOM 2939 O O . LYS B 1 70 ? 0.105 -22.812 -23.141 1 90.06 70 LYS B O 1
ATOM 2944 N N . VAL B 1 71 ? 0.183 -21.375 -24.859 1 91.31 71 VAL B N 1
ATOM 2945 C CA . VAL B 1 71 ? 1.025 -22.25 -25.672 1 91.31 71 VAL B CA 1
ATOM 2946 C C . VAL B 1 71 ? 2.363 -22.469 -24.969 1 91.31 71 VAL B C 1
ATOM 2948 O O . VAL B 1 71 ? 2.84 -23.609 -24.875 1 91.31 71 VAL B O 1
ATOM 2951 N N . LEU B 1 72 ? 2.91 -21.422 -24.484 1 91.5 72 LEU B N 1
ATOM 2952 C CA . LEU B 1 72 ? 4.199 -21.516 -23.812 1 91.5 72 LEU B CA 1
ATOM 2953 C C . LEU B 1 72 ? 4.098 -22.391 -22.562 1 91.5 72 LEU B C 1
ATOM 2955 O O . LEU B 1 72 ? 4.992 -23.188 -22.281 1 91.5 72 LEU B O 1
ATOM 2959 N N . GLU B 1 73 ? 3.057 -22.328 -21.875 1 89.06 73 GLU B N 1
ATOM 2960 C CA . GLU B 1 73 ? 2.844 -23.141 -20.688 1 89.06 73 GLU B CA 1
ATOM 2961 C C . GLU B 1 73 ? 2.65 -24.609 -21.047 1 89.06 73 GLU B C 1
ATOM 2963 O O . GLU B 1 73 ? 3.189 -25.484 -20.375 1 89.06 73 GLU B O 1
ATOM 2968 N N . GLN B 1 74 ? 1.884 -24.781 -22.094 1 84.38 74 GLN B N 1
ATOM 2969 C CA . GLN B 1 74 ? 1.691 -26.156 -22.531 1 84.38 74 GLN B CA 1
ATOM 2970 C C . GLN B 1 74 ? 3.01 -26.781 -23 1 84.38 74 GLN B C 1
ATOM 2972 O O . GLN B 1 74 ? 3.277 -27.953 -22.734 1 84.38 74 GLN B O 1
ATOM 2977 N N . ALA B 1 75 ? 3.781 -25.953 -23.641 1 86.94 75 ALA B N 1
ATOM 2978 C CA . ALA B 1 75 ? 5.098 -26.422 -24.062 1 86.94 75 ALA B CA 1
ATOM 2979 C C . ALA B 1 75 ? 5.977 -26.75 -22.859 1 86.94 75 ALA B C 1
ATOM 2981 O O . ALA B 1 75 ? 6.695 -27.75 -22.875 1 86.94 75 ALA B O 1
ATOM 2982 N N . GLN B 1 76 ? 5.918 -25.953 -21.875 1 83.69 76 GLN B N 1
ATOM 2983 C CA . GLN B 1 76 ? 6.652 -26.219 -20.641 1 83.69 76 GLN B CA 1
ATOM 2984 C C . GLN B 1 76 ? 6.172 -27.5 -19.984 1 83.69 76 GLN B C 1
ATOM 2986 O O . GLN B 1 76 ? 6.965 -28.234 -19.375 1 83.69 76 GLN B O 1
ATOM 2991 N N . GLY B 1 77 ? 4.922 -27.797 -20.141 1 77.25 77 GLY B N 1
ATOM 2992 C CA . GLY B 1 77 ? 4.359 -29.047 -19.641 1 77.25 77 GLY B CA 1
ATOM 2993 C C . GLY B 1 77 ? 4.992 -30.281 -20.25 1 77.25 77 GLY B C 1
ATOM 2994 O O . GLY B 1 77 ? 5.18 -31.281 -19.562 1 77.25 77 GLY B O 1
ATOM 2995 N N . ILE B 1 78 ? 5.434 -30.141 -21.391 1 76.25 78 ILE B N 1
ATOM 2996 C CA . ILE B 1 78 ? 6.102 -31.25 -22.078 1 76.25 78 ILE B CA 1
ATOM 2997 C C . ILE B 1 78 ? 7.434 -31.547 -21.391 1 76.25 78 ILE B C 1
ATOM 2999 O O . ILE B 1 78 ? 7.762 -32.719 -21.125 1 76.25 78 ILE B O 1
ATOM 3003 N N . ARG B 1 79 ? 8.094 -30.516 -21.141 1 71.94 79 ARG B N 1
ATOM 3004 C CA . ARG B 1 79 ? 9.375 -30.672 -20.453 1 71.94 79 ARG B CA 1
ATOM 3005 C C . ARG B 1 79 ? 9.18 -31.281 -19.062 1 71.94 79 ARG B C 1
ATOM 3007 O O . ARG B 1 79 ? 9.961 -32.125 -18.641 1 71.94 79 ARG B O 1
ATOM 3014 N N . GLU B 1 80 ? 8.133 -30.891 -18.484 1 72.5 80 GLU B N 1
ATOM 3015 C CA . GLU B 1 80 ? 7.836 -31.375 -17.141 1 72.5 80 GLU B CA 1
ATOM 3016 C C . GLU B 1 80 ? 7.43 -32.844 -17.172 1 72.5 80 GLU B C 1
ATOM 3018 O O . GLU B 1 80 ? 7.785 -33.625 -16.266 1 72.5 80 GLU B O 1
ATOM 3023 N N . LEU B 1 81 ? 6.676 -33.188 -18.094 1 67.94 81 LEU B N 1
ATOM 3024 C CA . LEU B 1 81 ? 6.316 -34.594 -18.281 1 67.94 81 LEU B CA 1
ATOM 3025 C C . LEU B 1 81 ? 7.562 -35.438 -18.469 1 67.94 81 LEU B C 1
ATOM 3027 O O . LEU B 1 81 ? 7.629 -36.562 -17.969 1 67.94 81 LEU B O 1
ATOM 3031 N N . ALA B 1 82 ? 8.414 -34.781 -19.109 1 66.62 82 ALA B N 1
ATOM 3032 C CA . ALA B 1 82 ? 9.664 -35.5 -19.344 1 66.62 82 ALA B CA 1
ATOM 3033 C C . ALA B 1 82 ? 10.492 -35.562 -18.062 1 66.62 82 ALA B C 1
ATOM 3035 O O . ALA B 1 82 ? 11.273 -36.5 -17.891 1 66.62 82 ALA B O 1
ATOM 3036 N N . GLN B 1 83 ? 10.125 -34.562 -17.25 1 63.12 83 GLN B N 1
ATOM 3037 C CA . GLN B 1 83 ? 10.844 -34.5 -15.969 1 63.12 83 GLN B CA 1
ATOM 3038 C C . GLN B 1 83 ? 9.969 -35.031 -14.828 1 63.12 83 GLN B C 1
ATOM 3040 O O . GLN B 1 83 ? 10.258 -34.75 -13.656 1 63.12 83 GLN B O 1
ATOM 3045 N N . ALA B 1 84 ? 8.734 -35.656 -15.125 1 59.06 84 ALA B N 1
ATOM 3046 C CA . ALA B 1 84 ? 7.676 -36.125 -14.227 1 59.06 84 ALA B CA 1
ATOM 3047 C C . ALA B 1 84 ? 8.242 -36.531 -12.875 1 59.06 84 ALA B C 1
ATOM 3049 O O . ALA B 1 84 ? 7.57 -36.406 -11.852 1 59.06 84 ALA B O 1
ATOM 3050 N N . GLY B 1 85 ? 9.477 -36.594 -12.812 1 59.09 85 GLY B N 1
ATOM 3051 C CA . GLY B 1 85 ? 10.125 -36.844 -11.531 1 59.09 85 GLY B CA 1
ATOM 3052 C C . GLY B 1 85 ? 10.672 -35.625 -10.867 1 59.09 85 GLY B C 1
ATOM 3053 O O . GLY B 1 85 ? 11.133 -35.656 -9.727 1 59.09 85 GLY B O 1
ATOM 3054 N N . LYS B 1 86 ? 10.359 -34.562 -11.57 1 67 86 LYS B N 1
ATOM 3055 C CA . LYS B 1 86 ? 10.977 -33.406 -10.961 1 67 86 LYS B CA 1
ATOM 3056 C C . LYS B 1 86 ? 10.047 -32.75 -9.945 1 67 86 LYS B C 1
ATOM 3058 O O . LYS B 1 86 ? 8.828 -32.781 -10.109 1 67 86 LYS B O 1
ATOM 3063 N N . ASN B 1 87 ? 10.508 -32.406 -8.828 1 82.44 87 ASN B N 1
ATOM 3064 C CA . ASN B 1 87 ? 9.859 -31.781 -7.68 1 82.44 87 ASN B CA 1
ATOM 3065 C C . ASN B 1 87 ? 9.32 -30.406 -8.031 1 82.44 87 ASN B C 1
ATOM 3067 O O . ASN B 1 87 ? 10.086 -29.469 -8.305 1 82.44 87 ASN B O 1
ATOM 3071 N N . GLN B 1 88 ? 7.914 -30.328 -8.289 1 88.12 88 GLN B N 1
ATOM 3072 C CA . GLN B 1 88 ? 7.215 -29.109 -8.656 1 88.12 88 GLN B CA 1
ATOM 3073 C C . GLN B 1 88 ? 7.363 -28.031 -7.582 1 88.12 88 GLN B C 1
ATOM 3075 O O . GLN B 1 88 ? 6.867 -26.922 -7.734 1 88.12 88 GLN B O 1
ATOM 3080 N N . LEU B 1 89 ? 8.016 -28.406 -6.508 1 93 89 LEU B N 1
ATOM 3081 C CA . LEU B 1 89 ? 8.07 -27.531 -5.344 1 93 89 LEU B CA 1
ATOM 3082 C C . LEU B 1 89 ? 9.469 -26.953 -5.156 1 93 89 LEU B C 1
ATOM 3084 O O . LEU B 1 89 ? 9.844 -26.562 -4.051 1 93 89 LEU B O 1
ATOM 3088 N N . THR B 1 90 ? 10.242 -26.906 -6.168 1 90.69 90 THR B N 1
ATOM 3089 C CA . THR B 1 90 ? 11.641 -26.531 -5.988 1 90.69 90 THR B CA 1
ATOM 3090 C C . THR B 1 90 ? 11.953 -25.234 -6.734 1 90.69 90 THR B C 1
ATOM 3092 O O . THR B 1 90 ? 13.109 -24.844 -6.844 1 90.69 90 THR B O 1
ATOM 3095 N N . ALA B 1 91 ? 10.977 -24.672 -7.328 1 90.31 91 ALA B N 1
ATOM 3096 C CA . ALA B 1 91 ? 11.141 -23.391 -8.008 1 90.31 91 ALA B CA 1
ATOM 3097 C C . ALA B 1 91 ? 10.219 -22.328 -7.414 1 90.31 91 ALA B C 1
ATOM 3099 O O . ALA B 1 91 ? 9.195 -22.656 -6.816 1 90.31 91 ALA B O 1
ATOM 3100 N N . PRO B 1 92 ? 10.602 -21.047 -7.633 1 92.94 92 PRO B N 1
ATOM 3101 C CA . PRO B 1 92 ? 9.75 -19.984 -7.098 1 92.94 92 PRO B CA 1
ATOM 3102 C C . PRO B 1 92 ? 8.336 -20.016 -7.676 1 92.94 92 PRO B C 1
ATOM 3104 O O . PRO B 1 92 ? 8.148 -20.359 -8.844 1 92.94 92 PRO B O 1
ATOM 3107 N N . LEU B 1 93 ? 7.414 -19.766 -6.848 1 96.44 93 LEU B N 1
ATOM 3108 C CA . LEU B 1 93 ? 6.02 -19.578 -7.234 1 96.44 93 LEU B CA 1
ATOM 3109 C C . LEU B 1 93 ? 5.633 -18.094 -7.16 1 96.44 93 LEU B C 1
ATOM 3111 O O . LEU B 1 93 ? 5.895 -17.438 -6.156 1 96.44 93 LEU B O 1
ATOM 3115 N N . LYS B 1 94 ? 5.043 -17.516 -8.25 1 95.75 94 LYS B N 1
ATOM 3116 C CA . LYS B 1 94 ? 4.625 -16.109 -8.297 1 95.75 94 LYS B CA 1
ATOM 3117 C C . LYS B 1 94 ? 3.158 -15.961 -7.91 1 95.75 94 LYS B C 1
ATOM 3119 O O . LYS B 1 94 ? 2.266 -16.312 -8.68 1 95.75 94 LYS B O 1
ATOM 3124 N N . ILE B 1 95 ? 2.957 -15.32 -6.754 1 97.12 95 ILE B N 1
ATOM 3125 C CA . ILE B 1 95 ? 1.602 -15.258 -6.219 1 97.12 95 ILE B CA 1
ATOM 3126 C C . ILE B 1 95 ? 1.179 -13.797 -6.055 1 97.12 95 ILE B C 1
ATOM 3128 O O . ILE B 1 95 ? 1.956 -12.969 -5.574 1 97.12 95 ILE B O 1
ATOM 3132 N N . GLY B 1 96 ? -0.021 -13.5 -6.527 1 96.94 96 GLY B N 1
ATOM 3133 C CA . GLY B 1 96 ? -0.674 -12.227 -6.242 1 96.94 96 GLY B CA 1
ATOM 3134 C C . GLY B 1 96 ? -1.778 -12.344 -5.207 1 96.94 96 GLY B C 1
ATOM 3135 O O . GLY B 1 96 ? -2.441 -13.383 -5.113 1 96.94 96 GLY B O 1
ATOM 3136 N N . ALA B 1 97 ? -1.961 -11.328 -4.406 1 96.88 97 ALA B N 1
ATOM 3137 C CA . ALA B 1 97 ? -3.082 -11.25 -3.475 1 96.88 97 ALA B CA 1
ATOM 3138 C C . ALA B 1 97 ? -3.652 -9.836 -3.42 1 96.88 97 ALA B C 1
ATOM 3140 O O . ALA B 1 97 ? -2.922 -8.859 -3.604 1 96.88 97 ALA B O 1
ATOM 3141 N N . ILE B 1 98 ? -4.922 -9.766 -3.197 1 96.81 98 ILE B N 1
ATOM 3142 C CA . ILE B 1 98 ? -5.504 -8.438 -3.047 1 96.81 98 ILE B CA 1
ATOM 3143 C C . ILE B 1 98 ? -5.023 -7.805 -1.743 1 96.81 98 ILE B C 1
ATOM 3145 O O . ILE B 1 98 ? -4.695 -8.516 -0.788 1 96.81 98 ILE B O 1
ATOM 3149 N N . TYR B 1 99 ? -5.148 -6.496 -1.685 1 94.62 99 TYR B N 1
ATOM 3150 C CA . TYR B 1 99 ? -4.578 -5.691 -0.609 1 94.62 99 TYR B CA 1
ATOM 3151 C C . TYR B 1 99 ? -5.188 -6.07 0.736 1 94.62 99 TYR B C 1
ATOM 3153 O O . TYR B 1 99 ? -4.527 -5.973 1.773 1 94.62 99 TYR B O 1
ATOM 3161 N N . THR B 1 100 ? -6.367 -6.484 0.717 1 95.81 100 THR B N 1
ATOM 3162 C CA . THR B 1 100 ? -7.086 -6.695 1.969 1 95.81 100 THR B CA 1
ATOM 3163 C C . THR B 1 100 ? -6.906 -8.133 2.457 1 95.81 100 THR B C 1
ATOM 3165 O O . THR B 1 100 ? -7.453 -8.508 3.494 1 95.81 100 THR B O 1
ATOM 3168 N N . VAL B 1 101 ? -6.152 -8.969 1.745 1 95.5 101 VAL B N 1
ATOM 3169 C CA . VAL B 1 101 ? -5.945 -10.359 2.141 1 95.5 101 VAL B CA 1
ATOM 3170 C C . VAL B 1 101 ? -4.461 -10.602 2.406 1 95.5 101 VAL B C 1
ATOM 3172 O O . VAL B 1 101 ? -4.094 -11.156 3.443 1 95.5 101 VAL B O 1
ATOM 3175 N N . GLY B 1 102 ? -3.633 -10.141 1.555 1 94.56 102 GLY B N 1
ATOM 3176 C CA . GLY B 1 102 ? -2.209 -10.438 1.558 1 94.56 102 GLY B CA 1
ATOM 3177 C C . GLY B 1 102 ? -1.547 -10.18 2.896 1 94.56 102 GLY B C 1
ATOM 3178 O O . GLY B 1 102 ? -0.966 -11.086 3.496 1 94.56 102 GLY B O 1
ATOM 3179 N N . PRO B 1 103 ? -1.697 -8.969 3.373 1 92.56 103 PRO B N 1
ATOM 3180 C CA . PRO B 1 103 ? -0.999 -8.594 4.605 1 92.56 103 PRO B CA 1
ATOM 3181 C C . PRO B 1 103 ? -1.387 -9.469 5.793 1 92.56 103 PRO B C 1
ATOM 3183 O O . PRO B 1 103 ? -0.601 -9.633 6.73 1 92.56 103 PRO B O 1
ATOM 3186 N N . TYR B 1 104 ? -2.453 -10.055 5.746 1 92.88 104 TYR B N 1
ATOM 3187 C CA . TYR B 1 104 ? -2.967 -10.789 6.898 1 92.88 104 TYR B CA 1
ATOM 3188 C C . TYR B 1 104 ? -2.82 -12.289 6.691 1 92.88 104 TYR B C 1
ATOM 3190 O O . TYR B 1 104 ? -2.887 -13.062 7.652 1 92.88 104 TYR B O 1
ATOM 3198 N N . LEU B 1 105 ? -2.641 -12.688 5.496 1 94.06 105 LEU B N 1
ATOM 3199 C CA . LEU B 1 105 ? -2.496 -14.102 5.145 1 94.06 105 LEU B CA 1
ATOM 3200 C C . LEU B 1 105 ? -1.027 -14.508 5.148 1 94.06 105 LEU B C 1
ATOM 3202 O O . LEU B 1 105 ? -0.664 -15.523 5.75 1 94.06 105 LEU B O 1
ATOM 3206 N N . PHE B 1 106 ? -0.143 -13.766 4.598 1 93.62 106 PHE B N 1
ATOM 3207 C CA . PHE B 1 106 ? 1.222 -14.164 4.277 1 93.62 106 PHE B CA 1
ATOM 3208 C C . PHE B 1 106 ? 2.027 -14.406 5.547 1 93.62 106 PHE B C 1
ATOM 3210 O O . PHE B 1 106 ? 2.865 -15.312 5.594 1 93.62 106 PHE B O 1
ATOM 3217 N N . PRO B 1 107 ? 1.826 -13.609 6.617 1 91.12 107 PRO B N 1
ATOM 3218 C CA . PRO B 1 107 ? 2.6 -13.867 7.832 1 91.12 107 PRO B CA 1
ATOM 3219 C C . PRO B 1 107 ? 2.406 -15.281 8.367 1 91.12 107 PRO B C 1
ATOM 3221 O O . PRO B 1 107 ? 3.303 -15.828 9.016 1 91.12 107 PRO B O 1
ATOM 3224 N N . HIS B 1 108 ? 1.326 -15.828 8.086 1 91.62 108 HIS B N 1
ATOM 3225 C CA . HIS B 1 108 ? 1.028 -17.172 8.555 1 91.62 108 HIS B CA 1
ATOM 3226 C C . HIS B 1 108 ? 1.346 -18.219 7.48 1 91.62 108 HIS B C 1
ATOM 3228 O O . HIS B 1 108 ? 1.816 -19.312 7.789 1 91.62 108 HIS B O 1
ATOM 3234 N N . LEU B 1 109 ? 1.129 -17.859 6.297 1 94.56 109 LEU B N 1
ATOM 3235 C CA . LEU B 1 109 ? 1.299 -18.766 5.168 1 94.56 109 LEU B CA 1
ATOM 3236 C C . LEU B 1 109 ? 2.77 -19.125 4.973 1 94.56 109 LEU B C 1
ATOM 3238 O O . LEU B 1 109 ? 3.102 -20.281 4.711 1 94.56 109 LEU B O 1
ATOM 3242 N N . ILE B 1 110 ? 3.611 -18.156 5.141 1 93.88 110 ILE B N 1
ATOM 3243 C CA . ILE B 1 110 ? 5.016 -18.328 4.793 1 93.88 110 ILE B CA 1
ATOM 3244 C C . ILE B 1 110 ? 5.656 -19.359 5.723 1 93.88 110 ILE B C 1
ATOM 3246 O O . ILE B 1 110 ? 6.297 -20.312 5.266 1 93.88 110 ILE B O 1
ATOM 3250 N N . PRO B 1 111 ? 5.473 -19.219 7.051 1 91.75 111 PRO B N 1
ATOM 3251 C CA . PRO B 1 111 ? 6.016 -20.266 7.922 1 91.75 111 PRO B CA 1
ATOM 3252 C C . PRO B 1 111 ? 5.469 -21.656 7.594 1 91.75 111 PRO B C 1
ATOM 3254 O O . PRO B 1 111 ? 6.211 -22.641 7.629 1 91.75 111 PRO B O 1
ATOM 3257 N N . GLN B 1 112 ? 4.215 -21.703 7.277 1 93.56 112 GLN B N 1
ATOM 3258 C CA . GLN B 1 112 ? 3.596 -22.969 6.93 1 93.56 112 GLN B CA 1
ATOM 3259 C C . GLN B 1 112 ? 4.207 -23.547 5.656 1 93.56 112 GLN B C 1
ATOM 3261 O O . GLN B 1 112 ? 4.512 -24.734 5.59 1 93.56 112 GLN B O 1
ATOM 3266 N N . LEU B 1 113 ? 4.414 -22.766 4.664 1 94.38 113 LEU B N 1
ATOM 3267 C CA . LEU B 1 113 ? 4.988 -23.219 3.404 1 94.38 113 LEU B CA 1
ATOM 3268 C C . LEU B 1 113 ? 6.449 -23.625 3.588 1 94.38 113 LEU B C 1
ATOM 3270 O O . LEU B 1 113 ? 6.93 -24.547 2.92 1 94.38 113 LEU B O 1
ATOM 3274 N N . HIS B 1 114 ? 7.094 -22.891 4.438 1 90.44 114 HIS B N 1
ATOM 3275 C CA . HIS B 1 114 ? 8.477 -23.234 4.727 1 90.44 114 HIS B CA 1
ATOM 3276 C C . HIS B 1 114 ? 8.594 -24.656 5.262 1 90.44 114 HIS B C 1
ATOM 3278 O O . HIS B 1 114 ? 9.578 -25.344 5.004 1 90.44 114 HIS B O 1
ATOM 3284 N N . ARG B 1 115 ? 7.641 -25.094 5.969 1 92.44 115 ARG B N 1
ATOM 3285 C CA . ARG B 1 115 ? 7.629 -26.422 6.562 1 92.44 115 ARG B CA 1
ATOM 3286 C C . ARG B 1 115 ? 7.34 -27.484 5.508 1 92.44 115 ARG B C 1
ATOM 3288 O O . ARG B 1 115 ? 7.996 -28.531 5.473 1 92.44 115 ARG B O 1
ATOM 3295 N N . VAL B 1 116 ? 6.461 -27.25 4.57 1 95.5 116 VAL B N 1
ATOM 3296 C CA . VAL B 1 116 ? 5.949 -28.312 3.717 1 95.5 116 VAL B CA 1
ATOM 3297 C C . VAL B 1 116 ? 6.594 -28.234 2.336 1 95.5 116 VAL B C 1
ATOM 3299 O O . VAL B 1 116 ? 6.59 -29.203 1.58 1 95.5 116 VAL B O 1
ATOM 3302 N N . ALA B 1 117 ? 7.078 -27.125 1.985 1 95.75 117 ALA B N 1
ATOM 3303 C CA . ALA B 1 117 ? 7.746 -26.906 0.705 1 95.75 117 ALA B CA 1
ATOM 3304 C C . ALA B 1 117 ? 8.906 -25.922 0.854 1 95.75 117 ALA B C 1
ATOM 3306 O O . ALA B 1 117 ? 8.906 -24.844 0.248 1 95.75 117 ALA B O 1
ATOM 3307 N N . PRO B 1 118 ? 9.953 -26.281 1.543 1 93 118 PRO B N 1
ATOM 3308 C CA . PRO B 1 118 ? 11.031 -25.359 1.898 1 93 118 PRO B CA 1
ATOM 3309 C C . PRO B 1 118 ? 11.828 -24.875 0.683 1 93 118 PRO B C 1
ATOM 3311 O O . PRO B 1 118 ? 12.539 -23.875 0.762 1 93 118 PRO B O 1
ATOM 3314 N N . GLN B 1 119 ? 11.727 -25.516 -0.445 1 93.44 119 GLN B N 1
ATOM 3315 C CA . GLN B 1 119 ? 12.516 -25.156 -1.616 1 93.44 119 GLN B CA 1
ATOM 3316 C C . GLN B 1 119 ? 11.672 -24.391 -2.637 1 93.44 119 GLN B C 1
ATOM 3318 O O . GLN B 1 119 ? 12.047 -24.297 -3.809 1 93.44 119 GLN B O 1
ATOM 3323 N N . MET B 1 120 ? 10.531 -23.906 -2.227 1 94.88 120 MET B N 1
ATOM 3324 C CA . MET B 1 120 ? 9.641 -23.141 -3.098 1 94.88 120 MET B CA 1
ATOM 3325 C C . MET B 1 120 ? 9.438 -21.719 -2.559 1 94.88 120 MET B C 1
ATOM 3327 O O . MET B 1 120 ? 8.398 -21.422 -1.965 1 94.88 120 MET B O 1
ATOM 3331 N N . PRO B 1 121 ? 10.406 -20.859 -2.809 1 94.31 121 PRO B N 1
ATOM 3332 C CA . PRO B 1 121 ? 10.188 -19.469 -2.379 1 94.31 121 PRO B CA 1
ATOM 3333 C C . PRO B 1 121 ? 9.047 -18.797 -3.139 1 94.31 121 PRO B C 1
ATOM 3335 O O . PRO B 1 121 ? 8.594 -19.297 -4.168 1 94.31 121 PRO B O 1
ATOM 3338 N N . LEU B 1 122 ? 8.594 -17.688 -2.582 1 95.12 122 LEU B N 1
ATOM 3339 C CA . LEU B 1 122 ? 7.457 -17 -3.178 1 95.12 122 LEU B CA 1
ATOM 3340 C C . LEU B 1 122 ? 7.871 -15.625 -3.699 1 95.12 122 LEU B C 1
ATOM 3342 O O . LEU B 1 122 ? 8.57 -14.875 -3.012 1 95.12 122 LEU B O 1
ATOM 3346 N N . TYR B 1 123 ? 7.512 -15.375 -4.922 1 94.06 123 TYR B N 1
ATOM 3347 C CA . TYR B 1 123 ? 7.367 -14 -5.387 1 94.06 123 TYR B CA 1
ATOM 3348 C C . TYR B 1 123 ? 5.969 -13.469 -5.098 1 94.06 123 TYR B C 1
ATOM 3350 O O . TYR B 1 123 ? 4.973 -14.062 -5.52 1 94.06 123 TYR B O 1
ATOM 3358 N N . ILE B 1 124 ? 5.906 -12.336 -4.406 1 95.38 124 ILE B N 1
ATOM 3359 C CA . ILE B 1 124 ? 4.609 -11.875 -3.918 1 95.38 124 ILE B CA 1
ATOM 3360 C C . ILE B 1 124 ? 4.32 -10.477 -4.457 1 95.38 124 ILE B C 1
ATOM 3362 O O . ILE B 1 124 ? 5.199 -9.609 -4.457 1 95.38 124 ILE B O 1
ATOM 3366 N N . GLU B 1 125 ? 3.102 -10.305 -4.891 1 93.81 125 GLU B N 1
ATOM 3367 C CA . GLU B 1 125 ? 2.594 -8.992 -5.285 1 93.81 125 GLU B CA 1
ATOM 3368 C C . GLU B 1 125 ? 1.205 -8.742 -4.707 1 93.81 125 GLU B C 1
ATOM 3370 O O . GLU B 1 125 ? 0.331 -9.609 -4.773 1 93.81 125 GLU B O 1
ATOM 3375 N N . GLU B 1 126 ? 1.05 -7.582 -4.055 1 94.44 126 GLU B N 1
ATOM 3376 C CA . GLU B 1 126 ? -0.269 -7.141 -3.607 1 94.44 126 GLU B CA 1
ATOM 3377 C C . GLU B 1 126 ? -0.824 -6.051 -4.52 1 94.44 126 GLU B C 1
ATOM 3379 O O . GLU B 1 126 ? -0.147 -5.059 -4.793 1 94.44 126 GLU B O 1
ATOM 3384 N N . ASN B 1 127 ? -2.07 -6.273 -4.996 1 94.62 127 ASN B N 1
ATOM 3385 C CA . ASN B 1 127 ? -2.664 -5.316 -5.922 1 94.62 127 ASN B CA 1
ATOM 3386 C C . ASN B 1 127 ? -4.184 -5.461 -5.98 1 94.62 127 ASN B C 1
ATOM 3388 O O . ASN B 1 127 ? -4.762 -6.266 -5.25 1 94.62 127 ASN B O 1
ATOM 3392 N N . PHE B 1 128 ? -4.809 -4.648 -6.816 1 95.56 128 PHE B N 1
ATOM 3393 C CA . PHE B 1 128 ? -6.246 -4.707 -7.062 1 95.56 128 PHE B CA 1
ATOM 3394 C C . PHE B 1 128 ? -6.609 -5.945 -7.871 1 95.56 128 PHE B C 1
ATOM 3396 O O . PHE B 1 128 ? -5.797 -6.441 -8.656 1 95.56 128 PHE B O 1
ATOM 3403 N N . THR B 1 129 ? -7.836 -6.312 -7.77 1 97.06 129 THR B N 1
ATOM 3404 C CA . THR B 1 129 ? -8.32 -7.504 -8.461 1 97.06 129 THR B CA 1
ATOM 3405 C C . THR B 1 129 ? -8.094 -7.387 -9.969 1 97.06 129 THR B C 1
ATOM 3407 O O . THR B 1 129 ? -7.609 -8.328 -10.602 1 97.06 129 THR B O 1
ATOM 3410 N N . HIS B 1 130 ? -8.414 -6.242 -10.547 1 96.5 130 HIS B N 1
ATOM 3411 C CA . HIS B 1 130 ? -8.352 -6.109 -12 1 96.5 130 HIS B CA 1
ATOM 3412 C C . HIS B 1 130 ? -6.906 -6.176 -12.492 1 96.5 130 HIS B C 1
ATOM 3414 O O . HIS B 1 130 ? -6.637 -6.699 -13.578 1 96.5 130 HIS B O 1
ATOM 3420 N N . ILE B 1 131 ? -5.992 -5.695 -11.703 1 95.25 131 ILE B N 1
ATOM 3421 C CA . ILE B 1 131 ? -4.582 -5.758 -12.078 1 95.25 131 ILE B CA 1
ATOM 3422 C C . ILE B 1 131 ? -4.082 -7.195 -11.969 1 95.25 131 ILE B C 1
ATOM 3424 O O . ILE B 1 131 ? -3.396 -7.691 -12.867 1 95.25 131 ILE B O 1
ATOM 3428 N N . LEU B 1 132 ? -4.445 -7.832 -10.891 1 97.06 132 LEU B N 1
ATOM 3429 C CA . LEU B 1 132 ? -4.047 -9.219 -10.688 1 97.06 132 LEU B CA 1
ATOM 3430 C C . LEU B 1 132 ? -4.602 -10.109 -11.797 1 97.06 132 LEU B C 1
ATOM 3432 O O . LEU B 1 132 ? -3.93 -11.039 -12.25 1 97.06 132 LEU B O 1
ATOM 3436 N N . ARG B 1 133 ? -5.805 -9.805 -12.203 1 97.25 133 ARG B N 1
ATOM 3437 C CA . ARG B 1 133 ? -6.438 -10.523 -13.297 1 97.25 133 ARG B CA 1
ATOM 3438 C C . ARG B 1 133 ? -5.574 -10.484 -14.555 1 97.25 133 ARG B C 1
ATOM 3440 O O . ARG B 1 133 ? -5.301 -11.516 -15.164 1 97.25 133 ARG B O 1
ATOM 3447 N N . ASP B 1 134 ? -5.141 -9.336 -14.938 1 93.88 134 ASP B N 1
ATOM 3448 C CA . ASP B 1 134 ? -4.336 -9.148 -16.141 1 93.88 134 ASP B CA 1
ATOM 3449 C C . ASP B 1 134 ? -2.998 -9.867 -16.031 1 93.88 134 ASP B C 1
ATOM 3451 O O . ASP B 1 134 ? -2.545 -10.5 -16.984 1 93.88 134 ASP B O 1
ATOM 3455 N N . LYS B 1 135 ? -2.428 -9.805 -14.867 1 94.06 135 LYS B N 1
ATOM 3456 C CA . LYS B 1 135 ? -1.12 -10.414 -14.664 1 94.06 135 LYS B CA 1
ATOM 3457 C C . LYS B 1 135 ? -1.225 -11.938 -14.641 1 94.06 135 LYS B C 1
ATOM 3459 O O . LYS B 1 135 ? -0.285 -12.641 -15.031 1 94.06 135 LYS B O 1
ATOM 3464 N N . LEU B 1 136 ? -2.332 -12.43 -14.18 1 96 136 LEU B N 1
ATOM 3465 C CA . LEU B 1 136 ? -2.592 -13.867 -14.266 1 96 136 LEU B CA 1
ATOM 3466 C C . LEU B 1 136 ? -2.729 -14.305 -15.719 1 96 136 LEU B C 1
ATOM 3468 O O . LEU B 1 136 ? -2.102 -15.281 -16.141 1 96 136 LEU B O 1
ATOM 3472 N N . ARG B 1 137 ? -3.418 -13.5 -16.484 1 90.75 137 ARG B N 1
ATOM 3473 C CA . ARG B 1 137 ? -3.701 -13.828 -17.891 1 90.75 137 ARG B CA 1
ATOM 3474 C C . ARG B 1 137 ? -2.424 -13.828 -18.719 1 90.75 137 ARG B C 1
ATOM 3476 O O . ARG B 1 137 ? -2.248 -14.688 -19.594 1 90.75 137 ARG B O 1
ATOM 3483 N N . THR B 1 138 ? -1.552 -12.938 -18.406 1 85.62 138 THR B N 1
ATOM 3484 C CA . THR B 1 138 ? -0.333 -12.773 -19.188 1 85.62 138 THR B CA 1
ATOM 3485 C C . THR B 1 138 ? 0.772 -13.688 -18.672 1 85.62 138 THR B C 1
ATOM 3487 O O . THR B 1 138 ? 1.875 -13.711 -19.219 1 85.62 138 THR B O 1
ATOM 3490 N N . GLY B 1 139 ? 0.504 -14.328 -17.562 1 90.56 139 GLY B N 1
ATOM 3491 C CA . GLY B 1 139 ? 1.473 -15.281 -17.031 1 90.56 139 GLY B CA 1
ATOM 3492 C C . GLY B 1 139 ? 2.518 -14.641 -16.141 1 90.56 139 GLY B C 1
ATOM 3493 O O . GLY B 1 139 ? 3.467 -15.297 -15.719 1 90.56 139 GLY B O 1
ATOM 3494 N N . GLU B 1 140 ? 2.348 -13.383 -15.867 1 91.56 140 GLU B N 1
ATOM 3495 C CA . GLU B 1 140 ? 3.246 -12.711 -14.93 1 91.56 140 GLU B CA 1
ATOM 3496 C C . GLU B 1 140 ? 3.09 -13.281 -13.516 1 91.56 140 GLU B C 1
ATOM 3498 O O . GLU B 1 140 ? 4.043 -13.289 -12.742 1 91.56 140 GLU B O 1
ATOM 3503 N N . LEU B 1 141 ? 1.91 -13.727 -13.234 1 95.5 141 LEU B N 1
ATOM 3504 C CA . LEU B 1 141 ? 1.606 -14.414 -11.984 1 95.5 141 LEU B CA 1
ATOM 3505 C C . LEU B 1 141 ? 1.092 -15.82 -12.25 1 95.5 141 LEU B C 1
ATOM 3507 O O . LEU B 1 141 ? 0.399 -16.062 -13.242 1 95.5 141 LEU B O 1
ATOM 3511 N N . ASP B 1 142 ? 1.468 -16.734 -11.328 1 96.69 142 ASP B N 1
ATOM 3512 C CA . ASP B 1 142 ? 1.061 -18.125 -11.461 1 96.69 142 ASP B CA 1
ATOM 3513 C C . ASP B 1 142 ? -0.309 -18.359 -10.82 1 96.69 142 ASP B C 1
ATOM 3515 O O . ASP B 1 142 ? -1.11 -19.141 -11.336 1 96.69 142 ASP B O 1
ATOM 3519 N N . ALA B 1 143 ? -0.542 -17.703 -9.758 1 98.56 143 ALA B N 1
ATOM 3520 C CA . ALA B 1 143 ? -1.803 -17.781 -9.031 1 98.56 143 ALA B CA 1
ATOM 3521 C C . ALA B 1 143 ? -2.105 -16.469 -8.305 1 98.56 143 ALA B C 1
ATOM 3523 O O . ALA B 1 143 ? -1.194 -15.695 -8.008 1 98.56 143 ALA B O 1
ATOM 3524 N N . ILE B 1 144 ? -3.402 -16.234 -8.086 1 98.69 144 ILE B N 1
ATOM 3525 C CA . ILE B 1 144 ? -3.801 -15.039 -7.348 1 98.69 144 ILE B CA 1
ATOM 3526 C C . ILE B 1 144 ? -4.809 -15.414 -6.266 1 98.69 144 ILE B C 1
ATOM 3528 O O . ILE B 1 144 ? -5.551 -16.391 -6.41 1 98.69 144 ILE B O 1
ATOM 3532 N N . ILE B 1 145 ? -4.785 -14.758 -5.156 1 98.38 145 ILE B N 1
ATOM 3533 C CA . ILE B 1 145 ? -5.723 -14.898 -4.047 1 98.38 145 ILE B CA 1
ATOM 3534 C C . ILE B 1 145 ? -6.66 -13.695 -4.012 1 98.38 145 ILE B C 1
ATOM 3536 O O . ILE B 1 145 ? -6.223 -12.562 -3.773 1 98.38 145 ILE B O 1
ATOM 3540 N N . ILE B 1 146 ? -7.965 -13.969 -4.23 1 98.44 146 ILE B N 1
ATOM 3541 C CA . ILE B 1 146 ? -8.93 -12.898 -4.438 1 98.44 146 ILE B CA 1
ATOM 3542 C C . ILE B 1 146 ? -10.219 -13.203 -3.672 1 98.44 146 ILE B C 1
ATOM 3544 O O . ILE B 1 146 ? -10.32 -14.234 -3.006 1 98.44 146 ILE B O 1
ATOM 3548 N N . ALA B 1 147 ? -11.07 -12.258 -3.691 1 98.19 147 ALA B N 1
ATOM 3549 C CA . ALA B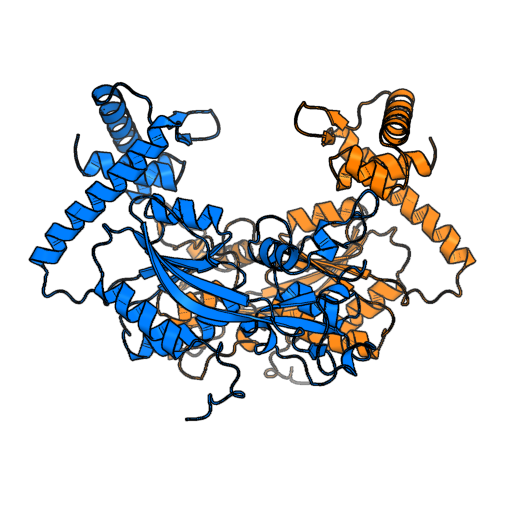 1 147 ? -12.422 -12.453 -3.172 1 98.19 147 ALA B CA 1
ATOM 3550 C C . ALA B 1 147 ? -13.406 -12.734 -4.305 1 98.19 147 ALA B C 1
ATOM 3552 O O . ALA B 1 147 ? -13.344 -12.102 -5.359 1 98.19 147 ALA B O 1
ATOM 3553 N N . LEU B 1 148 ? -14.281 -13.609 -4.051 1 97.5 148 LEU B N 1
ATOM 3554 C CA . LEU B 1 148 ? -15.312 -13.938 -5.031 1 97.5 148 LEU B CA 1
ATOM 3555 C C . LEU B 1 148 ? -16.391 -12.859 -5.055 1 97.5 148 LEU B C 1
ATOM 3557 O O . LEU B 1 148 ? -16.594 -12.164 -4.062 1 97.5 148 LEU B O 1
ATOM 3561 N N . PRO B 1 149 ? -17.031 -12.625 -6.227 1 97.25 149 PRO B N 1
ATOM 3562 C CA . PRO B 1 149 ? -16.969 -13.43 -7.449 1 97.25 149 PRO B CA 1
ATOM 3563 C C . PRO B 1 149 ? -15.773 -13.094 -8.328 1 97.25 149 PRO B C 1
ATOM 3565 O O . PRO B 1 149 ? -15.281 -11.961 -8.297 1 97.25 149 PRO B O 1
ATOM 3568 N N . PHE B 1 150 ? -15.32 -14.086 -9.016 1 97.69 150 PHE B N 1
ATOM 3569 C CA . PHE B 1 150 ? -14.219 -13.969 -9.977 1 97.69 150 PHE B CA 1
ATOM 3570 C C . PHE B 1 150 ? -14.352 -15.008 -11.078 1 97.69 150 PHE B C 1
ATOM 3572 O O . PHE B 1 150 ? -14.312 -16.219 -10.82 1 97.69 150 PHE B O 1
ATOM 3579 N N . GLN B 1 151 ? -14.484 -14.5 -12.312 1 95.38 151 GLN B N 1
ATOM 3580 C CA . GLN B 1 151 ? -14.617 -15.383 -13.461 1 95.38 151 GLN B CA 1
ATOM 3581 C C . GLN B 1 151 ? -13.742 -14.914 -14.617 1 95.38 151 GLN B C 1
ATOM 3583 O O . GLN B 1 151 ? -13.773 -13.742 -14.992 1 95.38 151 GLN B O 1
ATOM 3588 N N . GLU B 1 152 ? -12.992 -15.805 -15.078 1 94.06 152 GLU B N 1
ATOM 3589 C CA . GLU B 1 152 ? -12.094 -15.562 -16.203 1 94.06 152 GLU B CA 1
ATOM 3590 C C . GLU B 1 152 ? -11.953 -16.797 -17.078 1 94.06 152 GLU B C 1
ATOM 3592 O O . GLU B 1 152 ? -11.867 -17.922 -16.562 1 94.06 152 GLU B O 1
ATOM 3597 N N . ALA B 1 153 ? -11.93 -16.578 -18.406 1 92.31 153 ALA B N 1
ATOM 3598 C CA . ALA B 1 153 ? -11.766 -17.703 -19.312 1 92.31 153 ALA B CA 1
ATOM 3599 C C . ALA B 1 153 ? -10.453 -18.438 -19.062 1 92.31 153 ALA B C 1
ATOM 3601 O O . ALA B 1 153 ? -9.422 -17.797 -18.828 1 92.31 153 ALA B O 1
ATOM 3602 N N . ASP B 1 154 ? -10.5 -19.781 -19.062 1 92.75 154 ASP B N 1
ATOM 3603 C CA . ASP B 1 154 ? -9.344 -20.656 -18.969 1 92.75 154 ASP B CA 1
ATOM 3604 C C . ASP B 1 154 ? -8.641 -20.484 -17.609 1 92.75 154 ASP B C 1
ATOM 3606 O O . ASP B 1 154 ? -7.438 -20.719 -17.5 1 92.75 154 ASP B O 1
ATOM 3610 N N . VAL B 1 155 ? -9.359 -19.922 -16.734 1 97.12 155 VAL B N 1
ATOM 3611 C CA . VAL B 1 155 ? -8.867 -19.797 -15.359 1 97.12 155 VAL B CA 1
ATOM 3612 C C . VAL B 1 155 ? -9.703 -20.641 -14.414 1 97.12 155 VAL B C 1
ATOM 3614 O O . VAL B 1 155 ? -10.938 -20.656 -14.508 1 97.12 155 VAL B O 1
ATOM 3617 N N . LEU B 1 156 ? -9.039 -21.453 -13.57 1 97.94 156 LEU B N 1
ATOM 3618 C CA . LEU B 1 156 ? -9.695 -22.219 -12.516 1 97.94 156 LEU B CA 1
ATOM 3619 C C . LEU B 1 156 ? -9.734 -21.422 -11.219 1 97.94 156 LEU B C 1
ATOM 3621 O O . LEU B 1 156 ? -8.789 -20.703 -10.898 1 97.94 156 LEU B O 1
ATOM 3625 N N . THR B 1 157 ? -10.797 -21.562 -10.531 1 98.38 157 THR B N 1
ATOM 3626 C CA . THR B 1 157 ? -10.992 -20.859 -9.258 1 98.38 157 THR B CA 1
ATOM 3627 C C . THR B 1 157 ? -11.461 -21.844 -8.18 1 98.38 157 THR B C 1
ATOM 3629 O O . THR B 1 157 ? -12.336 -22.672 -8.43 1 98.38 157 THR B O 1
ATOM 3632 N N . LYS B 1 158 ? -10.859 -21.797 -6.973 1 98.06 158 LYS B N 1
ATOM 3633 C CA . LYS B 1 158 ? -11.195 -22.656 -5.848 1 98.06 158 LYS B CA 1
ATOM 3634 C C . LYS B 1 158 ? -11.43 -21.844 -4.578 1 98.06 158 LYS B C 1
ATOM 3636 O O . LYS B 1 158 ? -10.523 -21.156 -4.098 1 98.06 158 LYS B O 1
ATOM 3641 N N . PRO B 1 159 ? -12.664 -21.906 -4.039 1 97.81 159 PRO B N 1
ATOM 3642 C CA . PRO B 1 159 ? -12.883 -21.266 -2.74 1 97.81 159 PRO B CA 1
ATOM 3643 C C . PRO B 1 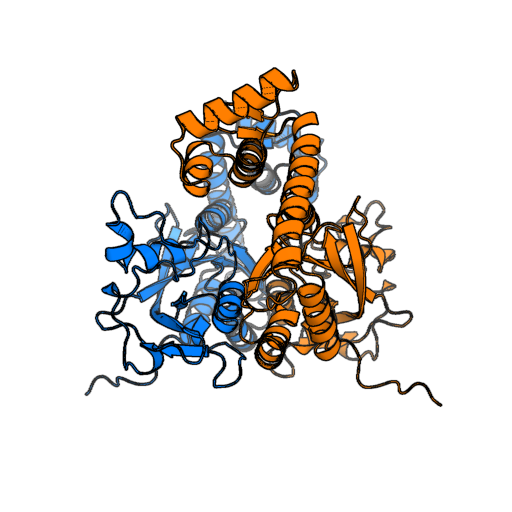159 ? -12.008 -21.859 -1.635 1 97.81 159 PRO B C 1
ATOM 3645 O O . PRO B 1 159 ? -11.797 -23.062 -1.596 1 97.81 159 PRO B O 1
ATOM 3648 N N . LEU B 1 160 ? -11.508 -20.984 -0.837 1 97.5 160 LEU B N 1
ATOM 3649 C CA . LEU B 1 160 ? -10.625 -21.422 0.236 1 97.5 160 LEU B CA 1
ATOM 3650 C C . LEU B 1 160 ? -11.305 -21.281 1.594 1 97.5 160 LEU B C 1
ATOM 3652 O O . LEU B 1 160 ? -11.312 -22.219 2.391 1 97.5 160 LEU B O 1
ATOM 3656 N N . TYR B 1 161 ? -11.867 -20.141 1.939 1 95.75 161 TYR B N 1
ATOM 3657 C CA . TYR B 1 161 ? -12.531 -19.906 3.215 1 95.75 161 TYR B CA 1
ATOM 3658 C C . TYR B 1 161 ? -13.469 -18.703 3.133 1 95.75 161 TYR B C 1
ATOM 3660 O O . TYR B 1 161 ? -13.328 -17.859 2.242 1 95.75 161 TYR B O 1
ATOM 3668 N N . ASP B 1 162 ? -14.43 -18.656 4.082 1 95 162 ASP B N 1
ATOM 3669 C CA . ASP B 1 162 ? -15.297 -17.5 4.273 1 95 162 ASP B CA 1
ATOM 3670 C C . ASP B 1 162 ? -14.789 -16.609 5.414 1 95 162 ASP B C 1
ATOM 3672 O O . ASP B 1 162 ? -14.227 -17.109 6.391 1 95 162 ASP B O 1
ATOM 3676 N N . GLU B 1 163 ? -15 -15.367 5.184 1 93.88 163 GLU B N 1
ATOM 3677 C CA . GLU B 1 163 ? -14.547 -14.422 6.199 1 93.88 163 GLU B CA 1
ATOM 3678 C C . GLU B 1 163 ? -15.609 -13.367 6.488 1 93.88 163 GLU B C 1
ATOM 3680 O O . GLU B 1 163 ? -16 -12.602 5.602 1 93.88 163 GLU B O 1
ATOM 3685 N N . PRO B 1 164 ? -16.062 -13.273 7.758 1 94.25 164 PRO B N 1
ATOM 3686 C CA . PRO B 1 164 ? -17.078 -12.281 8.109 1 94.25 164 PRO B CA 1
ATOM 3687 C C . PRO B 1 164 ? -16.484 -10.883 8.281 1 94.25 164 PRO B C 1
ATOM 3689 O O . PRO B 1 164 ? -15.266 -10.727 8.43 1 94.25 164 PRO B O 1
ATOM 3692 N N . PHE B 1 165 ? -17.438 -9.875 8.242 1 94.75 165 PHE B N 1
ATOM 3693 C CA . PHE B 1 165 ? -17.062 -8.477 8.43 1 94.75 165 PHE B CA 1
ATOM 3694 C C . PHE B 1 165 ? -17.375 -8.023 9.852 1 94.75 165 PHE B C 1
ATOM 3696 O O . PHE B 1 165 ? -18.328 -8.508 10.469 1 94.75 165 PHE B O 1
ATOM 3703 N N . PHE B 1 166 ? -16.609 -7.121 10.391 1 95.19 166 PHE B N 1
ATOM 3704 C CA . PHE B 1 166 ? -16.766 -6.57 11.727 1 95.19 166 PHE B CA 1
ATOM 3705 C C . PHE B 1 166 ? -16.75 -5.047 11.695 1 95.19 166 PHE B C 1
ATOM 3707 O O . PHE B 1 166 ? -16.109 -4.449 10.828 1 95.19 166 PHE B O 1
ATOM 3714 N N . ALA B 1 167 ? -17.406 -4.492 12.648 1 94.88 167 ALA B N 1
ATOM 3715 C CA . ALA B 1 167 ? -17.312 -3.049 12.852 1 94.88 167 ALA B CA 1
ATOM 3716 C C . ALA B 1 167 ? -16.125 -2.682 13.719 1 94.88 167 ALA B C 1
ATOM 3718 O O . ALA B 1 167 ? -15.859 -3.334 14.734 1 94.88 167 ALA B O 1
ATOM 3719 N N . LEU B 1 168 ? -15.391 -1.747 13.234 1 95.19 168 LEU B N 1
ATOM 3720 C CA . LEU B 1 168 ? -14.289 -1.173 14 1 95.19 168 LEU B CA 1
ATOM 3721 C C . LEU B 1 168 ? -14.656 0.208 14.531 1 95.19 168 LEU B C 1
ATOM 3723 O O . LEU B 1 168 ? -15.023 1.099 13.758 1 95.19 168 LEU B O 1
ATOM 3727 N N . LEU B 1 169 ? -14.523 0.381 15.883 1 95.31 169 LEU B N 1
ATOM 3728 C CA . LEU B 1 169 ? -14.945 1.604 16.562 1 95.31 169 LEU B CA 1
ATOM 3729 C C . LEU B 1 169 ? -13.797 2.207 17.359 1 95.31 169 LEU B C 1
ATOM 3731 O O . LEU B 1 169 ? -12.969 1.478 17.906 1 95.31 169 LEU B O 1
ATOM 3735 N N . PRO B 1 170 ? -13.758 3.553 17.391 1 94.31 170 PRO B N 1
ATOM 3736 C CA . PRO B 1 170 ? -12.805 4.133 18.344 1 94.31 170 PRO B CA 1
ATOM 3737 C C . PRO B 1 170 ? -13.203 3.879 19.797 1 94.31 170 PRO B C 1
ATOM 3739 O O . PRO B 1 170 ? -14.367 3.596 20.094 1 94.31 170 PRO B O 1
ATOM 3742 N N . ALA B 1 171 ? -12.172 3.994 20.625 1 90.06 171 ALA B N 1
ATOM 3743 C CA . ALA B 1 171 ? -12.453 3.861 22.062 1 90.06 171 ALA B CA 1
ATOM 3744 C C . ALA B 1 171 ? -13.508 4.871 22.5 1 90.06 171 ALA B C 1
ATOM 3746 O O . ALA B 1 171 ? -13.484 6.031 22.078 1 90.06 171 ALA B O 1
ATOM 3747 N N . GLY B 1 172 ? -14.484 4.32 23.328 1 91 172 GLY B N 1
ATOM 3748 C CA . GLY B 1 172 ? -15.484 5.203 23.906 1 91 172 GLY B CA 1
ATOM 3749 C C . GLY B 1 172 ? -16.688 5.414 23.016 1 91 172 GLY B C 1
ATOM 3750 O O . GLY B 1 172 ? -17.656 6.086 23.406 1 91 172 GLY B O 1
ATOM 3751 N N . HIS B 1 173 ? -16.609 4.938 21.812 1 93.06 173 HIS B N 1
ATOM 3752 C CA . HIS B 1 173 ? -17.766 5.074 20.938 1 93.06 173 HIS B CA 1
ATOM 3753 C C . HIS B 1 173 ? -19.016 4.469 21.562 1 93.06 173 HIS B C 1
ATOM 3755 O O . HIS B 1 173 ? -18.953 3.391 22.156 1 93.06 173 HIS B O 1
ATOM 3761 N N . PRO B 1 174 ? -20.141 5.07 21.422 1 94 174 PRO B N 1
ATOM 3762 C CA . PRO B 1 174 ? -21.359 4.578 22.047 1 94 174 PRO B CA 1
ATOM 3763 C C . PRO B 1 174 ? -21.734 3.166 21.594 1 94 174 PRO B C 1
ATOM 3765 O O . PRO B 1 174 ? -22.312 2.4 22.375 1 94 174 PRO B O 1
ATOM 3768 N N . TRP B 1 175 ? -21.438 2.816 20.438 1 94.12 175 TRP B N 1
ATOM 3769 C CA . TRP B 1 175 ? -21.781 1.509 19.906 1 94.12 175 TRP B CA 1
ATOM 3770 C C . TRP B 1 175 ? -20.984 0.402 20.578 1 94.12 175 TRP B C 1
ATOM 3772 O O . TRP B 1 175 ? -21.312 -0.78 20.453 1 94.12 175 TRP B O 1
ATOM 3782 N N . ALA B 1 176 ? -19.938 0.808 21.281 1 93.44 176 ALA B N 1
ATOM 3783 C CA . ALA B 1 176 ? -19.125 -0.193 21.969 1 93.44 176 ALA B CA 1
ATOM 3784 C C . ALA B 1 176 ? -19.922 -0.892 23.062 1 93.44 176 ALA B C 1
ATOM 3786 O O . ALA B 1 176 ? -19.516 -1.957 23.547 1 93.44 176 ALA B O 1
ATOM 3787 N N . ALA B 1 177 ? -20.953 -0.336 23.406 1 95 177 ALA B N 1
ATOM 3788 C CA . ALA B 1 177 ? -21.812 -0.922 24.438 1 95 177 ALA B CA 1
ATOM 3789 C C . ALA B 1 177 ? -22.75 -1.967 23.828 1 95 177 ALA B C 1
ATOM 3791 O O . ALA B 1 177 ? -23.375 -2.744 24.562 1 95 177 ALA B O 1
ATOM 3792 N N . ARG B 1 178 ? -22.812 -1.983 22.562 1 95.31 178 ARG B N 1
ATOM 3793 C CA . ARG B 1 178 ? -23.703 -2.928 21.891 1 95.31 178 ARG B CA 1
ATOM 3794 C C . ARG B 1 178 ? -23 -4.27 21.688 1 95.31 178 ARG B C 1
ATOM 3796 O O . ARG B 1 178 ? -21.781 -4.324 21.516 1 95.31 178 ARG B O 1
ATOM 3803 N N . GLU B 1 179 ? -23.797 -5.324 21.641 1 95.69 179 GLU B N 1
ATOM 3804 C CA . GLU B 1 179 ? -23.266 -6.656 21.391 1 95.69 179 GLU B CA 1
ATOM 3805 C C . GLU B 1 179 ? -22.953 -6.852 19.906 1 95.69 179 GLU B C 1
ATOM 3807 O O . GLU B 1 179 ? -22 -7.562 19.562 1 95.69 179 GLU B O 1
ATOM 3812 N N . SER B 1 180 ? -23.734 -6.273 19.078 1 96.19 180 SER B N 1
ATOM 3813 C CA . SER B 1 180 ? -23.578 -6.312 17.641 1 96.19 180 SER B CA 1
ATOM 3814 C C . SER B 1 180 ? -24.078 -5.023 16.984 1 96.19 180 SER B C 1
ATOM 3816 O O . SER B 1 180 ? -24.797 -4.246 17.609 1 96.19 180 SER B O 1
ATOM 3818 N N . ILE B 1 181 ? -23.594 -4.762 15.883 1 94.25 181 ILE B N 1
ATOM 3819 C CA . ILE B 1 181 ? -23.969 -3.537 15.172 1 94.25 181 ILE B CA 1
ATOM 3820 C C . ILE B 1 181 ? -24.844 -3.877 13.977 1 94.25 181 ILE B C 1
ATOM 3822 O O . ILE B 1 181 ? -24.453 -4.645 13.102 1 94.25 181 ILE B O 1
ATOM 3826 N N . ASP B 1 182 ? -25.953 -3.258 13.898 1 91 182 ASP B N 1
ATOM 3827 C CA . ASP B 1 182 ? -26.828 -3.398 12.742 1 91 182 ASP B CA 1
ATOM 3828 C C . ASP B 1 182 ? -26.297 -2.611 11.547 1 91 182 ASP B C 1
ATOM 3830 O O . ASP B 1 182 ? -26 -1.423 11.664 1 91 182 ASP B O 1
ATOM 3834 N N . THR B 1 183 ? -26.266 -3.307 10.398 1 87.81 183 THR B N 1
ATOM 3835 C CA . THR B 1 183 ? -25.703 -2.686 9.195 1 87.81 183 THR B CA 1
ATOM 3836 C C . THR B 1 183 ? -26.516 -1.451 8.805 1 87.81 183 THR B C 1
ATOM 3838 O O . THR B 1 183 ? -26 -0.55 8.141 1 87.81 183 THR B O 1
ATOM 3841 N N . GLU B 1 184 ? -27.734 -1.327 9.156 1 84 184 GLU B N 1
ATOM 3842 C CA . GLU B 1 184 ? -28.594 -0.183 8.844 1 84 184 GLU B CA 1
ATOM 3843 C C . GLU B 1 184 ? -28.094 1.076 9.555 1 84 184 GLU B C 1
ATOM 3845 O O . GLU B 1 184 ? -28.422 2.193 9.141 1 84 184 GLU B O 1
ATOM 3850 N N . LEU B 1 185 ? -27.406 0.818 10.648 1 83.94 185 LEU B N 1
ATOM 3851 C CA . LEU B 1 185 ? -26.906 1.944 11.43 1 83.94 185 LEU B CA 1
ATOM 3852 C C . LEU B 1 185 ? -25.703 2.588 10.742 1 83.94 185 LEU B C 1
ATOM 3854 O O . LEU B 1 185 ? -25.328 3.719 11.062 1 83.94 185 LEU B O 1
ATOM 3858 N N . LEU B 1 186 ? -25.016 1.835 9.812 1 81.5 186 LEU B N 1
ATOM 3859 C CA . LEU B 1 186 ? -23.781 2.283 9.195 1 81.5 186 LEU B CA 1
ATOM 3860 C C . LEU B 1 186 ? -24.031 3.418 8.203 1 81.5 186 LEU B C 1
ATOM 3862 O O . LEU B 1 186 ? -23.125 3.83 7.477 1 81.5 186 LEU B O 1
ATOM 3866 N N . ASN B 1 187 ? -25.078 4.051 8.125 1 67.44 187 ASN B N 1
ATOM 3867 C CA . ASN B 1 187 ? -25.391 5.121 7.188 1 67.44 187 ASN B CA 1
ATOM 3868 C C . ASN B 1 187 ? -24.797 6.457 7.641 1 67.44 187 ASN B C 1
ATOM 3870 O O . ASN B 1 187 ? -25.141 7.504 7.086 1 67.44 187 ASN B O 1
ATOM 3874 N N . ASP B 1 188 ? -23.812 6.332 8.492 1 61.5 188 ASP B N 1
ATOM 3875 C CA . ASP B 1 188 ? -23.375 7.57 9.133 1 61.5 188 ASP B CA 1
ATOM 3876 C C . ASP B 1 188 ? -22.172 8.172 8.406 1 61.5 188 ASP B C 1
ATOM 3878 O O . ASP B 1 188 ? -21.438 7.461 7.711 1 61.5 188 ASP B O 1
ATOM 3882 N N . LYS B 1 189 ? -22.109 9.508 8.352 1 65.75 189 LYS B N 1
ATOM 3883 C CA . LYS B 1 189 ? -21.062 10.359 7.801 1 65.75 189 LYS B CA 1
ATOM 3884 C C . LYS B 1 189 ? -19.688 9.984 8.367 1 65.75 189 LYS B C 1
ATOM 3886 O O . LYS B 1 189 ? -18.656 10.383 7.828 1 65.75 189 LYS B O 1
ATOM 3891 N N . SER B 1 190 ? -19.703 9.023 9.289 1 80.94 190 SER B N 1
ATOM 3892 C CA . SER B 1 190 ? -18.422 8.766 9.953 1 80.94 190 SER B CA 1
ATOM 3893 C C . SER B 1 190 ? -17.812 7.441 9.492 1 80.94 190 SER B C 1
ATOM 3895 O O . SER B 1 190 ? -16.797 7.004 10.023 1 80.94 190 SER B O 1
ATOM 3897 N N . LEU B 1 191 ? -18.453 6.82 8.406 1 89.12 191 LEU B N 1
ATOM 3898 C CA . LEU B 1 191 ? -17.938 5.539 7.938 1 89.12 191 LEU B CA 1
ATOM 3899 C C . LEU B 1 191 ? -16.734 5.746 7.004 1 89.12 191 LEU B C 1
ATOM 3901 O O . LEU B 1 191 ? -16.891 6.328 5.926 1 89.12 191 LEU B O 1
ATOM 3905 N N . LEU B 1 192 ? -15.594 5.23 7.465 1 92.06 192 LEU B N 1
ATOM 3906 C CA . LEU B 1 192 ? -14.375 5.293 6.668 1 92.06 192 LEU B CA 1
ATOM 3907 C C . LEU B 1 192 ? -14.266 4.078 5.75 1 92.06 192 LEU B C 1
ATOM 3909 O O . LEU B 1 192 ? -14.359 2.938 6.207 1 92.06 192 LEU B O 1
ATOM 3913 N N . LEU B 1 193 ? -14.094 4.34 4.453 1 91.06 193 LEU B N 1
ATOM 3914 C CA . LEU B 1 193 ? -14.016 3.268 3.465 1 91.06 193 LEU B CA 1
ATOM 3915 C C . LEU B 1 193 ? -12.734 3.365 2.652 1 91.06 193 LEU B C 1
ATOM 3917 O O . LEU B 1 193 ? -12.172 4.453 2.496 1 91.06 193 LEU B O 1
ATOM 3921 N N . LEU B 1 194 ? -12.281 2.217 2.199 1 93.25 194 LEU B N 1
ATOM 3922 C CA . LEU B 1 194 ? -11.18 2.197 1.244 1 93.25 194 LEU B CA 1
ATOM 3923 C C . LEU B 1 194 ? -11.555 2.926 -0.04 1 93.25 194 LEU B C 1
ATOM 3925 O O . LEU B 1 194 ? -12.742 3.129 -0.318 1 93.25 194 LEU B O 1
ATOM 3929 N N . GLY B 1 195 ? -10.469 3.297 -0.77 1 88.94 195 GLY B N 1
ATOM 3930 C CA . GLY B 1 195 ? -10.688 4.004 -2.021 1 88.94 195 GLY B CA 1
ATOM 3931 C C . GLY B 1 195 ? -11.25 3.117 -3.117 1 88.94 195 GLY B C 1
ATOM 3932 O O . GLY B 1 195 ? -11.336 1.898 -2.953 1 88.94 195 GLY B O 1
ATOM 3933 N N . GLU B 1 196 ? -11.492 3.752 -4.258 1 86.81 196 GLU B N 1
ATOM 3934 C CA . GLU B 1 196 ? -12.031 3.039 -5.414 1 86.81 196 GLU B CA 1
ATOM 3935 C C . GLU B 1 196 ? -11.016 2.035 -5.961 1 86.81 196 GLU B C 1
ATOM 3937 O O . GLU B 1 196 ? -9.812 2.291 -5.941 1 86.81 196 GLU B O 1
ATOM 3942 N N . GLY B 1 197 ? -11.555 0.929 -6.445 1 89.88 197 GLY B N 1
ATOM 3943 C CA . GLY B 1 197 ? -10.711 -0.131 -6.973 1 89.88 197 GLY B CA 1
ATOM 3944 C C . GLY B 1 197 ? -10.609 -1.327 -6.043 1 89.88 197 GLY B C 1
ATOM 3945 O O . GLY B 1 197 ? -10.297 -2.436 -6.484 1 89.88 197 GLY B O 1
ATOM 3946 N N . HIS B 1 198 ? -10.82 -1.036 -4.805 1 93.19 198 HIS B N 1
ATOM 3947 C CA . HIS B 1 198 ? -10.836 -2.127 -3.836 1 93.19 198 HIS B CA 1
ATOM 3948 C C . HIS B 1 198 ? -12.156 -2.881 -3.869 1 93.19 198 HIS B C 1
ATOM 3950 O O . HIS B 1 198 ? -13.211 -2.305 -3.588 1 93.19 198 HIS B O 1
ATOM 3956 N N . CYS B 1 199 ? -12.117 -4.129 -4.109 1 95.06 199 CYS B N 1
ATOM 3957 C CA . CYS B 1 199 ? -13.336 -4.93 -4.121 1 95.06 199 CYS B CA 1
ATOM 3958 C C . CYS B 1 199 ? -13.969 -4.98 -2.734 1 95.06 199 CYS B C 1
ATOM 3960 O O . CYS B 1 199 ? -15.188 -5.109 -2.605 1 95.06 199 CYS B O 1
ATOM 3962 N N . PHE B 1 200 ? -13.18 -4.852 -1.696 1 95 200 PHE B N 1
ATOM 3963 C CA . PHE B 1 200 ? -13.719 -4.867 -0.342 1 95 200 PHE B CA 1
ATOM 3964 C C . PHE B 1 200 ? -14.625 -3.662 -0.107 1 95 200 PHE B C 1
ATOM 3966 O O . PHE B 1 200 ? -15.633 -3.766 0.59 1 95 200 PHE B O 1
ATOM 3973 N N . ARG B 1 201 ? -14.164 -2.559 -0.589 1 92.12 201 ARG B N 1
ATOM 3974 C CA . ARG B 1 201 ? -15.031 -1.388 -0.525 1 92.12 201 ARG B CA 1
ATOM 3975 C C . ARG B 1 201 ? -16.422 -1.702 -1.085 1 92.12 201 ARG B C 1
ATOM 3977 O O . ARG B 1 201 ? -17.438 -1.42 -0.443 1 92.12 201 ARG B O 1
ATOM 3984 N N . ASP B 1 202 ? -16.453 -2.318 -2.252 1 90.81 202 ASP B N 1
ATOM 3985 C CA . ASP B 1 202 ? -17.703 -2.646 -2.916 1 90.81 202 ASP B CA 1
ATOM 3986 C C . ASP B 1 202 ? -18.516 -3.656 -2.1 1 90.81 202 ASP B C 1
ATOM 3988 O O . ASP B 1 202 ? -19.734 -3.553 -2.012 1 90.81 202 ASP B O 1
ATOM 3992 N N . GLN B 1 203 ? -17.875 -4.543 -1.547 1 91.56 203 GLN B N 1
ATOM 3993 C CA . GLN B 1 203 ? -18.531 -5.566 -0.735 1 91.56 203 GLN B CA 1
ATOM 3994 C C . GLN B 1 203 ? -19.188 -4.953 0.499 1 91.56 203 GLN B C 1
ATOM 3996 O O . GLN B 1 203 ? -20.297 -5.344 0.878 1 91.56 203 GLN B O 1
ATOM 4001 N N . VAL B 1 204 ? -18.484 -4.035 1.112 1 91 204 VAL B N 1
ATOM 4002 C CA . VAL B 1 204 ? -19.031 -3.344 2.273 1 91 204 VAL B CA 1
ATOM 4003 C C . VAL B 1 204 ? -20.25 -2.525 1.857 1 91 204 VAL B C 1
ATOM 4005 O O . VAL B 1 204 ? -21.297 -2.559 2.525 1 91 204 VAL B O 1
ATOM 4008 N N . LEU B 1 205 ? -20.141 -1.846 0.786 1 87.94 205 LEU B N 1
ATOM 4009 C CA . LEU B 1 205 ? -21.234 -1.017 0.301 1 87.94 205 LEU B CA 1
ATOM 4010 C C . LEU B 1 205 ? -22.438 -1.873 -0.062 1 87.94 205 LEU B C 1
ATOM 4012 O O . LEU B 1 205 ? -23.578 -1.468 0.164 1 87.94 205 LEU B O 1
ATOM 4016 N N . GLU B 1 206 ? -22.219 -3.002 -0.642 1 87.31 206 GLU B N 1
ATOM 4017 C CA . GLU B 1 206 ? -23.297 -3.916 -1.01 1 87.31 206 GLU B CA 1
ATOM 4018 C C . GLU B 1 206 ? -23.984 -4.48 0.228 1 87.31 206 GLU B C 1
ATOM 4020 O O . GLU B 1 206 ? -25.188 -4.738 0.21 1 87.31 206 GLU B O 1
ATOM 4025 N N . ALA B 1 207 ? -23.203 -4.672 1.186 1 82.38 207 ALA B N 1
ATOM 4026 C CA . ALA B 1 207 ? -23.719 -5.293 2.404 1 82.38 207 ALA B CA 1
ATOM 4027 C C . ALA B 1 207 ? -24.5 -4.293 3.244 1 82.38 207 ALA B C 1
ATOM 4029 O O . ALA B 1 207 ? -25.25 -4.68 4.141 1 82.38 207 ALA B O 1
ATOM 4030 N N . CYS B 1 208 ? -24.312 -3.066 2.949 1 78.5 208 CYS B N 1
ATOM 4031 C CA . CYS B 1 208 ? -24.984 -2.031 3.736 1 78.5 208 CYS B CA 1
ATOM 4032 C C . CYS B 1 208 ? -25.953 -1.234 2.879 1 78.5 208 CYS B C 1
ATOM 4034 O O . CYS B 1 208 ? -25.594 -0.2 2.316 1 78.5 208 CYS B O 1
ATOM 4036 N N . PRO B 1 209 ? -27.172 -1.791 2.719 1 69.06 209 PRO B N 1
ATOM 4037 C CA . PRO B 1 209 ? -28.141 -1.228 1.785 1 69.06 209 PRO B CA 1
ATOM 4038 C C . PRO B 1 209 ? -28.391 0.262 2.014 1 69.06 209 PRO B C 1
ATOM 4040 O O . PRO B 1 209 ? -28.703 0.992 1.069 1 69.06 209 PRO B O 1
ATOM 4043 N N . SER B 1 210 ? -28.312 0.604 3.225 1 64.75 210 SER B N 1
ATOM 4044 C CA . SER B 1 210 ? -28.562 2.014 3.518 1 64.75 210 SER B CA 1
ATOM 4045 C C . SER B 1 210 ? -27.5 2.9 2.871 1 64.75 210 SER B C 1
ATOM 4047 O O . SER B 1 210 ? -27.719 4.098 2.676 1 64.75 210 SER B O 1
ATOM 4049 N N . LEU B 1 211 ? -26.422 2.285 2.557 1 62.25 211 LEU B N 1
ATOM 4050 C CA . LEU B 1 211 ? -25.312 3.035 1.95 1 62.25 211 LEU B CA 1
ATOM 4051 C C . LEU B 1 211 ? -25.562 3.227 0.456 1 62.25 211 LEU B C 1
ATOM 4053 O O . LEU B 1 211 ? -25 4.141 -0.152 1 62.25 211 LEU B O 1
ATOM 4057 N N . ARG B 1 212 ? -26.219 2.188 -0.154 1 57.38 212 ARG B N 1
ATOM 4058 C CA . ARG B 1 212 ? -26.484 2.264 -1.588 1 57.38 212 ARG B CA 1
ATOM 4059 C C . ARG B 1 212 ? -27.547 3.307 -1.896 1 57.38 212 ARG B C 1
ATOM 4061 O O . ARG B 1 212 ? -27.531 3.926 -2.961 1 57.38 212 ARG B O 1
ATOM 4068 N N . LYS B 1 213 ? -28.719 3.113 -1.136 1 49.44 213 LYS B N 1
ATOM 4069 C CA . LYS B 1 213 ? -29.891 3.924 -1.444 1 49.44 213 LYS B CA 1
ATOM 4070 C C . LYS B 1 213 ? -29.578 5.414 -1.301 1 49.44 213 LYS B C 1
ATOM 4072 O O . LYS B 1 213 ? -30.484 6.223 -1.098 1 49.44 213 LYS B O 1
ATOM 4077 N N . GLY B 1 214 ? -28.484 5.727 -1.119 1 44.47 214 GLY B N 1
ATOM 4078 C CA . GLY B 1 214 ? -28.359 7.172 -1.046 1 44.47 214 GLY B CA 1
ATOM 4079 C C . GLY B 1 214 ? -29 7.891 -2.215 1 44.47 214 GLY B C 1
ATOM 4080 O O . GLY B 1 214 ? -28.516 7.816 -3.344 1 44.47 214 GLY B O 1
ATOM 4081 N N . GLY B 1 215 ? -30.188 7.922 -2.301 1 39.59 215 GLY B N 1
ATOM 4082 C CA . GLY B 1 215 ? -30.75 9.109 -2.916 1 39.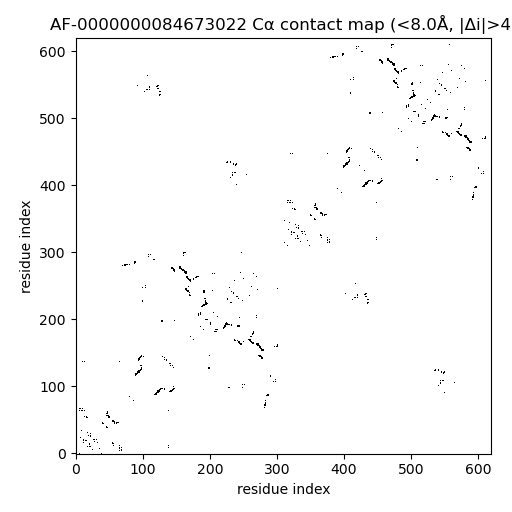59 215 GLY B CA 1
ATOM 4083 C C . GLY B 1 215 ? -29.828 10.305 -2.877 1 39.59 215 GLY B C 1
ATOM 4084 O O . GLY B 1 215 ? -28.641 10.172 -2.525 1 39.59 215 GLY B O 1
ATOM 4085 N N . GLU B 1 216 ? -30.375 11.648 -2.902 1 41.75 216 GLU B N 1
ATOM 4086 C CA . GLU B 1 216 ? -29.781 12.977 -2.83 1 41.75 216 GLU B CA 1
ATOM 4087 C C . GLU B 1 216 ? -28.672 13.031 -1.783 1 41.75 216 GLU B C 1
ATOM 4089 O O . GLU B 1 216 ? -27.734 13.82 -1.906 1 41.75 216 GLU B O 1
ATOM 4094 N N . ASP B 1 217 ? -28.766 12.234 -0.621 1 42.5 217 ASP B N 1
ATOM 4095 C CA . ASP B 1 217 ? -27.969 12.414 0.586 1 42.5 217 ASP B CA 1
ATOM 4096 C C . ASP B 1 217 ? -26.781 11.453 0.607 1 42.5 217 ASP B C 1
ATOM 4098 O O . ASP B 1 217 ? -26.234 11.156 1.671 1 42.5 217 ASP B O 1
ATOM 4102 N N . ALA B 1 218 ? -26.531 10.641 -0.202 1 44.81 218 ALA B N 1
ATOM 4103 C CA . ALA B 1 218 ? -25.422 9.695 -0.346 1 44.81 218 ALA B CA 1
ATOM 4104 C C . ALA B 1 218 ? -24.078 10.383 -0.114 1 44.81 218 ALA B C 1
ATOM 4106 O O . ALA B 1 218 ? -23.047 9.727 -0.081 1 44.81 218 ALA B O 1
ATOM 4107 N N . ALA B 1 219 ? -23.938 11.609 -0.243 1 44.56 219 ALA B N 1
ATOM 4108 C CA . ALA B 1 219 ? -22.797 12.492 0.017 1 44.56 219 ALA B CA 1
ATOM 4109 C C . ALA B 1 219 ? -22.25 12.273 1.423 1 44.56 219 ALA B C 1
ATOM 4111 O O . ALA B 1 219 ? -21.266 12.914 1.819 1 44.56 219 ALA B O 1
ATOM 4112 N N . LYS B 1 220 ? -22.828 11.25 2.152 1 52.75 220 LYS B N 1
ATOM 4113 C CA . LYS B 1 220 ? -22.562 11.422 3.576 1 52.75 220 LYS B CA 1
ATOM 4114 C C . LYS B 1 220 ? -21.391 10.539 4.023 1 52.75 220 LYS B C 1
ATOM 4116 O O . LYS B 1 220 ? -20.969 10.602 5.18 1 52.75 220 LYS B O 1
ATOM 4121 N N . HIS B 1 221 ? -20.969 9.469 3.145 1 49.84 221 HIS B N 1
ATOM 4122 C CA . HIS B 1 221 ? -19.828 8.742 3.697 1 49.84 221 HIS B CA 1
ATOM 4123 C C . HIS B 1 221 ? -18.516 9.383 3.275 1 49.84 221 HIS B C 1
ATOM 4125 O O . HIS B 1 221 ? -18.438 10.008 2.215 1 49.84 221 HIS B O 1
ATOM 4131 N N . THR B 1 222 ? -17.656 9.391 4.34 1 59.5 222 THR B N 1
ATOM 4132 C CA . THR B 1 222 ? -16.328 9.914 4.043 1 59.5 222 THR B CA 1
ATOM 4133 C C . THR B 1 222 ? -15.477 8.859 3.33 1 59.5 222 THR B C 1
ATOM 4135 O O . THR B 1 222 ? -15.195 7.797 3.889 1 59.5 222 THR B O 1
ATOM 4138 N N . THR B 1 223 ? -15.516 8.852 2.035 1 60.19 223 THR B N 1
ATOM 4139 C CA . THR B 1 223 ? -14.578 7.992 1.321 1 60.19 223 THR B CA 1
ATOM 4140 C C . THR B 1 223 ? -13.148 8.492 1.495 1 60.19 223 THR B C 1
ATOM 4142 O O . THR B 1 223 ? -12.867 9.672 1.268 1 60.19 223 THR B O 1
ATOM 4145 N N . VAL B 1 224 ? -12.43 7.613 2.316 1 67.5 224 VAL B N 1
ATOM 4146 C CA . VAL B 1 224 ? -11 7.914 2.428 1 67.5 224 VAL B CA 1
ATOM 4147 C C . VAL B 1 224 ? -10.242 7.227 1.301 1 67.5 224 VAL B C 1
ATOM 4149 O O . VAL B 1 224 ? -10.547 6.09 0.938 1 67.5 224 VAL B O 1
ATOM 4152 N N . GLU B 1 225 ? -9.547 7.957 0.495 1 65.69 225 GLU B N 1
ATOM 4153 C CA . GLU B 1 225 ? -8.695 7.418 -0.566 1 65.69 225 GLU B CA 1
ATOM 4154 C C . GLU B 1 225 ? -7.555 6.586 0.008 1 65.69 225 GLU B C 1
ATOM 4156 O O . GLU B 1 225 ? -6.477 6.508 -0.583 1 65.69 225 GLU B O 1
ATOM 4161 N N . SER B 1 226 ? -7.98 5.93 1.126 1 67.69 226 SER B N 1
ATOM 4162 C CA . SER B 1 226 ? -6.895 5.156 1.721 1 67.69 226 SER B CA 1
ATOM 4163 C C . SER B 1 226 ? -6.672 3.852 0.966 1 67.69 226 SER B C 1
ATOM 4165 O O . SER B 1 226 ? -7.625 3.221 0.505 1 67.69 226 SER B O 1
ATOM 4167 N N . SER B 1 227 ? -5.352 3.541 0.878 1 68.06 227 SER B N 1
ATOM 4168 C CA . SER B 1 227 ? -4.965 2.352 0.125 1 68.06 227 SER B CA 1
ATOM 4169 C C . SER B 1 227 ? -4.793 1.147 1.046 1 68.06 227 SER B C 1
ATOM 4171 O O . SER B 1 227 ? -4.551 0.033 0.579 1 68.06 227 SER B O 1
ATOM 4173 N N . SER B 1 228 ? -5.039 1.381 2.391 1 89.56 228 SER B N 1
ATOM 4174 C CA . SER B 1 228 ? -4.742 0.23 3.238 1 89.56 228 SER B CA 1
ATOM 4175 C C . SER B 1 228 ? -5.695 0.156 4.426 1 89.56 228 SER B C 1
ATOM 4177 O O . SER B 1 228 ? -6.094 1.187 4.973 1 89.56 228 SER B O 1
ATOM 4179 N N . LEU B 1 229 ? -6.039 -1.052 4.797 1 94.25 229 LEU B N 1
ATOM 4180 C CA . LEU B 1 229 ? -6.863 -1.288 5.977 1 94.25 229 LEU B CA 1
ATOM 4181 C C . LEU B 1 229 ? -6.156 -0.803 7.238 1 94.25 229 LEU B C 1
ATOM 4183 O O . LEU B 1 229 ? -6.805 -0.333 8.18 1 94.25 229 LEU B O 1
ATOM 4187 N N . GLU B 1 230 ? -4.848 -0.873 7.195 1 93.25 230 GLU B N 1
ATOM 4188 C CA . GLU B 1 230 ? -4.082 -0.418 8.352 1 93.25 230 GLU B CA 1
ATOM 4189 C C . GLU B 1 230 ? -4.238 1.085 8.562 1 93.25 230 GLU B C 1
ATOM 4191 O O . GLU B 1 230 ? -4.438 1.543 9.695 1 93.25 230 GLU B O 1
ATOM 4196 N N . THR B 1 231 ? -4.137 1.782 7.504 1 92.81 231 THR B N 1
ATOM 4197 C CA . THR B 1 231 ? -4.293 3.229 7.602 1 92.81 231 THR B CA 1
ATOM 4198 C C . THR B 1 231 ? -5.68 3.592 8.117 1 92.81 231 THR B C 1
ATOM 4200 O O . THR B 1 231 ? -5.824 4.477 8.961 1 92.81 231 THR B O 1
ATOM 4203 N N . ILE B 1 232 ? -6.668 2.922 7.652 1 94.12 232 ILE B N 1
ATOM 4204 C CA . ILE B 1 232 ? -8.031 3.131 8.117 1 94.12 232 ILE B CA 1
ATOM 4205 C C . ILE B 1 232 ? -8.117 2.838 9.617 1 94.12 232 ILE B C 1
ATOM 4207 O O . ILE B 1 232 ? -8.727 3.6 10.375 1 94.12 232 ILE B O 1
ATOM 4211 N N . ARG B 1 233 ? -7.523 1.785 9.984 1 94.88 233 ARG B N 1
ATOM 4212 C CA . ARG B 1 233 ? -7.5 1.413 11.398 1 94.88 233 ARG B CA 1
ATOM 4213 C C . ARG B 1 233 ? -6.898 2.527 12.25 1 94.88 233 ARG B C 1
ATOM 4215 O O . ARG B 1 233 ? -7.426 2.855 13.312 1 94.88 233 ARG B O 1
ATOM 4222 N N . HIS B 1 234 ? -5.844 3.102 11.781 1 93.69 234 HIS B N 1
ATOM 4223 C CA . HIS B 1 234 ? -5.199 4.195 12.5 1 93.69 234 HIS B CA 1
ATOM 4224 C C . HIS B 1 234 ? -6.133 5.398 12.617 1 93.69 234 HIS B C 1
ATOM 4226 O O . HIS B 1 234 ? -6.203 6.031 13.672 1 93.69 234 HIS B O 1
ATOM 4232 N N . MET B 1 235 ? -6.785 5.652 11.57 1 94.56 235 MET B N 1
ATOM 4233 C CA . MET B 1 235 ? -7.695 6.793 11.586 1 94.56 235 MET B CA 1
ATOM 4234 C C . MET B 1 235 ? -8.859 6.547 12.539 1 94.56 235 MET B C 1
ATOM 4236 O O . MET B 1 235 ? -9.266 7.453 13.273 1 94.56 235 MET B O 1
ATOM 4240 N N . VAL B 1 236 ? -9.344 5.332 12.594 1 94.69 236 VAL B N 1
ATOM 4241 C CA . VAL B 1 236 ? -10.375 4.973 13.562 1 94.69 236 VAL B CA 1
ATOM 4242 C C . VAL B 1 236 ? -9.828 5.117 14.984 1 94.69 236 VAL B C 1
ATOM 4244 O O . VAL B 1 236 ? -10.477 5.719 15.844 1 94.69 236 VAL B O 1
ATOM 4247 N N . ALA B 1 237 ? -8.672 4.605 15.18 1 94.69 237 ALA B N 1
ATOM 4248 C CA . ALA B 1 237 ? -8.039 4.648 16.5 1 94.69 237 ALA B CA 1
ATOM 4249 C C . ALA B 1 237 ? -7.863 6.086 16.984 1 94.69 237 ALA B C 1
ATOM 4251 O O . ALA B 1 237 ? -7.918 6.355 18.172 1 94.69 237 ALA B O 1
ATOM 4252 N N . SER B 1 238 ? -7.676 6.953 16.047 1 93.94 238 SER B N 1
ATOM 4253 C CA . SER B 1 238 ? -7.461 8.359 16.375 1 93.94 238 SER B CA 1
ATOM 4254 C C . SER B 1 238 ? -8.781 9.078 16.625 1 93.94 238 SER B C 1
ATOM 4256 O O . SER B 1 238 ? -8.797 10.234 17.047 1 93.94 238 SER B O 1
ATOM 4258 N N . GLY B 1 239 ? -9.891 8.375 16.297 1 93.38 239 GLY B N 1
ATOM 4259 C CA . GLY B 1 239 ? -11.195 8.922 16.609 1 93.38 239 GLY B CA 1
ATOM 4260 C C . GLY B 1 239 ? -11.859 9.609 15.43 1 93.38 239 GLY B C 1
ATOM 4261 O O . GLY B 1 239 ? -12.836 10.336 15.594 1 93.38 239 GLY B O 1
ATOM 4262 N N . LEU B 1 240 ? -11.359 9.383 14.234 1 92.62 240 LEU B N 1
ATOM 4263 C CA . LEU B 1 240 ? -11.867 10.102 13.07 1 92.62 240 LEU B CA 1
ATOM 4264 C C . LEU B 1 240 ? -13.219 9.547 12.633 1 92.62 240 LEU B C 1
ATOM 4266 O O . LEU B 1 240 ? -14.031 10.273 12.047 1 92.62 240 LEU B O 1
ATOM 4270 N N . GLY B 1 241 ? -13.461 8.32 12.883 1 93 241 GLY B N 1
ATOM 4271 C CA . GLY B 1 241 ? -14.688 7.66 12.461 1 93 241 GLY B CA 1
ATOM 4272 C C . GLY B 1 241 ? -14.711 6.18 12.789 1 93 241 GLY B C 1
ATOM 4273 O O . GLY B 1 241 ? -14.016 5.727 13.703 1 93 241 GLY B O 1
ATOM 4274 N N . ILE B 1 242 ? -15.625 5.5 12.094 1 93.69 242 ILE B N 1
ATOM 4275 C CA . ILE B 1 242 ? -15.75 4.055 12.242 1 93.69 242 ILE B CA 1
ATOM 4276 C C . ILE B 1 242 ? -15.492 3.375 10.898 1 93.69 242 ILE B C 1
ATOM 4278 O O . ILE B 1 242 ? -15.469 4.035 9.859 1 93.69 242 ILE B O 1
ATOM 4282 N N . SER B 1 243 ? -15.273 2.076 10.914 1 94.19 243 SER B N 1
ATOM 4283 C CA . SER B 1 243 ? -15.07 1.352 9.664 1 94.19 243 SER B CA 1
ATOM 4284 C C . SER B 1 243 ? -15.516 -0.101 9.781 1 94.19 243 SER B C 1
ATOM 4286 O O . SER B 1 243 ? -15.992 -0.524 10.844 1 94.19 243 SER B O 1
ATOM 4288 N N . ILE B 1 244 ? -15.547 -0.729 8.648 1 94.06 244 ILE B N 1
ATOM 4289 C CA . ILE B 1 244 ? -15.789 -2.166 8.555 1 94.06 244 ILE B CA 1
ATOM 4290 C C . ILE B 1 244 ? -14.516 -2.869 8.086 1 94.06 244 ILE B C 1
ATOM 4292 O O . ILE B 1 244 ? -13.859 -2.418 7.145 1 94.06 244 ILE B O 1
ATOM 4296 N N . LEU B 1 245 ? -14.117 -3.926 8.781 1 95.56 245 LEU B N 1
ATOM 4297 C CA . LEU B 1 245 ? -12.938 -4.707 8.43 1 95.56 245 LEU B CA 1
ATOM 4298 C C . LEU B 1 245 ? -13.273 -6.188 8.32 1 95.56 245 LEU B C 1
ATOM 4300 O O . LEU B 1 245 ? -14.211 -6.664 8.969 1 95.56 245 LEU B O 1
ATOM 4304 N N . PRO B 1 246 ? -12.516 -6.867 7.473 1 95.44 246 PRO B N 1
ATOM 4305 C CA . PRO B 1 246 ? -12.633 -8.328 7.52 1 95.44 246 PRO B CA 1
ATOM 4306 C C . PRO B 1 246 ? -12.023 -8.93 8.781 1 95.44 246 PRO B C 1
ATOM 4308 O O . PRO B 1 246 ? -11.141 -8.32 9.398 1 95.44 246 PRO B O 1
ATOM 4311 N N . PHE B 1 247 ? -12.414 -10.094 9.117 1 94 247 PHE B N 1
ATOM 4312 C CA . PHE B 1 247 ? -12.047 -10.75 10.367 1 94 247 PHE B CA 1
ATOM 4313 C C . PHE B 1 247 ? -10.531 -10.828 10.5 1 94 247 PHE B C 1
ATOM 4315 O O . PHE B 1 247 ? -9.977 -10.555 11.57 1 94 247 PHE B O 1
ATOM 4322 N N . SER B 1 248 ? -9.844 -11.188 9.453 1 93 248 SER B N 1
ATOM 4323 C CA . SER B 1 248 ? -8.398 -11.367 9.508 1 93 248 SER B CA 1
ATOM 4324 C C . SER B 1 248 ? -7.691 -10.07 9.898 1 93 248 SER B C 1
ATOM 4326 O O . SER B 1 248 ? -6.652 -10.094 10.555 1 93 248 SER B O 1
ATOM 4328 N N . ALA B 1 249 ? -8.281 -8.945 9.516 1 93.12 249 ALA B N 1
ATOM 4329 C CA . ALA B 1 249 ? -7.668 -7.652 9.789 1 93.12 249 ALA B CA 1
ATOM 4330 C C . ALA B 1 249 ? -7.965 -7.199 11.219 1 93.12 249 ALA B C 1
ATOM 4332 O O . ALA B 1 249 ? -7.203 -6.422 11.805 1 93.12 249 ALA B O 1
ATOM 4333 N N . VAL B 1 250 ? -9.062 -7.598 11.789 1 89 250 VAL B N 1
ATOM 4334 C CA . VAL B 1 250 ? -9.43 -7.223 13.156 1 89 250 VAL B CA 1
ATOM 4335 C C . VAL B 1 250 ? -8.547 -7.977 14.148 1 89 250 VAL B C 1
ATOM 4337 O O . VAL B 1 250 ? -8.18 -7.438 15.195 1 89 250 VAL B O 1
ATOM 4340 N N . ASP B 1 251 ? -8.188 -9.141 13.82 1 77.62 251 ASP B N 1
ATOM 4341 C CA . ASP B 1 251 ? -7.461 -10.031 14.719 1 77.62 251 ASP B CA 1
ATOM 4342 C C . ASP B 1 251 ? -5.965 -9.734 14.688 1 77.62 251 ASP B C 1
ATOM 4344 O O . ASP B 1 251 ? -5.227 -10.156 15.586 1 77.62 251 ASP B O 1
ATOM 4348 N N . SER B 1 252 ? -5.484 -9 13.781 1 68.88 252 SER B N 1
ATOM 4349 C CA . SER B 1 252 ? -4.051 -8.836 13.562 1 68.88 252 SER B CA 1
ATOM 4350 C C . SER B 1 252 ? -3.545 -7.531 14.172 1 68.88 252 SER B C 1
ATOM 4352 O O . SER B 1 252 ? -2.342 -7.262 14.164 1 68.88 252 SER B O 1
ATOM 4354 N N . HIS B 1 253 ? -4.32 -6.812 14.898 1 63.47 253 HIS B N 1
ATOM 4355 C CA . HIS B 1 253 ? -3.824 -5.488 15.258 1 63.47 253 HIS B CA 1
ATOM 4356 C C . HIS B 1 253 ? -3.072 -5.531 16.594 1 63.47 253 HIS B C 1
ATOM 4358 O O . HIS B 1 253 ? -3.225 -6.477 17.359 1 63.47 253 HIS B O 1
ATOM 4364 N N . HIS B 1 254 ? -2.195 -4.488 16.578 1 67.25 254 HIS B N 1
ATOM 4365 C CA . HIS B 1 254 ? -1.287 -4.453 17.719 1 67.25 254 HIS B CA 1
ATOM 4366 C C . HIS B 1 254 ? -1.638 -3.309 18.672 1 67.25 254 HIS B C 1
ATOM 4368 O O . HIS B 1 254 ? -0.792 -2.857 19.438 1 67.25 254 HIS B O 1
ATOM 4374 N N . TYR B 1 255 ? -2.834 -2.863 18.5 1 75.69 255 TYR B N 1
ATOM 4375 C CA . TYR B 1 255 ? -3.16 -1.808 19.453 1 75.69 255 TYR B CA 1
ATOM 4376 C C . TYR B 1 255 ? -3.504 -2.391 20.812 1 75.69 255 TYR B C 1
ATOM 4378 O O . TYR B 1 255 ? -4.098 -3.467 20.906 1 75.69 255 TYR B O 1
ATOM 4386 N N . ALA B 1 256 ? -3.105 -1.636 21.812 1 73.44 256 ALA B N 1
ATOM 4387 C CA . ALA B 1 256 ? -3.477 -1.998 23.172 1 73.44 256 ALA B CA 1
ATOM 4388 C C . ALA B 1 256 ? -4.988 -1.952 23.359 1 73.44 256 ALA B C 1
ATOM 4390 O O . ALA B 1 256 ? -5.691 -1.258 22.625 1 73.44 256 ALA B O 1
ATOM 4391 N N . PRO B 1 257 ? -5.387 -2.77 24.344 1 77.06 257 PRO B N 1
ATOM 4392 C CA . PRO B 1 257 ? -6.816 -2.701 24.656 1 77.06 257 PRO B CA 1
ATOM 4393 C C . PRO B 1 257 ? -7.281 -1.282 24.984 1 77.06 257 PRO B C 1
ATOM 4395 O O . PRO B 1 257 ? -6.551 -0.522 25.625 1 77.06 257 PRO B O 1
ATOM 4398 N N . GLY B 1 258 ? -8.359 -0.952 24.469 1 82.06 258 GLY B N 1
ATOM 4399 C CA . GLY B 1 258 ? -8.953 0.33 24.812 1 82.06 258 GLY B CA 1
ATOM 4400 C C . GLY B 1 258 ? -8.695 1.404 23.781 1 82.06 258 GLY B C 1
ATOM 4401 O O . GLY B 1 258 ? -9.219 2.514 23.891 1 82.06 258 GLY B O 1
ATOM 4402 N N . VAL B 1 259 ? -7.906 1.1 22.844 1 87.81 259 VAL B N 1
ATOM 4403 C CA . VAL B 1 259 ? -7.648 2.084 21.797 1 87.81 259 VAL B CA 1
ATOM 4404 C C . VAL B 1 259 ? -8.703 1.963 20.703 1 87.81 259 VAL B C 1
ATOM 4406 O O . VAL B 1 259 ? -9.18 2.971 20.172 1 87.81 259 VAL B O 1
ATOM 4409 N N . ILE B 1 260 ? -9.062 0.758 20.391 1 93.38 260 ILE B N 1
ATOM 4410 C CA . ILE B 1 260 ? -10.109 0.469 19.422 1 93.38 260 ILE B CA 1
ATOM 4411 C C . ILE B 1 260 ? -11.047 -0.599 19.969 1 93.38 260 ILE B C 1
ATOM 4413 O O . ILE B 1 260 ? -10.672 -1.364 20.859 1 93.38 260 ILE B O 1
ATOM 4417 N N . GLU B 1 261 ? -12.266 -0.599 19.516 1 93.94 261 GLU B N 1
ATOM 4418 C CA . GLU B 1 261 ? -13.273 -1.597 19.859 1 93.94 261 GLU B CA 1
ATOM 4419 C C . GLU B 1 261 ? -13.789 -2.311 18.609 1 93.94 261 GLU B C 1
ATOM 4421 O O . GLU B 1 261 ? -13.984 -1.686 17.562 1 93.94 261 GLU B O 1
ATOM 4426 N N . VAL B 1 262 ? -13.984 -3.621 18.75 1 94.69 262 VAL B N 1
ATOM 4427 C CA . VAL B 1 262 ? -14.484 -4.434 17.656 1 94.69 262 VAL B CA 1
ATOM 4428 C C . VAL B 1 262 ? -15.844 -5.027 18.016 1 94.69 262 VAL B C 1
ATOM 4430 O O . VAL B 1 262 ? -16.031 -5.516 19.141 1 94.69 262 VAL B O 1
ATOM 4433 N N . ARG B 1 263 ? -16.828 -4.918 17.125 1 95.25 263 ARG B N 1
ATOM 4434 C CA . ARG B 1 263 ? -18.141 -5.527 17.312 1 95.25 263 ARG B CA 1
ATOM 4435 C C . ARG B 1 263 ? -18.547 -6.328 16.078 1 95.25 263 ARG B C 1
ATOM 4437 O O . ARG B 1 263 ? -18.328 -5.891 14.953 1 95.25 263 ARG B O 1
ATOM 4444 N N . PRO B 1 264 ? -19.141 -7.523 16.312 1 95.69 264 PRO B N 1
ATOM 4445 C CA . PRO B 1 264 ? -19.703 -8.211 15.156 1 95.69 264 PRO B CA 1
ATOM 4446 C C . PRO B 1 264 ? -20.891 -7.465 14.555 1 95.69 264 PRO B C 1
ATOM 4448 O O . PRO B 1 264 ? -21.516 -6.641 15.234 1 95.69 264 PRO B O 1
ATOM 4451 N N . LEU B 1 265 ? -21.109 -7.672 13.289 1 94.62 265 LEU B N 1
ATOM 4452 C CA . LEU B 1 265 ? -22.344 -7.184 12.672 1 94.62 265 LEU B CA 1
ATOM 4453 C C . LEU B 1 265 ? -23.5 -8.125 12.969 1 94.62 265 LEU B C 1
ATOM 4455 O O . LEU B 1 265 ? -23.312 -9.336 13.102 1 94.62 265 LEU B O 1
ATOM 4459 N N . THR B 1 266 ? -24.609 -7.539 13.031 1 94.25 266 THR B N 1
ATOM 4460 C CA . THR B 1 266 ? -25.797 -8.328 13.344 1 94.25 266 THR B CA 1
ATOM 4461 C C . THR B 1 266 ? -26.078 -9.344 12.242 1 94.25 266 THR B C 1
ATOM 4463 O O . THR B 1 266 ? -26.062 -8.992 11.055 1 94.25 266 THR B O 1
ATOM 4466 N N . PRO B 1 267 ? -26.312 -10.586 12.609 1 92.19 267 PRO B N 1
ATOM 4467 C CA . PRO B 1 267 ? -26.594 -11.602 11.602 1 92.19 267 PRO B CA 1
ATOM 4468 C C . PRO B 1 267 ? -27.859 -11.305 10.805 1 92.19 267 PRO B C 1
ATOM 4470 O O . PRO B 1 267 ? -28.828 -10.758 11.352 1 92.19 267 PRO B O 1
ATOM 4473 N N . PRO B 1 268 ? -28.094 -11.805 9.633 1 90.31 268 PRO B N 1
ATOM 4474 C CA . PRO B 1 268 ? -27.016 -12.453 8.875 1 90.31 268 PRO B CA 1
ATOM 4475 C C . PRO B 1 268 ? -25.875 -11.492 8.523 1 90.31 268 PRO B C 1
ATOM 4477 O O . PRO B 1 268 ? -26.078 -10.547 7.758 1 90.31 268 PRO B O 1
ATOM 4480 N N . ALA B 1 269 ? -24.734 -11.773 9 1 88.62 269 ALA B N 1
ATOM 4481 C CA . ALA B 1 269 ? -23.562 -10.906 8.844 1 88.62 269 ALA B CA 1
ATOM 4482 C C . ALA B 1 269 ? -22.969 -11.023 7.438 1 88.62 269 ALA B C 1
ATOM 4484 O O . ALA B 1 269 ? -22.859 -12.125 6.902 1 88.62 269 ALA B O 1
ATOM 4485 N N . PRO B 1 270 ? -22.688 -9.844 6.887 1 93.38 270 PRO B N 1
ATOM 4486 C CA . PRO B 1 270 ? -22 -9.93 5.598 1 93.38 270 PRO B CA 1
ATOM 4487 C C . PRO B 1 270 ? -20.656 -10.617 5.691 1 93.38 270 PRO B C 1
ATOM 4489 O O . PRO B 1 270 ? -20 -10.578 6.742 1 93.38 270 PRO B O 1
ATOM 4492 N N . PHE B 1 271 ? -20.297 -11.312 4.629 1 94.56 271 PHE B N 1
ATOM 4493 C CA . PHE B 1 271 ? -19.016 -11.992 4.555 1 94.56 271 PHE B CA 1
ATOM 4494 C C . PHE B 1 271 ? -18.5 -12.031 3.121 1 94.56 271 PHE B C 1
ATOM 4496 O O . PHE B 1 271 ? -19.219 -11.656 2.189 1 94.56 271 PHE B O 1
ATOM 4503 N N . ARG B 1 272 ? -17.25 -12.367 2.998 1 96.12 272 ARG B N 1
ATOM 4504 C CA . ARG B 1 272 ? -16.703 -12.648 1.678 1 96.12 272 ARG B CA 1
ATOM 4505 C C . ARG B 1 272 ? -16.094 -14.047 1.62 1 96.12 272 ARG B C 1
ATOM 4507 O O . ARG B 1 272 ? -15.742 -14.617 2.654 1 96.12 272 ARG B O 1
ATOM 4514 N N . THR B 1 273 ? -16.031 -14.586 0.418 1 96.81 273 THR B N 1
ATOM 4515 C CA . THR B 1 273 ? -15.32 -15.828 0.173 1 96.81 273 THR B CA 1
ATOM 4516 C C . THR B 1 273 ? -13.977 -15.562 -0.498 1 96.81 273 THR B C 1
ATOM 4518 O O . THR B 1 273 ? -13.922 -14.977 -1.58 1 96.81 273 THR B O 1
ATOM 4521 N N . VAL B 1 274 ? -12.93 -15.969 0.175 1 97.69 274 VAL B N 1
ATOM 4522 C CA . VAL B 1 274 ? -11.594 -15.867 -0.392 1 97.69 274 VAL B CA 1
ATOM 4523 C C . VAL B 1 274 ? -11.281 -17.125 -1.216 1 97.69 274 VAL B C 1
ATOM 4525 O O . VAL B 1 274 ? -11.609 -18.234 -0.807 1 97.69 274 VAL B O 1
ATOM 4528 N N . ALA B 1 275 ? -10.68 -16.875 -2.354 1 98.5 275 ALA B N 1
ATOM 4529 C CA . ALA B 1 275 ? -10.422 -17.969 -3.283 1 98.5 275 ALA B CA 1
ATOM 4530 C C . ALA B 1 275 ? -9.023 -17.844 -3.896 1 98.5 275 ALA B C 1
ATOM 4532 O O . ALA B 1 275 ? -8.406 -16.781 -3.844 1 98.5 275 ALA B O 1
ATOM 4533 N N . ILE B 1 276 ? -8.578 -18.953 -4.398 1 98.56 276 ILE B N 1
ATOM 4534 C CA . ILE B 1 276 ? -7.379 -18.984 -5.23 1 98.56 276 ILE B CA 1
ATOM 4535 C C . ILE B 1 276 ? -7.766 -19.203 -6.691 1 98.56 276 ILE B C 1
ATOM 4537 O O . ILE B 1 276 ? -8.688 -19.969 -6.98 1 98.56 276 ILE B O 1
ATOM 4541 N N . ALA B 1 277 ? -7.117 -18.484 -7.594 1 98.88 277 ALA B N 1
ATOM 4542 C CA . ALA B 1 277 ? -7.316 -18.641 -9.031 1 98.88 277 ALA B CA 1
ATOM 4543 C C . ALA B 1 277 ? -5.984 -18.844 -9.75 1 98.88 277 ALA B C 1
ATOM 4545 O O . ALA B 1 277 ? -4.988 -18.203 -9.414 1 98.88 277 ALA B O 1
ATOM 4546 N N . TRP B 1 278 ? -5.953 -19.719 -10.711 1 98.5 278 TRP B N 1
ATOM 4547 C CA . TRP B 1 278 ? -4.77 -19.984 -11.516 1 98.5 278 TRP B CA 1
ATOM 4548 C C . TRP B 1 278 ? -5.156 -20.422 -12.93 1 98.5 278 TRP B C 1
ATOM 4550 O O . TRP B 1 278 ? -6.293 -20.844 -13.164 1 98.5 278 TRP B O 1
ATOM 4560 N N . ARG B 1 279 ? -4.23 -20.172 -13.867 1 95.88 279 ARG B N 1
ATOM 4561 C CA . ARG B 1 279 ? -4.512 -20.594 -15.234 1 95.88 279 ARG B CA 1
ATOM 4562 C C . ARG B 1 279 ? -4.645 -22.125 -15.328 1 95.88 279 ARG B C 1
ATOM 4564 O O . ARG B 1 279 ? -3.836 -22.844 -14.75 1 95.88 279 ARG B O 1
ATOM 4571 N N . ALA B 1 280 ? -5.555 -22.625 -16.156 1 94.62 280 ALA B N 1
ATOM 4572 C CA . ALA B 1 280 ? -5.777 -24.062 -16.344 1 94.62 280 ALA B CA 1
ATOM 4573 C C . ALA B 1 280 ? -4.551 -24.734 -16.953 1 94.62 280 ALA B C 1
ATOM 4575 O O . ALA B 1 280 ? -4.297 -25.906 -16.719 1 94.62 280 ALA B O 1
ATOM 4576 N N . SER B 1 281 ? -3.771 -23.984 -17.688 1 90.5 281 SER B N 1
ATOM 4577 C CA . SER B 1 281 ? -2.613 -24.5 -18.406 1 90.5 281 SER B CA 1
ATOM 4578 C C . SER B 1 281 ? -1.367 -24.5 -17.531 1 90.5 281 SER B C 1
ATOM 4580 O O . SER B 1 281 ? -0.316 -25 -17.922 1 90.5 281 SER B O 1
ATOM 4582 N N . PHE B 1 282 ? -1.446 -24 -16.312 1 92.38 282 PHE B N 1
ATOM 4583 C CA . PHE B 1 282 ? -0.279 -23.906 -15.445 1 92.38 282 PHE B CA 1
ATOM 4584 C C . PHE B 1 282 ? 0.292 -25.297 -15.164 1 92.38 282 PHE B C 1
ATOM 4586 O O . PHE B 1 282 ? -0.434 -26.188 -14.734 1 92.38 282 PHE B O 1
ATOM 4593 N N . PRO B 1 283 ? 1.576 -25.453 -15.344 1 89.56 283 PRO B N 1
ATOM 4594 C CA . PRO B 1 283 ? 2.119 -26.812 -15.422 1 89.56 283 PRO B CA 1
ATOM 4595 C C . PRO B 1 283 ? 2.568 -27.344 -14.062 1 89.56 283 PRO B C 1
ATOM 4597 O O . PRO B 1 283 ? 3.287 -28.344 -13.992 1 89.56 283 PRO B O 1
ATOM 4600 N N . ARG B 1 284 ? 2.242 -26.734 -12.898 1 91.12 284 ARG B N 1
ATOM 4601 C CA . ARG B 1 284 ? 2.627 -27.203 -11.57 1 91.12 284 ARG B CA 1
ATOM 4602 C C . ARG B 1 284 ? 1.412 -27.328 -10.656 1 91.12 284 ARG B C 1
ATOM 4604 O O . ARG B 1 284 ? 1.339 -26.656 -9.625 1 91.12 284 ARG B O 1
ATOM 4611 N N . PRO B 1 285 ? 0.542 -28.281 -10.961 1 92.12 285 PRO B N 1
ATOM 4612 C CA . PRO B 1 285 ? -0.664 -28.422 -10.148 1 92.12 285 PRO B CA 1
ATOM 4613 C C . PRO B 1 285 ? -0.352 -28.766 -8.688 1 92.12 285 PRO B C 1
ATOM 4615 O O . PRO B 1 285 ? -1.096 -28.375 -7.789 1 92.12 285 PRO B O 1
ATOM 4618 N N . LYS B 1 286 ? 0.703 -29.453 -8.438 1 94.31 286 LYS B N 1
ATOM 4619 C CA . LYS B 1 286 ? 1.066 -29.797 -7.066 1 94.31 286 LYS B CA 1
ATOM 4620 C C . LYS B 1 286 ? 1.418 -28.547 -6.266 1 94.31 286 LYS B C 1
ATOM 4622 O O . LYS B 1 286 ? 1.113 -28.453 -5.074 1 94.31 286 LYS B O 1
ATOM 4627 N N . ALA B 1 287 ? 2.068 -27.594 -6.883 1 96.19 287 ALA B N 1
ATOM 4628 C CA . ALA B 1 287 ? 2.385 -26.328 -6.223 1 96.19 287 ALA B CA 1
ATOM 4629 C C . ALA B 1 287 ? 1.114 -25.594 -5.801 1 96.19 287 ALA B C 1
ATOM 4631 O O . ALA B 1 287 ? 1.044 -25.047 -4.699 1 96.19 287 ALA B O 1
ATOM 4632 N N . ILE B 1 288 ? 0.103 -25.688 -6.625 1 97.69 288 ILE B N 1
ATOM 4633 C CA . ILE B 1 288 ? -1.171 -25.031 -6.336 1 97.69 288 ILE B CA 1
ATOM 4634 C C . ILE B 1 288 ? -1.87 -25.75 -5.188 1 97.69 288 ILE B C 1
ATOM 4636 O O . ILE B 1 288 ? -2.416 -25.109 -4.285 1 97.69 288 ILE B O 1
ATOM 4640 N N . GLU B 1 289 ? -1.82 -26.984 -5.242 1 97.44 289 GLU B N 1
ATOM 4641 C CA . GLU B 1 289 ? -2.461 -27.781 -4.207 1 97.44 289 GLU B CA 1
ATOM 4642 C C . GLU B 1 289 ? -1.837 -27.531 -2.838 1 97.44 289 GLU B C 1
ATOM 4644 O O . GLU B 1 289 ? -2.549 -27.312 -1.855 1 97.44 289 GLU B O 1
ATOM 4649 N N . VAL B 1 290 ? -0.538 -27.547 -2.811 1 97.44 290 VAL B N 1
ATOM 4650 C CA . VAL B 1 290 ? 0.18 -27.312 -1.561 1 97.44 290 VAL B CA 1
ATOM 4651 C C . VAL B 1 290 ? -0.109 -25.906 -1.05 1 97.44 290 VAL B C 1
ATOM 4653 O O . VAL B 1 290 ? -0.311 -25.703 0.15 1 97.44 290 VAL B O 1
ATOM 4656 N N . LEU B 1 291 ? -0.163 -24.938 -1.948 1 97.75 291 LEU B N 1
ATOM 4657 C CA . LEU B 1 291 ? -0.485 -23.547 -1.595 1 97.75 291 LEU B CA 1
ATOM 4658 C C . LEU B 1 291 ? -1.892 -23.453 -1.012 1 97.75 291 LEU B C 1
ATOM 4660 O O . LEU B 1 291 ? -2.082 -22.906 0.072 1 97.75 291 LEU B O 1
ATOM 4664 N N . ALA B 1 292 ? -2.824 -24.047 -1.668 1 97.94 292 ALA B N 1
ATOM 4665 C CA . ALA B 1 292 ? -4.223 -23.984 -1.243 1 97.94 292 ALA B CA 1
ATOM 4666 C C . ALA B 1 292 ? -4.406 -24.656 0.115 1 97.94 292 ALA B C 1
ATOM 4668 O O . ALA B 1 292 ? -5.082 -24.125 0.995 1 97.94 292 ALA B O 1
ATOM 4669 N N . ASP B 1 293 ? -3.814 -25.781 0.257 1 97.06 293 ASP B N 1
ATOM 4670 C CA . ASP B 1 293 ? -3.91 -26.516 1.516 1 97.06 293 ASP B CA 1
ATOM 4671 C C . ASP B 1 293 ? -3.285 -25.719 2.66 1 97.06 293 ASP B C 1
ATOM 4673 O O . ASP B 1 293 ? -3.838 -25.672 3.762 1 97.06 293 ASP B O 1
ATOM 4677 N N . SER B 1 294 ? -2.16 -25.156 2.383 1 97.06 294 SER B N 1
ATOM 4678 C CA . SER B 1 294 ? -1.474 -24.375 3.398 1 97.06 294 SER B CA 1
ATOM 4679 C C . SER B 1 294 ? -2.305 -23.156 3.812 1 97.06 294 SER B C 1
ATOM 4681 O O . SER B 1 294 ? -2.346 -22.797 4.992 1 97.06 294 SER B O 1
ATOM 4683 N N . ILE B 1 295 ? -2.957 -22.516 2.863 1 97.12 295 ILE B N 1
ATOM 4684 C CA . ILE B 1 295 ? -3.805 -21.375 3.154 1 97.12 295 ILE B CA 1
ATOM 4685 C C . ILE B 1 295 ? -4.977 -21.797 4.035 1 97.12 295 ILE B C 1
ATOM 4687 O O . ILE B 1 295 ? -5.297 -21.125 5.02 1 97.12 295 ILE B O 1
ATOM 4691 N N . ARG B 1 296 ? -5.562 -22.859 3.732 1 95 296 ARG B N 1
ATOM 4692 C CA . ARG B 1 296 ? -6.707 -23.359 4.492 1 95 296 ARG B CA 1
ATOM 4693 C C . ARG B 1 296 ? -6.309 -23.688 5.926 1 95 296 ARG B C 1
ATOM 4695 O O . ARG B 1 296 ? -7.078 -23.469 6.863 1 95 296 ARG B O 1
ATOM 4702 N N . LEU B 1 297 ? -5.16 -24.172 6.086 1 91.12 297 LEU B N 1
ATOM 4703 C CA . LEU B 1 297 ? -4.664 -24.547 7.406 1 91.12 297 LEU B CA 1
ATOM 4704 C C . LEU B 1 297 ? -4.41 -23.312 8.266 1 91.12 297 LEU B C 1
ATOM 4706 O O . LEU B 1 297 ? -4.605 -23.344 9.484 1 91.12 297 LEU B O 1
ATOM 4710 N N . CYS B 1 298 ? -3.998 -22.266 7.602 1 86.12 298 CYS B N 1
ATOM 4711 C CA . CYS B 1 298 ? -3.602 -21.094 8.359 1 86.12 298 CYS B CA 1
ATOM 4712 C C . CYS B 1 298 ? -4.754 -20.094 8.461 1 86.12 298 CYS B C 1
ATOM 4714 O O . CYS B 1 298 ? -4.652 -19.094 9.172 1 86.12 298 CYS B O 1
ATOM 4716 N N . SER B 1 299 ? -5.746 -20.266 7.637 1 71.5 299 SER B N 1
ATOM 4717 C CA . SER B 1 299 ? -6.816 -19.281 7.566 1 71.5 299 SER B CA 1
ATOM 4718 C C . SER B 1 299 ? -7.453 -19.062 8.938 1 71.5 299 SER B C 1
ATOM 4720 O O . SER B 1 299 ? -7.648 -20 9.695 1 71.5 299 SER B O 1
ATOM 4722 N N . VAL B 1 300 ? -7.316 -17.844 9.523 1 59.66 300 VAL B N 1
ATOM 4723 C CA . VAL B 1 300 ? -7.836 -17.391 10.812 1 59.66 300 VAL B CA 1
ATOM 4724 C C . VAL B 1 300 ? -9.359 -17.328 10.758 1 59.66 300 VAL B C 1
ATOM 4726 O O . VAL B 1 300 ? -10 -16.844 11.695 1 59.66 300 VAL B O 1
ATOM 4729 N N . ALA B 1 301 ? -10.062 -17.641 9.766 1 56.59 301 ALA B N 1
ATOM 4730 C CA . ALA B 1 301 ? -11.469 -17.297 9.547 1 56.59 301 ALA B CA 1
ATOM 4731 C C . ALA B 1 301 ? -12.352 -17.891 10.633 1 56.59 301 ALA B C 1
ATOM 4733 O O . ALA B 1 301 ? -13.531 -17.531 10.75 1 56.59 301 ALA B O 1
ATOM 4734 N N . ARG B 1 302 ? -12.008 -19.094 11.219 1 53.84 302 ARG B N 1
ATOM 4735 C CA . ARG B 1 302 ? -13.164 -19.562 11.969 1 53.84 302 ARG B CA 1
ATOM 4736 C C . ARG B 1 302 ? -13.234 -18.906 13.344 1 53.84 302 ARG B C 1
ATOM 4738 O O . ARG B 1 302 ? -12.258 -18.922 14.094 1 53.84 302 ARG B O 1
ATOM 4745 N N . PRO B 1 303 ? -14.18 -17.953 13.461 1 48.44 303 PRO B N 1
ATOM 4746 C CA . PRO B 1 303 ? -14.391 -17.531 14.852 1 48.44 303 PRO B CA 1
ATOM 4747 C C . PRO B 1 303 ? -14.492 -18.719 15.812 1 48.44 303 PRO B C 1
ATOM 4749 O O . PRO B 1 303 ? -14.961 -19.797 15.43 1 48.44 303 PRO B O 1
ATOM 4752 N N . GLN B 1 304 ? -13.562 -19 16.641 1 41.22 304 GLN B N 1
ATOM 4753 C CA . GLN B 1 304 ? -13.648 -20.078 17.609 1 41.22 304 GLN B CA 1
ATOM 4754 C C . GLN B 1 304 ? -15.094 -20.344 18.031 1 41.22 304 GLN B C 1
ATOM 4756 O O . GLN B 1 304 ? -15.383 -21.328 18.703 1 41.22 304 GLN B O 1
ATOM 4761 N N . GLY B 1 305 ? -16.031 -19.422 18.203 1 38.25 305 GLY B N 1
ATOM 4762 C CA . GLY B 1 305 ? -17.188 -19.703 19.047 1 38.25 305 GLY B CA 1
ATOM 4763 C C . GLY B 1 305 ? -18.047 -20.828 18.5 1 38.25 305 GLY B C 1
ATOM 4764 O O . GLY B 1 305 ? -18.484 -21.703 19.25 1 38.25 305 GLY B O 1
ATOM 4765 N N . GLU B 1 306 ? -19.078 -20.703 17.531 1 37.19 306 GLU B N 1
ATOM 4766 C CA . GLU B 1 306 ? -20.297 -21.5 17.531 1 37.19 306 GLU B CA 1
ATOM 4767 C C . GLU B 1 306 ? -20.047 -22.922 17 1 37.19 306 GLU B C 1
ATOM 4769 O O . GLU B 1 306 ? -19.734 -23.094 15.82 1 37.19 306 GLU B O 1
ATOM 4774 N N . ALA B 1 307 ? -19.562 -23.844 17.844 1 33.44 307 ALA B N 1
ATOM 4775 C CA . ALA B 1 307 ? -19.734 -25.281 17.719 1 33.44 307 ALA B CA 1
ATOM 4776 C C . ALA B 1 307 ? -21.109 -25.641 17.141 1 33.44 307 ALA B C 1
ATOM 4778 O O . ALA B 1 307 ? -22.141 -25.188 17.656 1 33.44 307 ALA B O 1
ATOM 4779 N N . LEU B 1 308 ? -21.359 -25.875 15.875 1 31.3 308 LEU B N 1
ATOM 4780 C CA . LEU B 1 308 ? -22.594 -26.547 15.469 1 31.3 308 LEU B CA 1
ATOM 4781 C C . LEU B 1 308 ? -22.969 -27.641 16.453 1 31.3 308 LEU B C 1
ATOM 4783 O O . LEU B 1 308 ? -22.094 -28.391 16.906 1 31.3 308 LEU B O 1
ATOM 4787 N N . PRO B 1 309 ? -24.016 -27.516 17.266 1 30.02 309 PRO B N 1
ATOM 4788 C CA . PRO B 1 309 ? -24.422 -28.734 17.969 1 30.02 309 PRO B CA 1
ATOM 4789 C C . PRO B 1 309 ? -24.375 -29.969 17.062 1 30.02 309 PRO B C 1
ATOM 4791 O O . PRO B 1 309 ? -24.703 -29.891 15.883 1 30.02 309 PRO B O 1
ATOM 4794 N N . ALA B 1 310 ? -23.688 -31.016 17.516 1 25.27 310 ALA B N 1
ATOM 4795 C CA . ALA B 1 310 ? -23.922 -32.312 16.906 1 25.27 310 ALA B CA 1
ATOM 4796 C C . ALA B 1 310 ? -25.375 -32.781 17.094 1 25.27 310 ALA B C 1
ATOM 4798 O O . ALA B 1 310 ? -25.969 -32.531 18.156 1 25.27 310 ALA B O 1
#

Foldseek 3Di:
DDLLLLQLLLLCQVVQDLCVSCVVSVHHSVVSVVSQVVVCVVVVHHQWDDDPVTTHGDPVNLVSLLVSQLVNLLVVLVVCVVVVVDDLLQEEAEEEEEQQDCVLQCVQLVVLCCVVRVNYHYHYYYDFPVVVVSCQSSVVHFKYKYWDDDDDPQKDKFWQDKWFKKKKAFFPPPCLVPQAAELQVVLALQEEAEAPRHVVRVLSCVQRVSQVPDDPVNVRHPHDPDHHPVVVNVCRLVPSHMYMGIPSVVVPDDDDPRSMGIHHHDPVTRMITMMMMGRNSRNSVVVVVSSSVSSNVRPPRDPPPDDPDD/DDLLLLQLLLLCQVVQDLCVSCVVSVHHSVVSVVSPVVVCVVVVHHQWDDDPVTTHGDPVNLVSLLVSQLVNLLVVLVVCVVVVVDDLLQEEAEEEEEQQDCVLQCVQLVVLCCVVRVNYHYHYYYDFPVVVVSCQSSVVHFKYKYWDDDDDPQKDKFWQDKWFKKKKAFFPPPCLVPQAAELQVCLALQEEAEAPRHVVSVLSCVQRVSCVPPDVNNVRHDYDPDPHPVVVNVCRLVPSGMYMGIPSSVVPDDDDPRSMGIHHHDPVTRMITMMMMGRNSRNRVVVVVSSSVSSNVRPPRDPPPDDPDD

Secondary structure (DSSP, 8-state):
--HHHHHHHHHHHHH--HHHHHHHTTS-HHHHHHHHHHHHHHHTS-SEEE-SS-EEE-HHHHHHHHHHHHHHHHHHHHHHHHTTTS-TTSS-EEEEEETTTHHHHHHHHHHHHHHH-TT--EEEEEE-HHHHHHHHHTTS-SEEEEESP---TTEEEEEEEEEEEEEEEETT-GGGGSSSB-GGG--STTEEEE-TT-HHHHHHHHH-HHHH---TTGGGSEEEEES-HHHHHHHHHTTS-EEEEEHHHHHT--PPBTTEEEEEBPSSPPEEEEEEEEETT-S-HHHHHHHHHHHHHH---S-S------/--HHHHHHHHHHHHH--HHHHHHHTTS-HHHHHHHHHHHHHHHTS-SEEE-SS-EEE-HHHHHHHHHHHHHHHHHHHHHHHHTTTS-TTSS-EEEEEETTTHHHHHHHHHHHHHHH-TT--EEEEEE-HHHHHHHHHTTS-SEEEEESP---TTEEEEEEEEEEEEEEEETT-GGGGSSSB-GGGG-STTEEEE-TT-HHHHHHHHH-HHHH--STTGGGSEEEEES-HHHHHHHHHTTS-EEEEEHHHHHT--PPBTTEEEEEBPSSPPEEEEEEEEETT-S-HHHHHHHHHHHHHH---S-S------